Protein AF-A0A401GVK7-F1 (afdb_monomer)

Solvent-accessible surface area (backbone atoms only — not comparable to full-atom values): 38271 Å² total; per-residue (Å²): 123,61,77,42,66,54,55,45,87,84,60,61,76,86,80,50,56,56,64,58,45,25,53,34,50,48,42,54,53,36,31,65,43,56,77,45,93,53,77,83,78,45,72,82,37,71,44,80,46,75,47,74,41,72,40,57,68,66,48,49,57,53,55,67,68,52,76,82,72,78,84,90,80,86,88,86,90,83,89,82,91,73,96,82,69,63,91,79,66,72,67,68,86,84,59,56,63,46,81,46,80,46,37,33,40,58,46,67,88,43,89,33,65,90,83,56,38,47,41,74,55,49,69,67,49,55,54,50,50,55,62,52,70,76,44,77,62,26,31,38,37,28,28,34,77,57,53,41,57,70,58,41,49,54,50,53,49,54,57,30,31,52,69,68,44,35,33,34,41,26,82,47,60,48,43,36,37,42,39,46,83,67,39,34,33,40,36,41,41,92,56,78,54,60,69,59,53,52,54,51,46,20,61,75,55,76,48,76,47,63,78,57,47,73,79,60,80,41,64,30,38,34,38,35,43,39,46,96,90,20,71,66,86,82,54,71,61,88,63,39,79,52,40,26,40,38,35,26,37,62,63,44,40,95,68,43,50,69,58,31,62,75,64,63,32,45,51,40,34,39,65,54,49,50,70,69,56,52,58,70,39,50,88,53,52,98,56,100,48,81,60,52,75,61,53,48,48,51,34,32,55,46,62,18,49,29,52,52,57,30,49,56,44,44,57,47,95,55,66,58,47,43,51,49,50,52,48,51,43,49,53,43,52,73,70,48,84,52,76,66,53,66,54,48,96,47,75,84,47,42,43,94,80,43,48,75,78,54,30,42,36,22,38,29,71,59,95,90,41,77,37,39,70,40,79,32,63,42,68,38,21,72,54,46,47,49,52,52,51,44,49,53,45,24,54,51,16,51,51,50,43,54,53,41,55,54,24,57,73,34,82,90,35,32,67,59,29,41,54,52,50,45,55,36,48,49,52,60,62,33,43,68,46,91,41,73,44,66,34,32,50,39,52,91,90,54,92,82,57,62,73,44,80,42,80,62,40,18,80,37,75,55,47,74,36,81,50,77,73,79,49,47,87,68,78,56,72,26,27,31,38,33,56,71,49,95,79,38,48,65,44,58,31,37,35,24,59,94,79,31,49,38,37,31,28,65,44,81,61,77,76,62,63,40,33,52,68,20,57,53,55,57,47,72,51,45,57,77,73,55,63,75,72,53,65,32,38,37,33,37,39,27,44,50,89,47,41,86,76,51,60,65,64,56,56,40,70,78,64,95,60,66,55,80,81,37,43,47,43,30,38,31,51,46,45,68,55,70,57,26,48,52,73,67,60,63,59,72,57,54,75,71,48,81,82,58,78,91,69,93,73,79,83,82,76,78,84,77,64,89,79,74,85,86,88,89,86,88,85,90,82,84,85,89,86,85,81,91,84,76,89,83,85,83,88,84,81,89,87,89,79,88,88,86,87,79,88,84,81,87,132

Organism: NCBI:txid139825

Radius of gyration: 36.65 Å; Cα contacts (8 Å, |Δi|>4): 956; chains: 1; bounding box: 76×78×106 Å

Structure (mmCIF, N/CA/C/O backbone):
data_AF-A0A401GVK7-F1
#
_entry.id   AF-A0A401GVK7-F1
#
loop_
_atom_site.group_PDB
_atom_site.id
_atom_site.type_symbol
_atom_site.label_atom_id
_atom_site.label_alt_id
_atom_site.label_comp_id
_atom_site.label_asym_id
_atom_site.label_entity_id
_atom_site.label_seq_id
_atom_site.pdbx_PDB_ins_code
_atom_site.Cartn_x
_atom_site.Cartn_y
_atom_site.Cartn_z
_atom_site.occupancy
_atom_site.B_iso_or_equiv
_atom_site.auth_seq_id
_atom_site.auth_comp_id
_atom_site.auth_asym_id
_atom_site.auth_atom_id
_atom_site.pdbx_PDB_model_num
ATOM 1 N N . MET A 1 1 ? 12.490 22.211 -35.796 1.00 76.19 1 MET A N 1
ATOM 2 C CA . MET A 1 1 ? 12.965 20.889 -35.343 1.00 76.19 1 MET A CA 1
ATOM 3 C C . MET A 1 1 ? 14.355 20.673 -35.954 1.00 76.19 1 MET A C 1
ATOM 5 O O . MET A 1 1 ? 14.587 21.203 -37.032 1.00 76.19 1 MET A O 1
ATOM 9 N N . ARG A 1 2 ? 15.317 20.044 -35.272 1.00 87.69 2 ARG A N 1
ATOM 10 C CA . ARG A 1 2 ? 16.651 19.721 -35.831 1.00 87.69 2 ARG A CA 1
ATOM 11 C C . ARG A 1 2 ? 16.944 18.251 -35.551 1.00 87.69 2 ARG A C 1
ATOM 13 O O . ARG A 1 2 ? 16.595 17.782 -34.470 1.00 87.69 2 ARG A O 1
ATOM 20 N N . VAL A 1 3 ? 17.571 17.563 -36.505 1.00 92.50 3 VAL A N 1
ATOM 21 C CA . VAL A 1 3 ? 18.054 16.187 -36.336 1.00 92.50 3 VAL A CA 1
ATOM 22 C C . VAL A 1 3 ? 19.577 16.212 -36.255 1.00 92.50 3 VAL A C 1
ATOM 24 O O . VAL A 1 3 ? 20.241 16.782 -37.118 1.00 92.50 3 VAL A O 1
ATOM 27 N N . TYR A 1 4 ? 20.128 15.599 -35.216 1.00 93.69 4 TYR A N 1
ATOM 28 C CA . TYR A 1 4 ? 21.561 15.465 -34.989 1.00 93.69 4 TYR A CA 1
ATOM 29 C C . TYR A 1 4 ? 21.980 14.013 -35.217 1.00 93.69 4 TYR A C 1
ATOM 31 O O . TYR A 1 4 ? 21.444 13.103 -34.587 1.00 93.69 4 TYR A O 1
ATOM 39 N N . HIS A 1 5 ? 22.955 13.786 -36.098 1.00 94.00 5 HIS A N 1
ATOM 40 C CA . HIS A 1 5 ? 23.541 12.466 -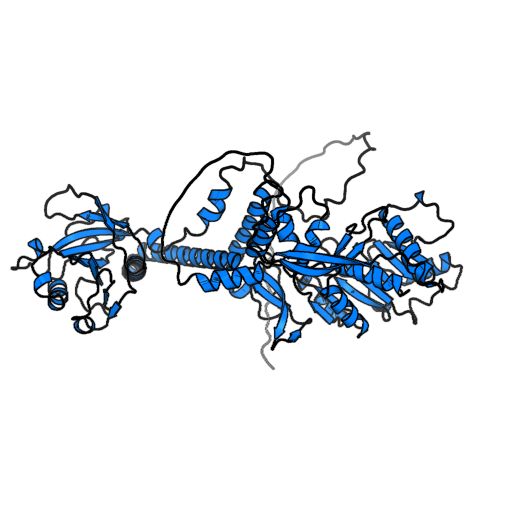36.325 1.00 94.00 5 HIS A CA 1
ATOM 41 C C . HIS A 1 5 ? 24.598 12.181 -35.247 1.00 94.00 5 HIS A C 1
ATOM 43 O O . HIS A 1 5 ? 25.757 12.571 -35.367 1.00 94.00 5 HIS A O 1
ATOM 49 N N . LEU A 1 6 ? 24.194 11.513 -34.166 1.00 93.62 6 LEU A N 1
ATOM 50 C CA . LEU A 1 6 ? 25.058 11.244 -33.014 1.00 93.62 6 LEU A CA 1
ATOM 51 C C . LEU A 1 6 ? 26.239 10.339 -33.382 1.00 93.62 6 LEU A C 1
ATOM 53 O O . LEU A 1 6 ? 27.337 10.502 -32.858 1.00 93.62 6 LEU A O 1
ATOM 57 N N . SER A 1 7 ? 26.027 9.375 -34.278 1.00 91.88 7 SER A N 1
ATOM 58 C CA . SER A 1 7 ? 27.050 8.410 -34.694 1.00 91.88 7 SER A CA 1
ATOM 59 C C . SER A 1 7 ? 27.940 8.865 -35.850 1.00 91.88 7 SER A C 1
ATOM 61 O O . SER A 1 7 ? 28.740 8.052 -36.323 1.00 91.88 7 SER A O 1
ATOM 63 N N . ASP A 1 8 ? 27.831 10.120 -36.294 1.00 90.75 8 ASP A N 1
ATOM 64 C CA . ASP A 1 8 ? 28.702 10.670 -37.332 1.00 90.75 8 ASP A CA 1
ATOM 65 C C . ASP A 1 8 ? 30.177 10.564 -36.882 1.00 90.75 8 ASP A C 1
ATOM 67 O O . ASP A 1 8 ? 30.536 11.080 -35.812 1.00 90.75 8 ASP A O 1
ATOM 71 N N . PRO A 1 9 ? 31.048 9.867 -37.640 1.00 84.62 9 PRO A N 1
ATOM 72 C CA . PRO A 1 9 ? 32.467 9.763 -37.308 1.00 84.62 9 PRO A CA 1
ATOM 73 C C . PRO A 1 9 ? 33.181 11.122 -37.328 1.00 84.62 9 PRO A C 1
ATOM 75 O O . PRO A 1 9 ? 34.169 11.289 -36.616 1.00 84.62 9 PRO A O 1
ATOM 78 N N . ASN A 1 10 ? 32.667 12.099 -38.081 1.00 88.00 10 ASN A N 1
ATOM 79 C CA . ASN A 1 10 ? 33.251 13.433 -38.208 1.00 88.00 10 ASN A CA 1
ATOM 80 C C . ASN A 1 10 ? 32.751 14.414 -37.136 1.00 88.00 10 ASN A C 1
ATOM 82 O O . ASN A 1 10 ? 33.347 15.477 -36.944 1.00 88.00 10 ASN A O 1
ATOM 86 N N . ALA A 1 11 ? 31.677 14.079 -36.412 1.00 86.75 11 ALA A N 1
ATOM 87 C CA . ALA A 1 11 ? 31.141 14.947 -35.373 1.00 86.75 11 ALA A CA 1
ATOM 88 C C . ALA A 1 11 ? 32.081 15.003 -34.157 1.00 86.75 11 ALA A C 1
ATOM 90 O O . ALA A 1 11 ? 32.300 14.002 -33.455 1.00 86.75 11 ALA A O 1
ATOM 91 N N . GLN A 1 12 ? 32.605 16.201 -33.880 1.00 82.81 12 GLN A N 1
ATOM 92 C CA . GLN A 1 12 ? 33.469 16.466 -32.731 1.00 82.81 12 GLN A CA 1
ATOM 93 C C . GLN A 1 12 ? 32.718 16.212 -31.418 1.00 82.81 12 GLN A C 1
ATOM 95 O O . GLN A 1 12 ? 31.644 16.751 -31.189 1.00 82.81 12 GLN A O 1
ATOM 100 N N . THR A 1 13 ? 33.307 15.445 -30.500 1.00 78.50 13 THR A N 1
ATOM 101 C CA . THR A 1 13 ? 32.683 15.066 -29.215 1.00 78.50 13 THR A CA 1
ATOM 102 C C . THR A 1 13 ? 32.209 16.259 -28.375 1.00 78.50 13 THR A C 1
ATOM 104 O O . THR A 1 13 ? 31.252 16.131 -27.622 1.00 78.50 13 THR A O 1
ATOM 107 N N . ARG A 1 14 ? 32.846 17.431 -28.519 1.00 75.62 14 ARG A N 1
ATOM 108 C CA . ARG A 1 14 ? 32.523 18.651 -27.758 1.00 75.62 14 ARG A CA 1
ATOM 109 C C . ARG A 1 14 ? 31.177 19.293 -28.124 1.00 75.62 14 ARG A C 1
ATOM 111 O O . ARG A 1 14 ? 30.767 20.210 -27.425 1.00 75.62 14 ARG A O 1
ATOM 118 N N . SER A 1 15 ? 30.509 18.859 -29.195 1.00 82.44 15 SER A N 1
ATOM 119 C CA . SER A 1 15 ? 29.242 19.457 -29.640 1.00 82.44 15 SER A CA 1
ATOM 120 C C . SER A 1 15 ? 27.992 18.869 -28.982 1.00 82.44 15 SER A C 1
ATOM 122 O O . SER A 1 15 ? 26.904 19.384 -29.220 1.00 82.44 15 SER A O 1
ATOM 124 N N . PHE A 1 16 ? 28.119 17.787 -28.210 1.00 86.62 16 PHE A N 1
ATOM 125 C CA . PHE A 1 16 ? 26.984 17.087 -27.607 1.00 86.62 16 PHE A CA 1
ATOM 126 C C . PHE A 1 16 ? 26.911 17.346 -26.104 1.00 86.62 16 PHE A C 1
ATOM 128 O O . PHE A 1 16 ? 27.939 17.380 -25.426 1.00 86.62 16 PHE A O 1
ATOM 135 N N . ASP A 1 17 ? 25.693 17.475 -25.576 1.00 91.62 17 ASP A N 1
ATOM 136 C CA . ASP A 1 17 ? 25.472 17.389 -24.137 1.00 91.62 17 ASP A CA 1
ATOM 137 C C . ASP A 1 17 ? 25.813 15.977 -23.617 1.00 91.62 17 ASP A C 1
ATOM 139 O O . ASP A 1 17 ? 25.928 15.005 -24.374 1.00 91.62 17 ASP A O 1
ATOM 143 N N . LEU A 1 18 ? 25.990 15.860 -22.301 1.00 90.25 18 LEU A N 1
ATOM 144 C CA . LEU A 1 18 ? 26.408 14.617 -21.650 1.00 90.25 18 LEU A CA 1
ATOM 145 C C . LEU A 1 18 ? 25.409 13.458 -21.847 1.00 90.25 18 LEU A C 1
ATOM 147 O O . LEU A 1 18 ? 25.827 12.297 -21.932 1.00 90.25 18 LEU A O 1
ATOM 151 N N . GLY A 1 19 ? 24.112 13.754 -21.965 1.00 89.88 19 GLY A N 1
ATOM 152 C CA . GLY A 1 19 ? 23.080 12.761 -22.252 1.00 89.88 19 GLY A CA 1
ATOM 153 C C . GLY A 1 19 ? 23.234 12.212 -23.667 1.00 89.88 19 GLY A C 1
ATOM 154 O O . GLY A 1 19 ? 23.413 11.009 -23.855 1.00 89.88 19 GLY A O 1
ATOM 155 N N . SER A 1 20 ? 23.278 13.099 -24.660 1.00 92.62 20 SER A N 1
ATOM 156 C CA . SER A 1 20 ? 23.484 12.745 -26.073 1.00 92.62 20 SER A CA 1
ATOM 157 C C . SER A 1 20 ? 24.788 11.982 -26.310 1.00 92.62 20 SER A C 1
ATOM 159 O O . SER A 1 20 ? 24.819 11.011 -27.073 1.00 92.62 20 SER A O 1
ATOM 161 N N . LEU A 1 21 ? 25.861 12.357 -25.605 1.00 93.81 21 LEU A N 1
ATOM 162 C CA . LEU A 1 21 ? 27.122 11.620 -25.632 1.00 93.81 21 LEU A CA 1
ATOM 163 C C . LEU A 1 21 ? 26.958 10.187 -25.105 1.00 93.81 21 LEU A C 1
ATOM 165 O O . LEU A 1 21 ? 27.518 9.257 -25.684 1.00 93.81 21 LEU A O 1
ATOM 169 N N . SER A 1 22 ? 26.167 9.983 -24.052 1.00 94.56 22 SER A N 1
ATOM 170 C CA . SER A 1 22 ? 25.914 8.649 -23.498 1.00 94.56 22 SER A CA 1
ATOM 171 C C . SER A 1 22 ? 25.183 7.753 -24.501 1.00 94.56 22 SER A C 1
ATOM 173 O O . SER A 1 22 ? 25.616 6.626 -24.727 1.00 94.56 22 SER A O 1
ATOM 175 N N . TYR A 1 23 ? 24.169 8.266 -25.206 1.00 95.06 23 TYR A N 1
ATOM 176 C CA . TYR A 1 23 ? 23.482 7.515 -26.267 1.00 95.06 23 TYR A CA 1
ATOM 177 C C . TYR A 1 23 ? 24.372 7.228 -27.484 1.00 95.06 23 TYR A C 1
ATOM 179 O O . TYR A 1 23 ? 24.293 6.142 -28.061 1.00 95.06 23 TYR A O 1
ATOM 187 N N . ARG A 1 24 ? 25.268 8.157 -27.854 1.00 94.44 24 ARG A N 1
ATOM 188 C CA . ARG A 1 24 ? 26.285 7.924 -28.897 1.00 94.44 24 ARG A CA 1
ATOM 189 C C . ARG A 1 24 ? 27.184 6.742 -28.540 1.00 94.44 24 ARG A C 1
ATOM 191 O O . ARG A 1 24 ? 27.423 5.876 -29.383 1.00 94.44 24 ARG A O 1
ATOM 198 N N . ILE A 1 25 ? 27.703 6.716 -27.311 1.00 93.75 25 ILE A N 1
ATOM 199 C CA . ILE A 1 25 ? 28.590 5.641 -26.851 1.00 93.75 25 ILE A CA 1
ATOM 200 C C . ILE A 1 25 ? 27.789 4.337 -26.718 1.00 93.75 25 ILE A C 1
ATOM 202 O O . ILE A 1 25 ? 28.272 3.300 -27.161 1.00 93.75 25 ILE A O 1
ATOM 206 N N . LEU A 1 26 ? 26.544 4.388 -26.231 1.00 94.19 26 LEU A N 1
ATOM 207 C CA . LEU A 1 26 ? 25.653 3.228 -26.158 1.00 94.19 26 LEU A CA 1
ATOM 208 C C . LEU A 1 26 ? 25.473 2.553 -27.525 1.00 94.19 26 LEU A C 1
ATOM 210 O O . LEU A 1 26 ? 25.694 1.351 -27.649 1.00 94.19 26 LEU A O 1
ATOM 214 N N . TYR A 1 27 ? 25.157 3.329 -28.566 1.00 94.56 27 TYR A N 1
ATOM 215 C CA . TYR A 1 27 ? 25.048 2.817 -29.933 1.00 94.56 27 TYR A CA 1
ATOM 216 C C . TYR A 1 27 ? 26.367 2.217 -30.436 1.00 94.56 27 TYR A C 1
ATOM 218 O O . TYR A 1 27 ? 26.388 1.119 -30.986 1.00 94.56 27 TYR A O 1
ATOM 226 N N . ARG A 1 28 ? 27.492 2.911 -30.230 1.00 92.94 28 ARG A N 1
ATOM 227 C CA . ARG A 1 28 ? 28.804 2.430 -30.687 1.00 92.94 28 ARG A CA 1
ATOM 228 C C . ARG A 1 28 ? 29.193 1.099 -30.041 1.00 92.94 28 ARG A C 1
ATOM 230 O O . ARG A 1 28 ? 29.708 0.230 -30.735 1.00 92.94 28 ARG A O 1
ATOM 237 N N . GLU A 1 29 ? 28.995 0.963 -28.733 1.00 92.44 29 GLU A N 1
ATOM 238 C CA . GLU A 1 29 ? 29.451 -0.213 -27.985 1.00 92.44 29 GLU A CA 1
ATOM 239 C C . GLU A 1 29 ? 28.504 -1.409 -28.121 1.00 92.44 29 GLU A C 1
ATOM 241 O O . GLU A 1 29 ? 28.977 -2.542 -28.103 1.00 92.44 29 GLU A O 1
ATOM 246 N N . LEU A 1 30 ? 27.192 -1.176 -28.255 1.00 91.19 30 LEU A N 1
ATOM 247 C CA . LEU A 1 30 ? 26.198 -2.254 -28.268 1.00 91.19 30 LEU A CA 1
ATOM 248 C C . LEU A 1 30 ? 25.694 -2.615 -29.664 1.00 91.19 30 LEU A C 1
ATOM 250 O O . LEU A 1 30 ? 25.490 -3.795 -29.926 1.00 91.19 30 LEU A O 1
ATOM 254 N N . TRP A 1 31 ? 25.508 -1.626 -30.544 1.00 89.12 31 TRP A N 1
ATOM 255 C CA . TRP A 1 31 ? 25.013 -1.861 -31.901 1.00 89.12 31 TRP A CA 1
ATOM 256 C C . TRP A 1 31 ? 26.152 -2.126 -32.878 1.00 89.12 31 TRP A C 1
ATOM 258 O O . TRP A 1 31 ? 26.203 -3.185 -33.467 1.00 89.12 31 TRP A O 1
ATOM 268 N N . LYS A 1 32 ? 27.111 -1.208 -33.064 1.00 77.19 32 LYS A N 1
ATOM 269 C CA . LYS A 1 32 ? 28.123 -1.370 -34.138 1.00 77.19 32 LYS A CA 1
ATOM 270 C C . LYS A 1 32 ? 29.027 -2.598 -33.975 1.00 77.19 32 LYS A C 1
ATOM 272 O O . LYS A 1 32 ? 29.591 -3.069 -34.953 1.00 77.19 32 LYS A O 1
ATOM 277 N N . ARG A 1 33 ? 29.180 -3.110 -32.751 1.00 68.06 33 ARG A N 1
ATOM 278 C CA . ARG A 1 33 ? 29.899 -4.365 -32.478 1.00 68.06 33 ARG A CA 1
ATOM 279 C C . ARG A 1 33 ? 29.045 -5.614 -32.715 1.00 68.06 33 ARG A C 1
ATOM 281 O O . ARG A 1 33 ? 29.537 -6.719 -32.534 1.00 68.06 33 ARG A O 1
ATOM 288 N N . SER A 1 34 ? 27.767 -5.479 -33.078 1.00 61.06 34 SER A N 1
ATOM 289 C CA . SER A 1 34 ? 26.963 -6.642 -33.452 1.00 61.06 34 SER A CA 1
ATOM 290 C C . SER A 1 34 ? 27.403 -7.251 -34.775 1.00 61.06 34 SER A C 1
ATOM 292 O O . SER A 1 34 ? 27.236 -8.455 -34.940 1.00 61.06 34 SER A O 1
ATOM 294 N N . ASP A 1 35 ? 27.977 -6.426 -35.655 1.00 64.94 35 ASP A N 1
ATOM 295 C CA . ASP A 1 35 ? 28.340 -6.782 -37.029 1.00 64.94 35 ASP A CA 1
ATOM 296 C C . ASP A 1 35 ? 29.725 -7.441 -37.131 1.00 64.94 35 ASP A C 1
ATOM 298 O O . ASP A 1 35 ? 30.097 -7.915 -38.201 1.00 64.94 35 ASP A O 1
ATOM 302 N N . SER A 1 36 ? 30.503 -7.483 -36.041 1.00 71.50 36 SER A N 1
ATOM 303 C CA . SER A 1 36 ? 31.697 -8.327 -35.985 1.00 71.50 36 SER A CA 1
ATOM 304 C C . SER A 1 36 ? 31.279 -9.777 -35.754 1.00 71.50 36 SER A C 1
ATOM 306 O O . SER A 1 36 ? 30.590 -10.070 -34.775 1.00 71.50 36 SER A O 1
ATOM 308 N N . ASP A 1 37 ? 31.746 -10.684 -36.614 1.00 73.25 37 ASP A N 1
ATOM 309 C CA . ASP A 1 37 ? 31.500 -12.133 -36.515 1.00 73.25 37 ASP A CA 1
ATOM 310 C C . ASP A 1 37 ? 32.032 -12.759 -35.209 1.00 73.25 37 ASP A C 1
ATOM 312 O O . ASP A 1 37 ? 31.712 -13.905 -34.895 1.00 73.25 37 ASP A O 1
ATOM 316 N N . GLU A 1 38 ? 32.815 -12.015 -34.422 1.00 76.56 38 GLU A N 1
ATOM 317 C CA . GLU A 1 38 ? 33.331 -12.441 -33.125 1.00 76.56 38 GLU A CA 1
ATOM 318 C C . GLU A 1 38 ? 32.412 -11.970 -31.978 1.00 76.56 38 GLU A C 1
ATOM 320 O O . GLU A 1 38 ? 32.460 -10.806 -31.565 1.00 76.56 38 GLU A O 1
ATOM 325 N N . PRO A 1 39 ? 31.562 -12.852 -31.412 1.00 65.69 39 PRO A N 1
ATOM 326 C CA . PRO A 1 39 ? 30.690 -12.504 -30.288 1.00 65.69 39 PRO A CA 1
ATOM 327 C C . PRO A 1 39 ? 31.464 -12.156 -29.004 1.00 65.69 39 PRO A C 1
ATOM 329 O O . PRO A 1 39 ? 30.890 -11.535 -28.106 1.00 65.69 39 PRO A O 1
ATOM 332 N N . GLU A 1 40 ? 32.746 -12.528 -28.914 1.00 69.69 40 GLU A N 1
ATOM 333 C CA . GLU A 1 40 ? 33.621 -12.263 -27.763 1.00 69.69 40 GLU A CA 1
ATOM 334 C C . GLU A 1 40 ? 33.983 -10.775 -27.607 1.00 69.69 40 GLU A C 1
ATOM 336 O O . GLU A 1 40 ? 34.237 -10.320 -26.492 1.00 69.69 40 GLU A O 1
ATOM 341 N N . ASP A 1 41 ? 33.890 -9.983 -28.680 1.00 72.00 41 ASP A N 1
ATOM 342 C CA . ASP A 1 41 ? 34.212 -8.550 -28.661 1.00 72.00 41 ASP A CA 1
ATOM 343 C C . ASP A 1 41 ? 33.085 -7.665 -28.104 1.00 72.00 41 ASP A C 1
ATOM 345 O O . ASP A 1 41 ? 33.249 -6.446 -27.914 1.00 72.00 41 ASP A O 1
ATOM 349 N N . ARG A 1 42 ? 31.914 -8.245 -27.811 1.00 74.88 42 ARG A N 1
ATOM 350 C CA . ARG A 1 42 ? 30.780 -7.499 -27.258 1.00 74.88 42 ARG A CA 1
ATOM 351 C C . ARG A 1 42 ? 31.013 -7.203 -25.782 1.00 74.88 42 ARG A C 1
ATOM 353 O O . ARG A 1 42 ? 31.254 -8.092 -24.968 1.00 74.88 42 ARG A O 1
ATOM 360 N N . ARG A 1 43 ? 30.865 -5.929 -25.403 1.00 83.69 43 ARG A N 1
ATOM 361 C CA . ARG A 1 43 ? 30.918 -5.524 -23.995 1.00 83.69 43 ARG A CA 1
ATOM 362 C C . ARG A 1 43 ? 29.815 -6.255 -23.227 1.00 83.69 43 ARG A C 1
ATOM 364 O O . ARG A 1 43 ? 28.631 -6.030 -23.468 1.00 83.69 43 ARG A O 1
ATOM 371 N N . GLN A 1 44 ? 30.204 -7.094 -22.271 1.00 89.88 44 GLN A N 1
ATOM 372 C CA . GLN A 1 44 ? 29.257 -7.738 -21.367 1.00 89.88 44 GLN A CA 1
ATOM 373 C C . GLN A 1 44 ? 28.662 -6.691 -20.422 1.00 89.88 44 GLN A C 1
ATOM 375 O O . GLN A 1 44 ? 29.298 -6.262 -19.463 1.00 89.88 44 GLN A O 1
ATOM 380 N N . VAL A 1 45 ? 27.440 -6.252 -20.721 1.00 93.62 45 VAL A N 1
ATOM 381 C CA . VAL A 1 45 ? 26.696 -5.291 -19.888 1.00 93.62 45 VAL A CA 1
ATOM 382 C C . VAL A 1 45 ? 25.739 -5.968 -18.910 1.00 93.62 45 VAL A C 1
ATOM 384 O O . VAL A 1 45 ? 25.332 -5.348 -17.932 1.00 93.62 45 VAL A O 1
ATOM 387 N N . PHE A 1 46 ? 25.399 -7.239 -19.138 1.00 94.62 46 PHE A N 1
ATOM 388 C CA . PHE A 1 46 ? 24.611 -8.052 -18.216 1.00 94.62 46 PHE A CA 1
ATOM 389 C C . PHE A 1 46 ? 25.541 -8.916 -17.373 1.00 94.62 46 PHE A C 1
ATOM 391 O O . PHE A 1 46 ? 26.133 -9.871 -17.867 1.00 94.62 46 PHE A O 1
ATOM 398 N N . ILE A 1 47 ? 25.668 -8.570 -16.097 1.00 95.38 47 ILE A N 1
ATOM 399 C CA . ILE A 1 47 ? 26.559 -9.246 -15.157 1.00 95.38 47 ILE A CA 1
ATOM 400 C C . ILE A 1 47 ? 25.703 -10.106 -14.232 1.00 95.38 47 ILE A C 1
ATOM 402 O O . ILE A 1 47 ? 24.851 -9.587 -13.506 1.00 95.38 47 ILE A O 1
ATOM 406 N N . GLN A 1 48 ? 25.928 -11.420 -14.254 1.00 94.94 48 GLN A N 1
ATOM 407 C CA . GLN A 1 48 ? 25.307 -12.332 -13.299 1.00 94.94 48 GLN A CA 1
ATOM 408 C C . GLN A 1 48 ? 25.991 -12.193 -11.936 1.00 94.94 48 GLN A C 1
ATOM 410 O O . GLN A 1 48 ? 27.210 -12.065 -11.834 1.00 94.94 48 GLN A O 1
ATOM 415 N N . SER A 1 49 ? 25.205 -12.179 -10.873 1.00 93.56 49 SER A N 1
ATOM 416 C CA . SER A 1 49 ? 25.669 -12.049 -9.497 1.00 93.56 49 SER A CA 1
ATOM 417 C C . SER A 1 49 ? 24.837 -12.951 -8.591 1.00 93.56 49 SER A C 1
ATOM 419 O O . SER A 1 49 ? 23.716 -13.333 -8.929 1.00 93.56 49 SER A O 1
ATOM 421 N N . ARG A 1 50 ? 25.403 -13.313 -7.442 1.00 92.62 50 ARG A N 1
ATOM 422 C CA . ARG A 1 50 ? 24.751 -14.129 -6.419 1.00 92.62 50 ARG A CA 1
ATOM 423 C C . ARG A 1 50 ? 24.909 -13.433 -5.077 1.00 92.62 50 ARG A C 1
ATOM 425 O O . ARG A 1 50 ? 26.004 -12.979 -4.753 1.00 92.62 50 ARG A O 1
ATOM 432 N N . ILE A 1 51 ? 23.833 -13.371 -4.305 1.00 91.50 51 ILE A N 1
ATOM 433 C CA . ILE A 1 51 ? 23.829 -12.840 -2.939 1.00 91.50 51 ILE A CA 1
ATOM 434 C C . ILE A 1 51 ? 23.105 -13.812 -2.006 1.00 91.50 51 ILE A C 1
ATOM 436 O O . ILE A 1 51 ? 22.243 -14.568 -2.444 1.00 91.50 51 ILE A O 1
ATOM 440 N N . SER A 1 52 ? 23.460 -13.805 -0.724 1.00 87.94 52 SER A N 1
ATOM 441 C CA . SER A 1 52 ? 22.752 -14.559 0.314 1.00 87.94 52 SER A CA 1
ATOM 442 C C . SER A 1 52 ? 21.833 -13.609 1.077 1.00 87.94 52 SER A C 1
ATOM 444 O O . SER A 1 52 ? 22.325 -12.705 1.752 1.00 87.94 52 SER A O 1
ATOM 446 N N . ILE A 1 53 ? 20.521 -13.811 0.965 1.00 85.19 53 ILE A N 1
ATOM 447 C CA . ILE A 1 53 ? 19.480 -12.914 1.482 1.00 85.19 53 ILE A CA 1
ATOM 448 C C . ILE A 1 53 ? 18.907 -13.479 2.780 1.00 85.19 53 ILE A C 1
ATOM 450 O O . ILE A 1 53 ? 18.580 -14.663 2.802 1.00 85.19 53 ILE A O 1
ATOM 454 N N . PRO A 1 54 ? 18.736 -12.678 3.842 1.00 82.12 54 PRO A N 1
ATOM 455 C CA . PRO A 1 54 ? 18.007 -13.106 5.032 1.00 82.12 54 PRO A CA 1
ATOM 456 C C . PRO A 1 54 ? 16.564 -13.539 4.712 1.00 82.12 54 PRO A C 1
ATOM 458 O O . PRO A 1 54 ? 15.794 -12.805 4.089 1.00 82.12 54 PRO A O 1
ATOM 461 N N . ASP A 1 55 ? 16.199 -14.731 5.167 1.00 84.75 55 ASP A N 1
ATOM 462 C CA . ASP A 1 55 ? 14.906 -15.390 4.985 1.00 84.75 55 ASP A CA 1
ATOM 463 C C . ASP A 1 55 ? 13.893 -14.943 6.043 1.00 84.75 55 ASP A C 1
ATOM 465 O O . ASP A 1 55 ? 13.395 -15.713 6.872 1.00 84.75 55 ASP A O 1
ATOM 469 N N . TYR A 1 56 ? 13.625 -13.643 6.056 1.00 79.81 56 TYR A N 1
ATOM 470 C CA . TYR A 1 56 ? 12.669 -13.076 6.994 1.00 79.81 56 TYR A CA 1
ATOM 471 C C . TYR A 1 56 ? 11.216 -13.459 6.681 1.00 79.81 56 TYR A C 1
ATOM 473 O O . TYR A 1 56 ? 10.386 -13.440 7.589 1.00 79.81 56 TYR A O 1
ATOM 481 N N . GLU A 1 57 ? 10.896 -13.826 5.435 1.00 74.44 57 GLU A N 1
ATOM 482 C CA . GLU A 1 57 ? 9.546 -14.263 5.057 1.00 74.44 57 GLU A CA 1
ATOM 483 C C . GLU A 1 57 ? 9.174 -15.563 5.784 1.00 74.44 57 GLU A C 1
ATOM 485 O O . GLU A 1 57 ? 8.176 -15.584 6.506 1.00 74.44 57 GLU A O 1
ATOM 490 N N . ASN A 1 58 ? 10.028 -16.595 5.736 1.00 77.19 58 ASN A N 1
ATOM 491 C CA . ASN A 1 58 ? 9.779 -17.823 6.499 1.00 77.19 58 ASN A CA 1
ATOM 492 C C . ASN A 1 58 ? 9.863 -17.597 8.015 1.00 77.19 58 ASN A C 1
ATOM 494 O O . ASN A 1 58 ? 9.168 -18.263 8.787 1.00 77.19 58 ASN A O 1
ATOM 498 N N . LEU A 1 59 ? 10.712 -16.667 8.472 1.00 69.56 59 LEU A N 1
ATOM 499 C CA . LEU A 1 59 ? 10.801 -16.341 9.895 1.00 69.56 59 LEU A CA 1
ATOM 500 C C . LEU A 1 59 ? 9.494 -15.725 10.407 1.00 69.56 59 LEU A C 1
ATOM 502 O O . LEU A 1 59 ? 9.041 -16.085 11.490 1.00 69.56 59 LEU A O 1
ATOM 506 N N . LYS A 1 60 ? 8.860 -14.844 9.626 1.00 67.00 60 LYS A N 1
ATOM 507 C CA . LYS A 1 60 ? 7.586 -14.211 9.981 1.00 67.00 60 LYS A CA 1
ATOM 508 C C . LYS A 1 60 ? 6.468 -15.238 10.130 1.00 67.00 60 LYS A C 1
ATOM 510 O O . LYS A 1 60 ? 5.745 -15.184 11.124 1.00 67.00 60 LYS A O 1
ATOM 515 N N . ASP A 1 61 ? 6.382 -16.199 9.215 1.00 70.44 61 ASP A N 1
ATOM 516 C CA . ASP A 1 61 ? 5.388 -17.275 9.289 1.00 70.44 61 ASP A CA 1
ATOM 517 C C . ASP A 1 61 ? 5.597 -18.147 10.539 1.00 70.44 61 ASP A C 1
ATOM 519 O O . ASP A 1 61 ? 4.639 -18.479 11.239 1.00 70.44 61 ASP A O 1
ATOM 523 N N . ARG A 1 62 ? 6.858 -18.430 10.900 1.00 63.34 62 ARG A N 1
ATOM 524 C CA . ARG A 1 62 ? 7.205 -19.146 12.143 1.00 63.34 62 ARG A CA 1
ATOM 525 C C . ARG A 1 62 ? 6.929 -18.331 13.405 1.00 63.34 62 ARG A C 1
ATOM 527 O O . ARG A 1 62 ? 6.520 -18.885 14.421 1.00 63.34 62 ARG A O 1
ATOM 534 N N . MET A 1 63 ? 7.164 -17.021 13.374 1.00 54.66 63 MET A N 1
ATOM 535 C CA . MET A 1 63 ? 6.872 -16.148 14.512 1.00 54.66 63 MET A CA 1
ATOM 536 C C . MET A 1 63 ? 5.364 -16.026 14.732 1.00 54.66 63 MET A C 1
ATOM 538 O O . MET A 1 63 ? 4.922 -16.060 15.873 1.00 54.66 63 MET A O 1
ATOM 542 N N . GLN A 1 64 ? 4.565 -15.955 13.666 1.00 57.22 64 GLN A N 1
ATOM 543 C CA . GLN A 1 64 ? 3.106 -15.911 13.771 1.00 57.22 64 GLN A CA 1
ATOM 544 C C . GLN A 1 64 ? 2.503 -17.251 14.215 1.00 57.22 64 GLN A C 1
ATOM 546 O O . GLN A 1 64 ? 1.508 -17.248 14.936 1.00 57.22 64 GLN A O 1
ATOM 551 N N . SER A 1 65 ? 3.116 -18.388 13.863 1.00 54.56 65 SER A N 1
ATOM 552 C CA . SER A 1 65 ? 2.660 -19.704 14.334 1.00 54.56 65 SER A CA 1
ATOM 553 C C . SER A 1 65 ? 2.974 -19.978 15.808 1.00 54.56 65 SER A C 1
ATOM 555 O O . SER A 1 65 ? 2.283 -20.773 16.437 1.00 54.56 65 SER A O 1
ATOM 557 N N . ASN A 1 66 ? 3.997 -19.328 16.372 1.00 46.66 66 ASN A N 1
ATOM 558 C CA . ASN A 1 66 ? 4.509 -19.639 17.713 1.00 46.66 66 ASN A CA 1
ATOM 559 C C . ASN A 1 66 ? 3.933 -18.757 18.836 1.00 46.66 66 ASN A C 1
ATOM 561 O O . ASN A 1 66 ? 4.274 -18.951 19.998 1.00 46.66 66 ASN A O 1
ATOM 565 N N . VAL A 1 67 ? 3.033 -17.817 18.529 1.00 47.31 67 VAL A N 1
ATOM 566 C CA . VAL A 1 67 ? 2.438 -16.887 19.517 1.00 47.31 67 VAL A CA 1
ATOM 567 C C . VAL A 1 67 ? 1.397 -17.564 20.437 1.00 47.31 67 VAL A C 1
ATOM 569 O O . VAL A 1 67 ? 0.840 -16.914 21.315 1.00 47.31 67 VAL A O 1
ATOM 572 N N . VAL A 1 68 ? 1.147 -18.874 20.310 1.00 45.44 68 VAL A N 1
ATOM 573 C CA . VAL A 1 68 ? 0.152 -19.580 21.147 1.00 45.44 68 VAL A CA 1
ATOM 574 C C . VAL A 1 68 ? 0.745 -20.278 22.382 1.00 45.44 68 VAL A C 1
ATOM 576 O O . VAL A 1 68 ? -0.002 -20.541 23.317 1.00 45.44 68 VAL A O 1
ATOM 579 N N . GLU A 1 69 ? 2.056 -20.510 22.485 1.00 46.75 69 GLU A N 1
ATOM 580 C CA . GLU A 1 69 ? 2.629 -21.185 23.665 1.00 46.75 69 GLU A CA 1
ATOM 581 C C . GLU A 1 69 ? 3.996 -20.608 24.046 1.00 46.75 69 GLU A C 1
ATOM 583 O O . GLU A 1 69 ? 5.035 -21.056 23.568 1.00 46.75 69 GLU A O 1
ATOM 588 N N . ALA A 1 70 ? 4.016 -19.612 24.931 1.00 39.81 70 ALA A N 1
ATOM 589 C CA . ALA A 1 70 ? 5.236 -19.249 25.644 1.00 39.81 70 ALA A CA 1
ATOM 590 C C . ALA A 1 70 ? 4.899 -18.792 27.065 1.00 39.81 70 ALA A C 1
ATOM 592 O O . ALA A 1 70 ? 4.607 -17.623 27.325 1.00 39.81 70 ALA A O 1
ATOM 593 N N . ASP A 1 71 ? 4.937 -19.766 27.974 1.00 38.69 71 ASP A N 1
ATOM 594 C CA . ASP A 1 71 ? 4.969 -19.543 29.410 1.00 38.69 71 ASP A CA 1
ATOM 595 C C . ASP A 1 71 ? 6.203 -18.732 29.813 1.00 38.69 71 ASP A C 1
ATOM 597 O O . ASP A 1 71 ? 7.308 -18.862 29.284 1.00 38.69 71 ASP A O 1
ATOM 601 N N . SER A 1 72 ? 5.965 -17.869 30.790 1.00 46.00 72 SER A N 1
ATOM 602 C CA . SER A 1 72 ? 6.914 -16.918 31.342 1.00 46.00 72 SER A CA 1
ATOM 603 C C . SER A 1 72 ? 7.993 -17.613 32.172 1.00 46.00 72 SER A C 1
ATOM 605 O O . SER A 1 72 ? 7.670 -18.220 33.189 1.00 46.00 72 SER A O 1
ATOM 607 N N . SER A 1 73 ? 9.276 -17.406 31.857 1.00 39.38 73 SER A N 1
ATOM 608 C CA . SER A 1 73 ? 10.305 -17.381 32.904 1.00 39.38 73 SER A CA 1
ATOM 609 C C . SER A 1 73 ? 11.616 -16.704 32.493 1.00 39.38 73 SER A C 1
ATOM 611 O O . SER A 1 73 ? 12.258 -17.102 31.527 1.00 39.38 73 SER A O 1
ATOM 613 N N . SER A 1 74 ? 12.047 -15.819 33.396 1.00 38.09 74 SER A N 1
ATOM 614 C CA . SER A 1 74 ? 13.426 -15.589 33.844 1.00 38.09 74 SER A CA 1
ATOM 615 C C . SER A 1 74 ? 14.283 -14.531 33.144 1.00 38.09 74 SER A C 1
ATOM 617 O O . SER A 1 74 ? 14.800 -14.706 32.048 1.00 38.09 74 SER A O 1
ATOM 619 N N . ALA A 1 75 ? 14.507 -13.471 33.922 1.00 44.03 75 ALA A N 1
ATOM 620 C CA . ALA A 1 75 ? 15.432 -12.368 33.740 1.00 44.03 75 ALA A CA 1
ATOM 621 C C . ALA A 1 75 ? 16.908 -12.753 33.957 1.00 44.03 75 ALA A C 1
ATOM 623 O O . ALA A 1 75 ? 17.223 -13.685 34.697 1.00 44.03 75 ALA A O 1
ATOM 624 N N . GLY A 1 76 ? 17.793 -11.934 33.388 1.00 38.53 76 GLY A N 1
ATOM 625 C CA . GLY A 1 76 ? 19.215 -11.845 33.715 1.00 38.53 76 GLY A CA 1
ATOM 626 C C . GLY A 1 76 ? 19.867 -10.732 32.893 1.00 38.53 76 GLY A C 1
ATOM 627 O O . GLY A 1 76 ? 20.085 -10.912 31.702 1.00 38.53 76 GLY A O 1
ATOM 628 N N . ILE A 1 77 ? 20.114 -9.576 33.516 1.00 39.44 77 ILE A N 1
ATOM 629 C CA . ILE A 1 77 ? 20.765 -8.400 32.916 1.00 39.44 77 ILE A CA 1
ATOM 630 C C . ILE A 1 77 ? 22.245 -8.424 33.313 1.00 39.44 77 ILE A C 1
ATOM 632 O O . ILE A 1 77 ? 22.547 -8.540 34.501 1.00 39.44 77 ILE A O 1
ATOM 636 N N . VAL A 1 78 ? 23.141 -8.291 32.334 1.00 41.94 78 VAL A N 1
ATOM 637 C CA . VAL A 1 78 ? 24.548 -7.910 32.522 1.00 41.94 78 VAL A CA 1
ATOM 638 C C . VAL A 1 78 ? 24.834 -6.791 31.523 1.00 41.94 78 VAL A C 1
ATOM 640 O O . VAL A 1 78 ? 24.585 -6.957 30.330 1.00 41.94 78 VAL A O 1
ATOM 643 N N . GLU A 1 79 ? 25.280 -5.649 32.040 1.00 57.75 79 GLU A N 1
ATOM 644 C CA . GLU A 1 79 ? 25.825 -4.525 31.278 1.00 57.75 79 GLU A CA 1
ATOM 645 C C . GLU A 1 79 ? 27.320 -4.769 31.069 1.00 57.75 79 GLU A C 1
ATOM 647 O O . GLU A 1 79 ? 27.982 -5.173 32.020 1.00 57.75 79 GLU A O 1
ATOM 652 N N . ASP A 1 80 ? 27.837 -4.510 29.868 1.00 45.66 80 ASP A N 1
ATOM 653 C CA . ASP A 1 80 ? 29.235 -4.117 29.681 1.00 45.66 80 ASP A CA 1
ATOM 654 C C . ASP A 1 80 ? 29.386 -3.292 28.391 1.00 45.66 80 ASP A C 1
ATOM 656 O O . ASP A 1 80 ? 28.878 -3.650 27.323 1.00 45.66 80 ASP A O 1
ATOM 660 N N . ASP A 1 81 ? 30.066 -2.158 28.564 1.00 56.22 81 ASP A N 1
ATOM 661 C CA . ASP A 1 81 ? 30.528 -1.187 27.573 1.00 56.22 81 ASP A CA 1
ATOM 662 C C . ASP A 1 81 ? 31.529 -1.814 26.588 1.00 56.22 81 ASP A C 1
ATOM 664 O O . ASP A 1 81 ? 32.523 -2.389 27.023 1.00 56.22 81 ASP A O 1
ATOM 668 N N . ASP A 1 82 ? 31.330 -1.622 25.276 1.00 47.56 82 ASP A N 1
ATOM 669 C CA . ASP A 1 82 ? 32.416 -1.644 24.276 1.00 47.56 82 ASP A CA 1
ATOM 670 C C . ASP A 1 82 ? 31.964 -1.013 22.936 1.00 47.56 82 ASP A C 1
ATOM 672 O O . ASP A 1 82 ? 31.671 -1.665 21.925 1.00 47.56 82 ASP A O 1
ATOM 676 N N . ASP A 1 83 ? 31.923 0.321 22.920 1.00 56.50 83 ASP A N 1
ATOM 677 C CA . ASP A 1 83 ? 31.686 1.147 21.734 1.00 56.50 83 ASP A CA 1
ATOM 678 C C . ASP A 1 83 ? 32.964 1.278 20.884 1.00 56.50 83 ASP A C 1
ATOM 680 O O . ASP A 1 83 ? 33.761 2.195 21.073 1.00 56.50 83 ASP A O 1
ATOM 684 N N . ALA A 1 84 ? 33.153 0.367 19.918 1.00 47.81 84 ALA A N 1
ATOM 685 C CA . ALA A 1 84 ? 33.878 0.636 18.655 1.00 47.81 84 ALA A CA 1
ATOM 686 C C . ALA A 1 84 ? 33.867 -0.531 17.642 1.00 47.81 84 ALA A C 1
ATOM 688 O O . ALA A 1 84 ? 34.196 -0.317 16.474 1.00 47.81 84 ALA A O 1
ATOM 689 N N . ALA A 1 85 ? 33.472 -1.752 18.031 1.00 44.94 85 ALA A N 1
ATOM 690 C CA . ALA A 1 85 ? 33.483 -2.935 17.150 1.00 44.94 85 ALA A CA 1
ATOM 691 C C . ALA A 1 85 ? 32.094 -3.362 16.606 1.00 44.94 85 ALA A C 1
ATOM 693 O O . ALA A 1 85 ? 31.987 -4.306 15.821 1.00 44.94 85 ALA A O 1
ATOM 694 N N . ALA A 1 86 ? 31.019 -2.653 16.969 1.00 49.31 86 ALA A N 1
ATOM 695 C CA . ALA A 1 86 ? 29.627 -3.093 16.792 1.00 49.31 86 ALA A CA 1
ATOM 696 C C . ALA A 1 86 ? 29.041 -2.996 15.363 1.00 49.31 86 ALA A C 1
ATOM 698 O O . ALA A 1 86 ? 27.932 -3.470 15.122 1.00 49.31 86 ALA A O 1
ATOM 699 N N . ALA A 1 87 ? 29.751 -2.434 14.380 1.00 48.97 87 ALA A N 1
ATOM 700 C CA . ALA A 1 87 ? 29.194 -2.260 13.029 1.00 48.97 87 ALA A CA 1
ATOM 701 C C . ALA A 1 87 ? 29.238 -3.527 12.146 1.00 48.97 87 ALA A C 1
ATOM 703 O O . ALA A 1 87 ? 28.598 -3.553 11.098 1.00 48.97 87 ALA A O 1
ATOM 704 N N . LEU A 1 88 ? 29.966 -4.577 12.552 1.00 44.25 88 LEU A N 1
ATOM 705 C CA . LEU A 1 88 ? 30.036 -5.855 11.820 1.00 44.25 88 LEU A CA 1
ATOM 706 C C . LEU A 1 88 ? 29.431 -7.044 12.589 1.00 44.25 88 LEU A C 1
ATOM 708 O O . LEU A 1 88 ? 29.304 -8.125 12.019 1.00 44.25 88 LEU A O 1
ATOM 712 N N . ALA A 1 89 ? 29.012 -6.847 13.845 1.00 43.81 89 ALA A N 1
ATOM 713 C CA . ALA A 1 89 ? 28.418 -7.883 14.697 1.00 43.81 89 ALA A CA 1
ATOM 714 C C . ALA A 1 89 ? 26.875 -7.837 14.773 1.00 43.81 89 ALA A C 1
ATOM 716 O O . ALA A 1 89 ? 26.279 -8.659 15.460 1.00 43.81 89 ALA A O 1
ATOM 717 N N . SER A 1 90 ? 26.203 -6.923 14.060 1.00 50.75 90 SER A N 1
ATOM 718 C CA . SER A 1 90 ? 24.733 -6.784 14.091 1.00 50.75 90 SER A CA 1
ATOM 719 C C . SER A 1 90 ? 23.979 -7.715 13.133 1.00 50.75 90 SER A C 1
ATOM 721 O O . SER A 1 90 ? 22.773 -7.557 12.929 1.00 50.75 90 SER A O 1
ATOM 723 N N . VAL A 1 91 ? 24.666 -8.690 12.531 1.00 55.31 91 VAL A N 1
ATOM 724 C CA . VAL A 1 91 ? 23.985 -9.757 11.798 1.00 55.31 91 VAL A CA 1
ATOM 725 C C . VAL A 1 91 ? 23.335 -10.647 12.843 1.00 55.31 91 VAL A C 1
ATOM 727 O O . VAL A 1 91 ? 24.034 -11.437 13.464 1.00 55.31 91 VAL A O 1
ATOM 730 N N . ASP A 1 92 ? 22.024 -10.494 13.044 1.00 64.12 92 ASP A N 1
ATOM 731 C CA . ASP A 1 92 ? 21.223 -11.382 13.887 1.00 64.12 92 ASP A CA 1
ATOM 732 C C . ASP A 1 92 ? 21.472 -12.835 13.426 1.00 64.12 92 ASP A C 1
ATOM 734 O O . ASP A 1 92 ? 21.018 -13.241 12.345 1.00 64.12 92 ASP A O 1
ATOM 738 N N . PRO A 1 93 ? 22.279 -13.607 14.183 1.00 59.97 93 PRO A N 1
ATOM 739 C CA . PRO A 1 93 ? 22.832 -14.873 13.71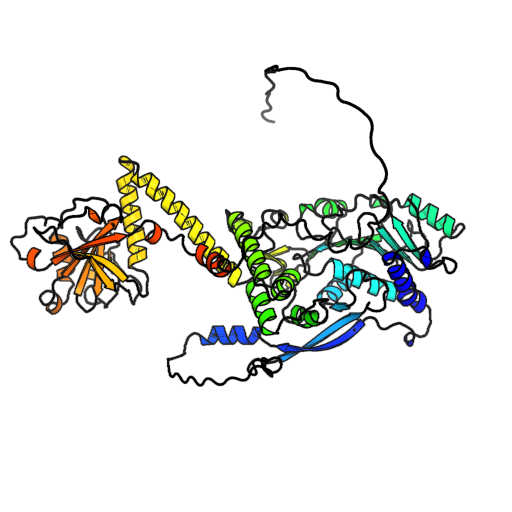5 1.00 59.97 93 PRO A CA 1
ATOM 740 C C . PRO A 1 93 ? 21.759 -15.968 13.617 1.00 59.97 93 PRO A C 1
ATOM 742 O O . PRO A 1 93 ? 22.054 -17.075 13.166 1.00 59.97 93 PRO A O 1
ATOM 745 N N . GLY A 1 94 ? 20.517 -15.672 14.020 1.00 70.81 94 GLY A N 1
ATOM 746 C CA . GLY A 1 94 ? 19.389 -16.595 13.989 1.00 70.81 94 GLY A CA 1
ATOM 747 C C . GLY A 1 94 ? 18.599 -16.636 12.678 1.00 70.81 94 GLY A C 1
ATOM 748 O O . GLY A 1 94 ? 17.756 -17.522 12.536 1.00 70.81 94 GLY A O 1
ATOM 749 N N . ILE A 1 95 ? 18.827 -15.727 11.721 1.00 73.56 95 ILE A N 1
ATOM 750 C CA . ILE A 1 95 ? 18.004 -15.661 10.500 1.00 73.56 95 ILE A CA 1
ATOM 751 C C . ILE A 1 95 ? 18.638 -16.508 9.385 1.00 73.56 95 ILE A C 1
ATOM 753 O O . ILE A 1 95 ? 19.747 -16.195 8.935 1.00 73.56 95 ILE A O 1
ATOM 757 N N . PRO A 1 96 ? 17.953 -17.559 8.888 1.00 74.25 96 PRO A N 1
ATOM 758 C CA . PRO A 1 96 ? 18.428 -18.337 7.746 1.00 74.25 96 PRO A CA 1
ATOM 759 C C . PRO A 1 96 ? 18.675 -17.434 6.535 1.00 74.25 96 PRO A C 1
ATOM 761 O O . PRO A 1 96 ? 17.974 -16.445 6.355 1.00 74.25 96 PRO A O 1
ATOM 764 N N . ARG A 1 97 ? 19.658 -17.753 5.686 1.00 83.19 97 ARG A N 1
ATOM 765 C CA . ARG A 1 97 ? 19.908 -17.003 4.445 1.00 83.19 97 ARG A CA 1
ATOM 766 C C . ARG A 1 97 ? 19.638 -17.874 3.222 1.00 83.19 97 ARG A C 1
ATOM 768 O O . ARG A 1 97 ? 20.172 -18.977 3.127 1.00 83.19 97 ARG A O 1
ATOM 775 N N . ILE A 1 98 ? 18.854 -17.367 2.275 1.00 86.12 98 ILE A N 1
ATOM 776 C CA . ILE A 1 98 ? 18.552 -18.019 0.998 1.00 86.12 98 ILE A CA 1
ATOM 777 C C . ILE A 1 98 ? 19.459 -17.431 -0.095 1.00 86.12 98 ILE A C 1
ATOM 779 O O . ILE A 1 98 ? 19.556 -16.206 -0.213 1.00 86.12 98 ILE A O 1
ATOM 783 N N . PRO A 1 99 ? 20.130 -18.260 -0.916 1.00 89.00 99 PRO A N 1
ATOM 784 C CA . PRO A 1 99 ? 20.853 -17.767 -2.080 1.00 89.00 99 PRO A CA 1
ATOM 785 C C . PRO A 1 99 ? 19.878 -17.212 -3.125 1.00 89.00 99 PRO A C 1
ATOM 787 O O . PRO A 1 99 ? 18.906 -17.866 -3.499 1.00 89.00 99 PRO A O 1
ATOM 790 N N . PHE A 1 100 ? 20.172 -16.024 -3.638 1.00 92.19 100 PHE A N 1
ATOM 791 C CA . PHE A 1 100 ? 19.414 -15.368 -4.692 1.00 92.19 100 PHE A CA 1
ATOM 792 C C . PHE A 1 100 ? 20.347 -14.967 -5.830 1.00 92.19 100 PHE A C 1
ATOM 794 O O . PHE A 1 100 ? 21.279 -14.174 -5.662 1.00 92.19 100 PHE A O 1
ATOM 801 N N . ASP A 1 101 ? 20.089 -15.545 -6.996 1.00 93.31 101 ASP A N 1
ATOM 802 C CA . ASP A 1 101 ? 20.798 -15.241 -8.227 1.00 93.31 101 ASP A CA 1
ATOM 803 C C . ASP A 1 101 ? 20.098 -14.086 -8.939 1.00 93.31 101 ASP A C 1
ATOM 805 O O . ASP A 1 101 ? 18.897 -14.135 -9.203 1.00 93.31 101 ASP A O 1
ATOM 809 N N . TYR A 1 102 ? 20.855 -13.050 -9.284 1.00 94.81 102 TYR A N 1
ATOM 810 C CA . TYR A 1 102 ? 20.323 -11.886 -9.974 1.00 94.81 102 TYR A CA 1
ATOM 811 C C . TYR A 1 102 ? 21.250 -11.416 -11.086 1.00 94.81 102 TYR A C 1
ATOM 813 O O . TYR A 1 102 ? 22.461 -11.622 -11.063 1.00 94.81 102 TYR A O 1
ATOM 821 N N . THR A 1 103 ? 20.666 -10.759 -12.079 1.00 97.06 103 THR A N 1
ATOM 822 C CA . THR A 1 103 ? 21.418 -10.115 -13.152 1.00 97.06 103 THR A CA 1
ATOM 823 C C . THR A 1 103 ? 21.390 -8.609 -12.910 1.00 97.06 103 THR A C 1
ATOM 825 O O . THR A 1 103 ? 20.326 -8.046 -12.646 1.00 97.06 103 THR A O 1
ATOM 828 N N . ARG A 1 104 ? 22.534 -7.932 -13.020 1.00 96.31 104 ARG A N 1
ATOM 829 C CA . ARG A 1 104 ? 22.589 -6.465 -13.078 1.00 96.31 104 ARG A CA 1
ATOM 830 C C . ARG A 1 104 ? 22.984 -6.002 -14.474 1.00 96.31 104 ARG A C 1
ATOM 832 O O . ARG A 1 104 ? 23.831 -6.612 -15.120 1.00 96.31 104 ARG A O 1
ATOM 839 N N . LEU A 1 105 ? 22.371 -4.917 -14.917 1.00 96.69 105 LEU A N 1
ATOM 840 C CA . LEU A 1 105 ? 22.757 -4.161 -16.095 1.00 96.69 105 LEU A CA 1
ATOM 841 C C . LEU A 1 105 ? 23.744 -3.073 -15.657 1.00 96.69 105 LEU A C 1
ATOM 843 O O . LEU A 1 105 ? 23.377 -2.205 -14.864 1.00 96.69 105 LEU A O 1
ATOM 847 N N . ASP A 1 106 ? 24.981 -3.142 -16.147 1.00 95.69 106 ASP A N 1
ATOM 848 C CA . ASP A 1 106 ? 26.059 -2.211 -15.811 1.00 95.69 106 ASP A CA 1
ATOM 849 C C . ASP A 1 106 ? 26.309 -1.193 -16.934 1.00 95.69 106 ASP A C 1
ATOM 851 O O . ASP A 1 106 ? 26.795 -1.505 -18.025 1.00 95.69 106 ASP A O 1
ATOM 855 N N . LEU A 1 107 ? 25.974 0.056 -16.628 1.00 94.94 107 LEU A N 1
ATOM 856 C CA . LEU A 1 107 ? 26.121 1.244 -17.463 1.00 94.94 107 LEU A CA 1
ATOM 857 C C . LEU A 1 107 ? 27.104 2.253 -16.846 1.00 94.94 107 LEU A C 1
ATOM 859 O O . LEU A 1 107 ? 27.149 3.408 -17.263 1.00 94.94 107 LEU A O 1
ATOM 863 N N . SER A 1 108 ? 27.908 1.840 -15.859 1.00 93.50 108 SER A N 1
ATOM 864 C CA . SER A 1 108 ? 28.863 2.709 -15.150 1.00 93.50 108 SER A CA 1
ATOM 865 C C . SER A 1 108 ? 29.953 3.319 -16.040 1.00 93.50 108 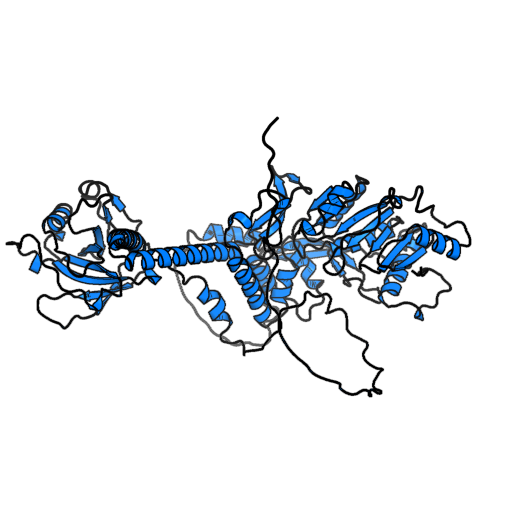SER A C 1
ATOM 867 O O . SER A 1 108 ? 30.594 4.293 -15.654 1.00 93.50 108 SER A O 1
ATOM 869 N N . TRP A 1 109 ? 30.144 2.773 -17.240 1.00 93.62 109 TRP A N 1
ATOM 870 C CA . TRP A 1 109 ? 31.080 3.254 -18.254 1.00 93.62 109 TRP A CA 1
ATOM 871 C C . TRP A 1 109 ? 30.536 4.409 -19.107 1.00 93.62 109 TRP A C 1
ATOM 873 O O . TRP A 1 109 ? 31.281 4.962 -19.920 1.00 93.62 109 TRP A O 1
ATOM 883 N N . LEU A 1 110 ? 29.258 4.772 -18.957 1.00 93.31 110 LEU A N 1
ATOM 884 C CA . LEU A 1 110 ? 28.690 5.942 -19.619 1.00 93.31 110 LEU A CA 1
ATOM 885 C C . LEU A 1 110 ? 29.131 7.237 -18.912 1.00 93.31 110 LEU A C 1
ATOM 887 O O . LEU A 1 110 ? 29.217 7.275 -17.684 1.00 93.31 110 LEU A O 1
ATOM 891 N N . PRO A 1 111 ? 29.385 8.323 -19.665 1.00 90.31 111 PRO A N 1
ATOM 892 C CA . PRO A 1 111 ? 29.850 9.591 -19.103 1.00 90.31 111 PRO A CA 1
ATOM 893 C C . PRO A 1 111 ? 28.766 10.314 -18.299 1.00 90.31 111 PRO A C 1
ATOM 895 O O . PRO A 1 111 ? 29.083 11.077 -17.389 1.00 90.31 111 PRO A O 1
ATOM 898 N N . SER A 1 112 ? 27.495 10.076 -18.623 1.00 88.25 112 SER A N 1
ATOM 899 C CA . SER A 1 112 ? 26.346 10.570 -17.877 1.00 88.25 112 SER A CA 1
ATOM 900 C C . SER A 1 112 ? 25.434 9.404 -17.520 1.00 88.25 112 SER A C 1
ATOM 902 O O . SER A 1 112 ? 25.172 8.557 -18.380 1.00 88.25 112 SER A O 1
ATOM 904 N N . PRO A 1 113 ? 24.927 9.332 -16.280 1.00 76.94 113 PRO A N 1
ATOM 905 C CA . PRO A 1 113 ? 23.892 8.367 -15.967 1.00 76.94 113 PRO A CA 1
ATOM 906 C C . PRO A 1 113 ? 22.640 8.721 -16.774 1.00 76.94 113 PRO A C 1
ATOM 908 O O . PRO A 1 113 ? 22.078 9.800 -16.622 1.00 76.94 113 PRO A O 1
ATOM 911 N N . MET A 1 114 ? 22.185 7.800 -17.627 1.00 78.44 114 MET A N 1
ATOM 912 C CA . MET A 1 114 ? 20.894 7.955 -18.308 1.00 78.44 114 MET A CA 1
ATOM 913 C C . MET A 1 114 ? 19.743 7.998 -17.296 1.00 78.44 114 MET A C 1
ATOM 915 O O . MET A 1 114 ? 18.815 8.780 -17.449 1.00 78.44 114 MET A O 1
ATOM 919 N N . VAL A 1 115 ? 19.838 7.158 -16.260 1.00 77.00 115 VAL A N 1
ATOM 920 C CA . VAL A 1 115 ? 18.993 7.175 -15.055 1.00 77.00 115 VAL A CA 1
ATOM 921 C C . VAL A 1 115 ? 19.816 6.708 -13.854 1.00 77.00 115 VAL A C 1
ATOM 923 O O . VAL A 1 115 ? 19.826 7.371 -12.825 1.00 77.00 115 VAL A O 1
ATOM 926 N N . ARG A 1 116 ? 20.538 5.585 -13.991 1.00 84.38 116 ARG A N 1
ATOM 927 C CA . ARG A 1 116 ? 21.451 5.024 -12.978 1.00 84.38 116 ARG A CA 1
ATOM 928 C C . ARG A 1 116 ? 22.617 4.303 -13.634 1.00 84.38 116 ARG A C 1
ATOM 930 O O . ARG A 1 116 ? 22.477 3.802 -14.750 1.00 84.38 116 ARG A O 1
ATOM 937 N N . ARG A 1 117 ? 23.744 4.206 -12.926 1.00 91.19 117 ARG A N 1
ATOM 938 C CA . ARG A 1 117 ? 24.916 3.457 -13.409 1.00 91.19 117 ARG A CA 1
ATOM 939 C C . ARG A 1 117 ? 24.699 1.952 -13.407 1.00 91.19 117 ARG A C 1
ATOM 941 O O . ARG A 1 117 ? 25.248 1.267 -14.259 1.00 91.19 117 ARG A O 1
ATOM 948 N N . GLN A 1 118 ? 23.920 1.434 -12.464 1.00 94.56 118 GLN A N 1
ATOM 949 C CA . GLN A 1 118 ? 23.613 0.011 -12.372 1.00 94.56 118 GLN A CA 1
ATOM 950 C C . GLN A 1 118 ? 22.121 -0.194 -12.131 1.00 94.56 118 GLN A C 1
ATOM 952 O O . GLN A 1 118 ? 21.489 0.551 -11.382 1.00 94.56 118 GLN A O 1
ATOM 957 N N . VAL A 1 119 ? 21.553 -1.204 -12.786 1.00 95.12 119 VAL A N 1
ATOM 958 C CA . VAL A 1 119 ? 20.121 -1.518 -12.715 1.00 95.12 119 VAL A CA 1
ATOM 959 C C . VAL A 1 119 ? 19.943 -3.005 -12.443 1.00 95.12 119 VAL A C 1
ATOM 961 O O . VAL A 1 119 ? 20.544 -3.835 -13.121 1.00 95.12 119 VAL A O 1
ATOM 964 N N . LEU A 1 120 ? 19.098 -3.363 -11.475 1.00 97.06 120 LEU A N 1
ATOM 965 C CA . LEU A 1 120 ? 18.686 -4.754 -11.289 1.00 97.06 120 LEU A CA 1
ATOM 966 C C . LEU A 1 120 ? 17.818 -5.187 -12.478 1.00 97.06 120 LEU A C 1
ATOM 968 O O . LEU A 1 120 ? 16.774 -4.584 -12.734 1.00 97.06 120 LEU A O 1
ATOM 972 N N . VAL A 1 121 ? 18.218 -6.243 -13.184 1.00 97.69 121 VAL A N 1
ATOM 973 C CA . VAL A 1 121 ? 17.399 -6.857 -14.233 1.00 97.69 121 VAL A CA 1
ATOM 974 C C . VAL A 1 121 ? 16.471 -7.867 -13.579 1.00 97.69 121 VAL A C 1
ATOM 976 O O . VAL A 1 121 ? 16.861 -8.985 -13.242 1.00 97.69 121 VAL A O 1
ATOM 979 N N . ARG A 1 122 ? 15.224 -7.448 -13.396 1.00 97.38 122 ARG A N 1
ATOM 980 C CA . ARG A 1 122 ? 14.175 -8.262 -12.788 1.00 97.38 122 ARG A CA 1
ATOM 981 C C . ARG A 1 122 ? 13.758 -9.389 -13.724 1.00 97.38 122 ARG A C 1
ATOM 983 O O . ARG A 1 122 ? 13.725 -9.202 -14.942 1.00 97.38 122 ARG A O 1
ATOM 990 N N . GLN A 1 123 ? 13.331 -10.519 -13.162 1.00 97.38 123 GLN A N 1
ATOM 991 C CA . GLN A 1 123 ? 12.659 -11.551 -13.960 1.00 97.38 123 GLN A CA 1
ATOM 992 C C . GLN A 1 123 ? 11.412 -10.975 -14.646 1.00 97.38 123 GLN A C 1
ATOM 994 O O . GLN A 1 123 ? 11.167 -11.235 -15.818 1.00 97.38 123 GLN A O 1
ATOM 999 N N . GLU A 1 124 ? 10.712 -10.073 -13.955 1.00 97.75 124 GLU A N 1
ATOM 1000 C CA . GLU A 1 124 ? 9.581 -9.318 -14.489 1.00 97.75 124 GLU A CA 1
ATOM 1001 C C . GLU A 1 124 ? 9.901 -8.567 -15.797 1.00 97.75 124 GLU A C 1
ATOM 1003 O O . GLU A 1 124 ? 9.034 -8.456 -16.661 1.00 97.75 124 GLU A O 1
ATOM 1008 N N . TYR A 1 125 ? 11.134 -8.071 -15.971 1.00 98.31 125 TYR A N 1
ATOM 1009 C CA . TYR A 1 125 ? 11.544 -7.392 -17.204 1.00 98.31 125 TYR A CA 1
ATOM 1010 C C . TYR A 1 125 ? 11.719 -8.377 -18.358 1.00 98.31 125 TYR A C 1
ATOM 1012 O O . TYR A 1 125 ? 11.299 -8.091 -19.477 1.00 98.31 125 TYR A O 1
ATOM 1020 N N . LYS A 1 126 ? 12.301 -9.548 -18.082 1.00 98.00 126 LYS A N 1
ATOM 1021 C CA . LYS A 1 126 ? 12.468 -10.623 -19.070 1.00 98.00 126 LYS A CA 1
ATOM 1022 C C . LYS A 1 126 ? 11.103 -11.145 -19.530 1.00 98.00 126 LYS A C 1
ATOM 1024 O O . LYS A 1 126 ? 10.872 -11.269 -20.729 1.00 98.00 126 LYS A O 1
ATOM 1029 N N . ASP A 1 127 ? 10.185 -11.357 -18.585 1.00 97.62 127 ASP A N 1
ATOM 1030 C CA . ASP A 1 127 ? 8.813 -11.801 -18.858 1.00 97.62 127 ASP A CA 1
ATOM 1031 C C . ASP A 1 127 ? 8.046 -10.778 -19.717 1.00 97.62 127 ASP A C 1
ATOM 1033 O O . ASP A 1 127 ? 7.384 -11.144 -20.691 1.00 97.62 127 ASP A O 1
ATOM 1037 N N . ALA A 1 128 ? 8.162 -9.484 -19.389 1.00 97.94 128 ALA A N 1
ATOM 1038 C CA . ALA A 1 128 ? 7.548 -8.410 -20.167 1.00 97.94 128 ALA A CA 1
ATOM 1039 C C . ALA A 1 128 ? 8.126 -8.341 -21.587 1.00 97.94 128 ALA A C 1
ATOM 1041 O O . ALA A 1 128 ? 7.369 -8.242 -22.552 1.00 97.94 128 ALA A O 1
ATOM 1042 N N . MET A 1 129 ? 9.451 -8.454 -21.727 1.00 98.12 129 MET A N 1
ATOM 1043 C CA . MET A 1 129 ? 10.126 -8.437 -23.024 1.00 98.12 129 MET A CA 1
ATOM 1044 C C . MET A 1 129 ? 9.634 -9.564 -23.934 1.00 98.12 129 MET A C 1
ATOM 1046 O O . MET A 1 129 ? 9.205 -9.295 -25.055 1.00 98.12 129 MET A O 1
ATOM 1050 N N . ALA A 1 130 ? 9.602 -10.797 -23.418 1.00 97.62 130 ALA A N 1
ATOM 1051 C CA . ALA A 1 130 ? 9.096 -11.956 -24.147 1.00 97.62 130 ALA A CA 1
ATOM 1052 C C . ALA A 1 130 ? 7.636 -11.749 -24.590 1.00 97.62 130 ALA A C 1
ATOM 1054 O O . ALA A 1 130 ? 7.314 -11.886 -25.770 1.00 97.62 130 ALA A O 1
ATOM 1055 N N . SER A 1 131 ? 6.766 -11.298 -23.678 1.00 97.06 131 SER A N 1
ATOM 1056 C CA . SER A 1 131 ? 5.358 -11.016 -23.995 1.00 97.06 131 SER A CA 1
ATOM 1057 C C . SER A 1 131 ? 5.190 -9.925 -25.062 1.00 97.06 131 SER A C 1
ATOM 1059 O O . SER A 1 131 ? 4.238 -9.941 -25.851 1.00 97.06 131 SER A O 1
ATOM 1061 N N . PHE A 1 132 ? 6.097 -8.948 -25.104 1.00 96.94 132 PHE A N 1
ATOM 1062 C CA . PHE A 1 132 ? 6.039 -7.861 -26.075 1.00 96.94 132 PHE A CA 1
ATOM 1063 C C . PHE A 1 132 ? 6.590 -8.263 -27.440 1.00 96.94 132 PHE A C 1
ATOM 1065 O O . PHE A 1 132 ? 6.161 -7.691 -28.439 1.00 96.94 132 PHE A O 1
ATOM 1072 N N . GLU A 1 133 ? 7.486 -9.239 -27.516 1.00 95.88 133 GLU A N 1
ATOM 1073 C CA . GLU A 1 133 ? 7.970 -9.782 -28.787 1.00 95.88 133 GLU A CA 1
ATOM 1074 C C . GLU A 1 133 ? 6.915 -10.677 -29.470 1.00 95.88 133 GLU A C 1
ATOM 1076 O O . GLU A 1 133 ? 6.816 -10.672 -30.698 1.00 95.88 133 GLU A O 1
ATOM 1081 N N . GLU A 1 134 ? 6.049 -11.351 -28.702 1.00 95.44 134 GLU A N 1
ATOM 1082 C CA . GLU A 1 134 ? 4.984 -12.232 -29.220 1.00 95.44 134 GLU A CA 1
ATOM 1083 C C . GLU A 1 134 ? 3.905 -11.514 -30.053 1.00 95.44 134 GLU A C 1
ATOM 1085 O O . GLU A 1 134 ? 3.272 -12.122 -30.917 1.00 95.44 134 GLU A O 1
ATOM 1090 N N . ASN A 1 135 ? 3.656 -10.223 -29.808 1.00 90.62 135 ASN A N 1
ATOM 1091 C CA . ASN A 1 135 ? 2.628 -9.456 -30.516 1.00 90.62 135 ASN A CA 1
ATOM 1092 C C . ASN A 1 135 ? 3.128 -8.074 -30.952 1.00 90.62 135 ASN A C 1
ATOM 1094 O O . ASN A 1 135 ? 3.880 -7.412 -30.248 1.00 90.62 135 ASN A O 1
ATOM 1098 N N . GLN A 1 136 ? 2.643 -7.584 -32.094 1.00 91.50 136 GLN A N 1
ATOM 1099 C CA . GLN A 1 136 ? 2.980 -6.242 -32.596 1.00 91.50 136 GLN A CA 1
ATOM 1100 C C . GLN A 1 136 ? 2.044 -5.141 -32.074 1.00 91.50 136 GLN A C 1
ATOM 1102 O O . GLN A 1 136 ? 2.172 -3.985 -32.465 1.00 91.50 136 GLN A O 1
ATOM 1107 N N . LYS A 1 137 ? 1.092 -5.475 -31.191 1.00 95.00 137 LYS A N 1
ATOM 1108 C CA . LYS A 1 137 ? 0.167 -4.477 -30.647 1.00 95.00 137 LYS A CA 1
ATOM 1109 C C . LYS A 1 137 ? 0.919 -3.484 -29.756 1.00 95.00 137 LYS A C 1
ATOM 1111 O O . LYS A 1 137 ? 1.804 -3.917 -29.010 1.00 95.00 137 LYS A O 1
ATOM 1116 N N . PRO A 1 138 ? 0.549 -2.190 -29.777 1.00 95.94 138 PRO A N 1
ATOM 1117 C CA . PRO A 1 138 ? 1.015 -1.233 -28.784 1.00 95.94 138 PRO A CA 1
ATOM 1118 C C . PRO A 1 138 ? 0.725 -1.728 -27.365 1.00 95.94 138 PRO A C 1
ATOM 1120 O O . PRO A 1 138 ? -0.238 -2.466 -27.139 1.00 95.94 138 PRO A O 1
ATOM 1123 N N . VAL A 1 139 ? 1.555 -1.330 -26.407 1.00 97.31 139 VAL A N 1
ATOM 1124 C CA . VAL A 1 139 ? 1.434 -1.742 -25.010 1.00 97.31 139 VAL A CA 1
ATOM 1125 C C . VAL A 1 139 ? 1.485 -0.531 -24.090 1.00 97.31 139 VAL A C 1
ATOM 1127 O O . VAL A 1 139 ? 2.353 0.323 -24.236 1.00 97.31 139 VAL A O 1
ATOM 1130 N N . VAL A 1 140 ? 0.588 -0.496 -23.107 1.00 97.44 140 VAL A N 1
ATOM 1131 C CA . VAL A 1 140 ? 0.741 0.310 -21.894 1.00 97.44 140 VAL A CA 1
ATOM 1132 C C . VAL A 1 140 ? 1.403 -0.551 -20.828 1.00 97.44 140 VAL A C 1
ATOM 1134 O O . VAL A 1 140 ? 0.799 -1.503 -20.333 1.00 97.44 140 VAL A O 1
ATOM 1137 N N . LEU A 1 141 ? 2.631 -0.206 -20.468 1.00 97.88 141 LEU A N 1
ATOM 1138 C CA . LEU A 1 141 ? 3.348 -0.756 -19.331 1.00 97.88 141 LEU A CA 1
ATOM 1139 C C . LEU A 1 141 ? 3.026 0.078 -18.089 1.00 97.88 141 LEU A C 1
ATOM 1141 O O . LEU A 1 141 ? 3.310 1.275 -18.045 1.00 97.88 141 LEU A O 1
ATOM 1145 N N . THR A 1 142 ? 2.439 -0.544 -17.073 1.00 96.81 142 THR A N 1
ATOM 1146 C CA . THR A 1 142 ? 2.034 0.158 -15.851 1.00 96.81 142 THR A CA 1
ATOM 1147 C C . THR A 1 142 ? 2.189 -0.716 -14.604 1.00 96.81 142 THR A C 1
ATOM 1149 O O . THR A 1 142 ? 2.538 -1.889 -14.698 1.00 96.81 142 THR A O 1
ATOM 1152 N N . GLY A 1 143 ? 1.951 -0.156 -13.420 1.00 95.06 143 GLY A N 1
ATOM 1153 C CA . GLY A 1 143 ? 2.040 -0.845 -12.131 1.00 95.06 143 GLY A CA 1
ATOM 1154 C C . GLY A 1 143 ? 2.205 0.141 -10.977 1.00 95.06 143 GLY A C 1
ATOM 1155 O O . GLY A 1 143 ? 2.052 1.346 -11.172 1.00 95.06 143 GLY A O 1
ATOM 1156 N N . GLN A 1 144 ? 2.531 -0.362 -9.785 1.00 94.38 144 GLN A N 1
ATOM 1157 C CA . GLN A 1 144 ? 2.790 0.475 -8.609 1.00 94.38 144 GLN A CA 1
ATOM 1158 C C . GLN A 1 144 ? 3.848 1.563 -8.897 1.00 94.38 144 GLN A C 1
ATOM 1160 O O . GLN A 1 144 ? 4.874 1.268 -9.520 1.00 94.38 144 GLN A O 1
ATOM 1165 N N . PRO A 1 145 ? 3.680 2.814 -8.431 1.00 92.06 145 PRO A N 1
ATOM 1166 C CA . PRO A 1 145 ? 4.744 3.812 -8.490 1.00 92.06 145 PRO A CA 1
ATOM 1167 C C . PRO A 1 145 ? 6.049 3.279 -7.880 1.00 92.06 145 PRO A C 1
ATOM 1169 O O . PRO A 1 145 ? 6.064 2.700 -6.800 1.00 92.06 145 PRO A O 1
ATOM 1172 N N . GLY A 1 146 ? 7.159 3.419 -8.610 1.00 93.25 146 GLY A N 1
ATOM 1173 C CA . GLY A 1 146 ? 8.446 2.839 -8.204 1.00 93.25 146 GLY A CA 1
ATOM 1174 C C . GLY A 1 146 ? 8.651 1.361 -8.570 1.00 93.25 146 GLY A C 1
ATOM 1175 O O . GLY A 1 146 ? 9.716 0.825 -8.281 1.00 93.25 146 GLY A O 1
ATOM 1176 N N . VAL A 1 147 ? 7.715 0.706 -9.273 1.00 96.06 147 VAL A N 1
ATOM 1177 C CA . VAL A 1 147 ? 7.880 -0.688 -9.742 1.00 96.06 147 VAL A CA 1
ATOM 1178 C C . VAL A 1 147 ? 8.970 -0.853 -10.815 1.00 96.06 147 VAL A C 1
ATOM 1180 O O . VAL A 1 147 ? 9.426 -1.966 -11.069 1.00 96.06 147 VAL A O 1
ATOM 1183 N N . GLY A 1 148 ? 9.453 0.242 -11.403 1.00 96.06 148 GLY A N 1
ATOM 1184 C CA . GLY A 1 148 ? 10.574 0.226 -12.345 1.00 96.06 148 GLY A CA 1
ATOM 1185 C C . GLY A 1 148 ? 10.185 0.301 -13.822 1.00 96.06 148 GLY A C 1
ATOM 1186 O O . GLY A 1 148 ? 10.963 -0.151 -14.652 1.00 96.06 148 GLY A O 1
ATOM 1187 N N . ASN A 1 149 ? 9.037 0.894 -14.176 1.00 95.94 149 ASN A N 1
ATOM 1188 C CA . ASN A 1 149 ? 8.620 1.048 -15.581 1.00 95.94 149 ASN A CA 1
ATOM 1189 C C . ASN A 1 149 ? 9.687 1.765 -16.437 1.00 95.94 149 ASN A C 1
ATOM 1191 O O . ASN A 1 149 ? 10.087 1.253 -17.480 1.00 95.94 149 ASN A O 1
ATOM 1195 N N . SER A 1 150 ? 10.227 2.897 -15.970 1.00 95.31 150 SER A N 1
ATOM 1196 C CA . SER A 1 150 ? 11.294 3.622 -16.680 1.00 95.31 150 SER A CA 1
ATOM 1197 C C . SER A 1 150 ? 12.595 2.809 -16.767 1.00 95.31 150 SER A C 1
ATOM 1199 O O . SER A 1 150 ? 13.282 2.830 -17.785 1.00 95.31 150 SER A O 1
ATOM 1201 N N . LEU A 1 151 ? 12.918 2.027 -15.727 1.00 96.56 151 LEU A N 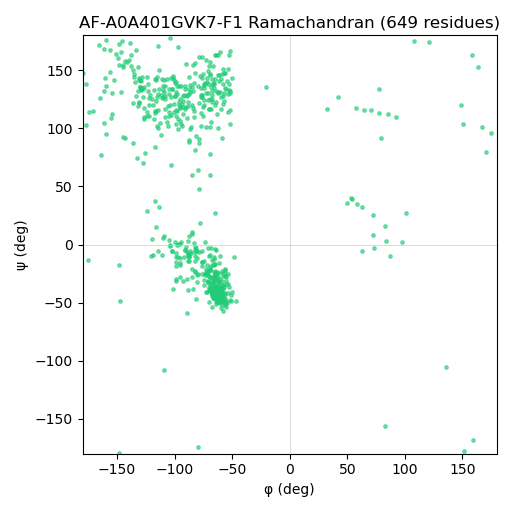1
ATOM 1202 C CA . LEU A 1 151 ? 14.079 1.126 -15.739 1.00 96.56 151 LEU A CA 1
ATOM 1203 C C . LEU A 1 151 ? 13.894 -0.022 -16.740 1.00 96.56 151 LEU A C 1
ATOM 1205 O O . LEU A 1 151 ? 14.855 -0.407 -17.405 1.00 96.56 151 LEU A O 1
ATOM 1209 N N . PHE A 1 152 ? 12.667 -0.530 -16.892 1.00 97.94 152 PHE A N 1
ATOM 1210 C CA . PHE A 1 152 ? 12.337 -1.495 -17.934 1.00 97.94 152 PHE A CA 1
ATOM 1211 C C . PHE A 1 152 ? 12.570 -0.911 -19.331 1.00 97.94 152 PHE A C 1
ATOM 1213 O O . PHE A 1 152 ? 13.125 -1.608 -20.173 1.00 97.94 152 PHE A O 1
ATOM 1220 N N . LEU A 1 153 ? 12.207 0.352 -19.595 1.00 97.69 153 LEU A N 1
ATOM 1221 C CA . LEU A 1 153 ? 12.460 0.957 -20.910 1.00 97.69 153 LEU A CA 1
ATOM 1222 C C . LEU A 1 153 ? 13.959 1.002 -21.242 1.00 97.69 153 LEU A C 1
ATOM 1224 O O . LEU A 1 153 ? 14.339 0.724 -22.375 1.00 97.69 153 LEU A O 1
ATOM 1228 N N . ILE A 1 154 ? 14.823 1.272 -20.261 1.00 97.12 154 ILE A N 1
ATOM 1229 C CA . ILE A 1 154 ? 16.284 1.225 -20.450 1.00 97.12 154 ILE A CA 1
ATOM 1230 C C . ILE A 1 154 ? 16.758 -0.204 -20.705 1.00 97.12 154 ILE A C 1
ATOM 1232 O O . ILE A 1 154 ? 17.561 -0.430 -21.608 1.00 97.12 154 ILE A O 1
ATOM 1236 N N . TYR A 1 155 ? 16.250 -1.171 -19.938 1.00 97.94 155 TYR A N 1
ATOM 1237 C CA . TYR A 1 155 ? 16.533 -2.586 -20.168 1.00 97.94 155 TYR A CA 1
ATOM 1238 C C . TYR A 1 155 ? 16.136 -3.012 -21.591 1.00 97.94 155 TYR A C 1
ATOM 1240 O O . TYR A 1 155 ? 16.954 -3.589 -22.306 1.00 97.94 155 TYR A O 1
ATOM 1248 N N . ALA A 1 156 ? 14.924 -2.660 -22.027 1.00 98.19 156 ALA A N 1
ATOM 1249 C CA . ALA A 1 156 ? 14.413 -2.961 -23.357 1.00 98.19 156 ALA A CA 1
ATOM 1250 C C . ALA A 1 156 ? 15.229 -2.269 -24.456 1.00 98.19 156 ALA A C 1
ATOM 1252 O O . ALA A 1 156 ? 15.493 -2.877 -25.490 1.00 98.19 156 ALA A O 1
ATOM 1253 N N . LEU A 1 157 ? 15.668 -1.024 -24.236 1.00 97.81 157 LEU A N 1
ATOM 1254 C CA . LEU A 1 157 ? 16.569 -0.327 -25.151 1.00 97.81 157 LEU A CA 1
ATOM 1255 C C . LEU A 1 157 ? 17.882 -1.100 -25.307 1.00 97.81 157 LEU A C 1
ATOM 1257 O O . LEU A 1 157 ? 18.256 -1.437 -26.425 1.00 97.81 157 LEU A O 1
ATOM 1261 N N . VAL A 1 158 ? 18.564 -1.409 -24.202 1.00 97.12 158 VAL A N 1
ATOM 1262 C CA . VAL A 1 158 ? 19.859 -2.108 -24.222 1.00 97.12 158 VAL A CA 1
ATOM 1263 C C . VAL A 1 158 ? 19.753 -3.470 -24.903 1.00 97.12 158 VAL A C 1
ATOM 1265 O O . VAL A 1 158 ? 20.552 -3.766 -25.790 1.00 97.12 158 VAL A O 1
ATOM 1268 N N . ASP A 1 159 ? 18.759 -4.277 -24.531 1.00 96.50 159 ASP A N 1
ATOM 1269 C CA . ASP A 1 159 ? 18.539 -5.602 -25.119 1.00 96.50 159 ASP A CA 1
ATOM 1270 C C . ASP A 1 159 ? 18.301 -5.519 -26.637 1.00 96.50 159 ASP A C 1
ATOM 1272 O O . ASP A 1 159 ? 18.906 -6.264 -27.410 1.00 96.50 159 ASP A O 1
ATOM 1276 N N . ARG A 1 160 ? 17.507 -4.543 -27.095 1.00 96.62 160 ARG A N 1
ATOM 1277 C CA . ARG A 1 160 ? 17.259 -4.336 -28.528 1.00 96.62 160 ARG A CA 1
ATOM 1278 C C . ARG A 1 160 ? 18.476 -3.837 -29.289 1.00 96.62 160 ARG A C 1
ATOM 1280 O O . ARG A 1 160 ? 18.671 -4.266 -30.422 1.00 96.62 160 ARG A O 1
ATOM 1287 N N . LEU A 1 161 ? 19.295 -2.970 -28.691 1.00 95.62 161 LEU A N 1
ATOM 1288 C CA . LEU A 1 161 ? 20.538 -2.514 -29.318 1.00 95.62 161 LEU A CA 1
ATOM 1289 C C . LEU A 1 161 ? 21.523 -3.670 -29.510 1.00 95.62 161 LEU A C 1
ATOM 1291 O O . LEU A 1 161 ? 22.114 -3.779 -30.577 1.00 95.62 161 LEU A O 1
ATOM 1295 N N . ILE A 1 162 ? 21.644 -4.564 -28.523 1.00 94.12 162 ILE A N 1
ATOM 1296 C CA . ILE A 1 162 ? 22.478 -5.775 -28.620 1.00 94.12 162 ILE A CA 1
ATOM 1297 C C . ILE A 1 162 ? 21.982 -6.716 -29.730 1.00 94.12 162 ILE A C 1
ATOM 1299 O O . ILE A 1 162 ? 22.781 -7.406 -30.369 1.00 94.12 162 ILE A O 1
ATOM 1303 N N . LYS A 1 163 ? 20.665 -6.746 -29.962 1.00 92.88 163 LYS A N 1
ATOM 1304 C CA . LYS A 1 163 ? 20.016 -7.507 -31.040 1.00 92.88 163 LYS A CA 1
ATOM 1305 C C . LYS A 1 163 ? 20.032 -6.786 -32.400 1.00 92.88 163 LYS A C 1
ATOM 1307 O O . LYS A 1 163 ? 19.505 -7.344 -33.358 1.00 92.88 163 LYS A O 1
ATOM 1312 N N . GLY A 1 164 ? 20.569 -5.566 -32.498 1.00 93.31 164 GLY A N 1
ATOM 1313 C CA . GLY A 1 164 ? 20.553 -4.782 -33.739 1.00 93.31 164 GLY A CA 1
ATOM 1314 C C . GLY A 1 164 ? 19.139 -4.427 -34.223 1.00 93.31 164 GLY A C 1
ATOM 1315 O O . GLY A 1 164 ? 18.885 -4.373 -35.424 1.00 93.31 164 GLY A O 1
ATOM 1316 N N . LEU A 1 165 ? 18.181 -4.225 -33.307 1.00 93.94 165 LEU A N 1
ATOM 1317 C CA . LEU A 1 165 ? 16.776 -3.981 -33.653 1.00 93.94 165 LEU A CA 1
ATOM 1318 C C . LEU A 1 165 ? 16.391 -2.492 -33.596 1.00 93.94 165 LEU A C 1
ATOM 1320 O O . LEU A 1 165 ? 16.554 -1.869 -32.539 1.00 93.94 165 LEU A O 1
ATOM 1324 N N . PRO A 1 166 ? 15.783 -1.922 -34.662 1.00 94.75 166 PRO A N 1
ATOM 1325 C CA . PRO A 1 166 ? 15.418 -0.508 -34.705 1.00 94.75 166 PRO A CA 1
ATOM 1326 C C . PRO A 1 166 ? 14.573 -0.083 -33.505 1.00 94.75 166 PRO A C 1
ATOM 1328 O O . PRO A 1 166 ? 13.588 -0.743 -33.143 1.00 94.75 166 PRO A O 1
ATOM 1331 N N . THR A 1 167 ? 14.983 1.003 -32.854 1.00 96.19 167 THR A N 1
ATOM 1332 C CA . THR A 1 167 ? 14.375 1.457 -31.600 1.00 96.19 167 THR A CA 1
ATOM 1333 C C . THR A 1 167 ? 14.405 2.976 -31.510 1.00 96.19 167 THR A C 1
ATOM 1335 O O . THR A 1 167 ? 15.445 3.591 -31.719 1.00 96.19 167 THR A O 1
ATOM 1338 N N . ILE A 1 168 ? 13.272 3.584 -31.171 1.00 95.31 168 ILE A N 1
ATOM 1339 C CA . ILE A 1 168 ? 13.177 4.983 -30.761 1.00 95.31 168 ILE A CA 1
ATOM 1340 C C . ILE A 1 168 ? 13.009 5.000 -29.245 1.00 95.31 168 ILE A C 1
ATOM 1342 O O . ILE A 1 168 ? 12.111 4.346 -28.721 1.00 95.31 168 ILE A O 1
ATOM 1346 N N . TYR A 1 169 ? 13.848 5.749 -28.542 1.00 96.25 169 TYR A N 1
ATOM 1347 C CA . TYR A 1 169 ? 13.726 5.985 -27.107 1.00 96.25 169 TYR A CA 1
ATOM 1348 C C . TYR A 1 169 ? 13.355 7.443 -26.841 1.00 96.25 169 TYR A C 1
ATOM 1350 O O . TYR A 1 169 ? 13.998 8.353 -27.361 1.00 96.25 169 TYR A O 1
ATOM 1358 N N . ALA A 1 170 ? 12.312 7.651 -26.043 1.00 94.12 170 ALA A N 1
ATOM 1359 C CA . ALA A 1 170 ? 11.753 8.953 -25.702 1.00 94.12 170 ALA A CA 1
ATOM 1360 C C . ALA A 1 170 ? 11.682 9.107 -24.169 1.00 94.12 170 ALA A C 1
ATOM 1362 O O . ALA A 1 170 ? 10.613 8.898 -23.586 1.00 94.12 170 ALA A O 1
ATOM 1363 N N . PRO A 1 171 ? 12.814 9.414 -23.504 1.00 90.75 171 PRO A N 1
ATOM 1364 C CA . PRO A 1 171 ? 12.867 9.578 -22.047 1.00 90.75 171 PRO A CA 1
ATOM 1365 C C . PRO A 1 171 ? 12.186 10.862 -21.553 1.00 90.75 171 PRO A C 1
ATOM 1367 O O . PRO A 1 171 ? 11.830 10.952 -20.379 1.00 90.75 171 PRO A O 1
ATOM 1370 N N . HIS A 1 172 ? 12.056 11.859 -22.434 1.00 87.19 172 HIS A N 1
ATOM 1371 C CA . HIS A 1 172 ? 11.505 13.180 -22.144 1.00 87.19 172 HIS A CA 1
ATOM 1372 C C . HIS A 1 172 ? 10.574 13.631 -23.275 1.00 87.19 172 HIS A C 1
ATOM 1374 O O . HIS A 1 172 ? 10.619 13.091 -24.383 1.00 87.19 172 HIS A O 1
ATOM 1380 N N . ALA A 1 173 ? 9.740 14.637 -22.998 1.00 81.56 173 ALA A N 1
ATOM 1381 C CA . ALA A 1 173 ? 8.724 15.122 -23.932 1.00 81.56 173 ALA A CA 1
ATOM 1382 C C . ALA A 1 173 ? 9.309 15.737 -25.215 1.00 81.56 173 ALA A C 1
ATOM 1384 O O . ALA A 1 173 ? 8.638 15.763 -26.242 1.00 81.56 173 ALA A O 1
ATOM 1385 N N . ASP A 1 174 ? 10.542 16.233 -25.152 1.00 85.31 174 ASP A N 1
ATOM 1386 C CA . ASP A 1 174 ? 11.193 17.024 -26.190 1.00 85.31 174 ASP A CA 1
ATOM 1387 C C . ASP A 1 174 ? 12.475 16.385 -26.739 1.00 85.31 174 ASP A C 1
ATOM 1389 O O . ASP A 1 174 ? 13.136 16.994 -27.580 1.00 85.31 174 ASP A O 1
ATOM 1393 N N . ALA A 1 175 ? 12.821 15.167 -26.312 1.00 89.88 175 ALA A N 1
ATOM 1394 C CA . ALA A 1 175 ? 14.040 14.480 -26.723 1.00 89.88 175 ALA A CA 1
ATOM 1395 C C . ALA A 1 175 ? 13.757 13.041 -27.161 1.00 89.88 175 ALA A C 1
ATOM 1397 O O . ALA A 1 175 ? 13.316 12.200 -26.376 1.00 89.88 175 ALA A O 1
ATOM 1398 N N . PHE A 1 176 ? 14.081 12.752 -28.419 1.00 93.12 176 PHE A N 1
ATOM 1399 C CA . PHE A 1 176 ? 13.932 11.444 -29.038 1.00 93.12 176 PHE A CA 1
ATOM 1400 C C . PHE A 1 176 ? 15.271 10.958 -29.575 1.00 93.12 176 PHE A C 1
ATOM 1402 O O . PHE A 1 176 ? 16.014 11.712 -30.208 1.00 93.12 176 PHE A O 1
ATOM 1409 N N . PHE A 1 177 ? 15.545 9.675 -29.365 1.00 95.50 177 PHE A N 1
ATOM 1410 C CA . PHE A 1 177 ? 16.756 9.008 -29.819 1.00 95.50 177 PHE A CA 1
ATOM 1411 C C . PHE A 1 177 ? 16.379 7.831 -30.715 1.00 95.50 177 PHE A C 1
ATOM 1413 O O . PHE A 1 177 ? 15.813 6.854 -30.233 1.00 95.50 177 PHE A O 1
ATOM 1420 N N . LEU A 1 178 ? 16.668 7.924 -32.012 1.00 95.31 178 LEU A N 1
ATOM 1421 C CA . LEU A 1 178 ? 16.466 6.841 -32.977 1.00 95.31 178 LEU A CA 1
ATOM 1422 C C . LEU A 1 178 ? 17.766 6.057 -33.145 1.00 95.31 178 LEU A C 1
ATOM 1424 O O . LEU A 1 178 ? 18.786 6.630 -33.516 1.00 95.31 178 LEU A O 1
ATOM 1428 N N . PHE A 1 179 ? 17.695 4.748 -32.938 1.00 95.25 179 PHE A N 1
ATOM 1429 C CA . PHE A 1 179 ? 18.773 3.793 -33.160 1.00 95.25 179 PHE A CA 1
ATOM 1430 C C . PHE A 1 179 ? 18.380 2.829 -34.271 1.00 95.25 179 PHE A C 1
ATOM 1432 O O . PHE A 1 179 ? 17.308 2.218 -34.222 1.00 95.25 179 PHE A O 1
ATOM 1439 N N . ARG A 1 180 ? 19.244 2.707 -35.274 1.00 93.25 180 ARG A N 1
ATOM 1440 C CA . ARG A 1 180 ? 19.073 1.820 -36.426 1.00 93.25 180 ARG A CA 1
ATOM 1441 C C . ARG A 1 180 ? 20.421 1.562 -37.090 1.00 93.25 180 ARG A C 1
ATOM 1443 O O . ARG A 1 180 ? 21.392 2.216 -36.745 1.00 93.25 180 ARG A O 1
ATOM 1450 N N . GLU A 1 181 ? 20.452 0.702 -38.101 1.00 91.31 181 GLU A N 1
ATOM 1451 C CA . GLU A 1 181 ? 21.675 0.334 -38.832 1.00 91.31 181 GLU A CA 1
ATOM 1452 C C . GLU A 1 181 ? 22.464 1.542 -39.375 1.00 91.31 181 GLU A C 1
ATOM 1454 O O . GLU A 1 181 ? 23.685 1.606 -39.237 1.00 91.31 181 GLU A O 1
ATOM 1459 N N . SER A 1 182 ? 21.781 2.556 -39.923 1.00 90.81 182 SER A N 1
ATOM 1460 C CA . SER A 1 182 ? 22.442 3.768 -40.433 1.00 90.81 182 SER A CA 1
ATOM 1461 C C . SER A 1 182 ? 23.079 4.645 -39.355 1.00 90.81 182 SER A C 1
ATOM 1463 O O . SER A 1 182 ? 23.926 5.481 -39.683 1.00 90.81 182 SER A O 1
ATOM 1465 N N . GLY A 1 183 ? 22.706 4.483 -38.083 1.00 93.88 183 GLY A N 1
ATOM 1466 C CA . GLY A 1 183 ? 23.232 5.314 -37.013 1.00 93.88 183 GLY A CA 1
ATOM 1467 C C . GLY A 1 183 ? 22.314 5.517 -35.812 1.00 93.88 183 GLY A C 1
ATOM 1468 O O . GLY A 1 183 ? 21.185 5.029 -35.735 1.00 93.88 183 GLY A O 1
ATOM 1469 N N . ALA A 1 184 ? 22.827 6.322 -34.884 1.00 95.62 184 ALA A N 1
ATOM 1470 C CA . ALA A 1 184 ? 22.071 6.931 -33.802 1.00 95.62 184 ALA A CA 1
ATOM 1471 C C . ALA A 1 184 ? 21.783 8.400 -34.126 1.00 95.62 184 ALA A C 1
ATOM 1473 O O . ALA A 1 184 ? 22.688 9.151 -34.503 1.00 95.62 184 ALA A O 1
ATOM 1474 N N . TYR A 1 185 ? 20.537 8.818 -33.927 1.00 95.25 185 TYR A N 1
ATOM 1475 C CA . TYR A 1 185 ? 20.061 10.168 -34.207 1.00 95.25 185 TYR A CA 1
ATOM 1476 C C . TYR A 1 185 ? 19.338 10.732 -32.998 1.00 95.25 185 TYR A C 1
ATOM 1478 O O . TYR A 1 185 ? 18.571 10.021 -32.355 1.00 95.25 185 TYR A O 1
ATOM 1486 N N . GLN A 1 186 ? 19.538 12.015 -32.728 1.00 94.75 186 GLN A N 1
ATOM 1487 C CA . GLN A 1 186 ? 18.740 12.768 -31.773 1.00 94.75 186 GLN A CA 1
ATOM 1488 C C . GLN A 1 186 ? 17.873 13.762 -32.525 1.00 94.75 186 GLN A C 1
ATOM 1490 O O . GLN A 1 186 ? 18.345 14.459 -33.421 1.00 94.75 186 GLN A O 1
ATOM 1495 N N . PHE A 1 187 ? 16.618 13.873 -32.133 1.00 92.31 187 PHE A N 1
ATOM 1496 C CA . PHE A 1 187 ? 15.733 14.921 -32.611 1.00 92.31 187 PHE A CA 1
ATOM 1497 C C . PHE A 1 187 ? 14.801 15.335 -31.482 1.00 92.31 187 PHE A C 1
ATOM 1499 O O . PHE A 1 187 ? 14.566 14.574 -30.547 1.00 92.31 187 PHE A O 1
ATOM 1506 N N . GLY A 1 188 ? 14.308 16.565 -31.535 1.00 86.81 188 GLY A N 1
ATOM 1507 C CA . GLY A 1 188 ? 13.501 17.115 -30.454 1.00 86.81 188 GLY A CA 1
ATOM 1508 C C . GLY A 1 188 ? 12.410 18.033 -30.955 1.00 86.81 188 GLY A C 1
ATOM 1509 O O . GLY A 1 188 ? 12.555 18.628 -32.019 1.00 86.81 188 GLY A O 1
ATOM 1510 N N . GLY A 1 189 ? 11.326 18.140 -30.197 1.00 79.56 189 GLY A N 1
ATOM 1511 C CA . GLY A 1 189 ? 10.123 18.896 -30.535 1.00 79.56 189 GLY A CA 1
ATOM 1512 C C . GLY A 1 189 ? 8.925 18.384 -29.739 1.00 79.56 189 GLY A C 1
ATOM 1513 O O . GLY A 1 189 ? 8.977 17.290 -29.191 1.00 79.56 189 GLY A O 1
ATOM 1514 N N . THR A 1 190 ? 7.851 19.171 -29.674 1.00 72.00 190 THR A N 1
ATOM 1515 C CA . THR A 1 190 ? 6.621 18.798 -28.951 1.00 72.00 190 THR A CA 1
ATOM 1516 C C . THR A 1 190 ? 5.857 17.660 -29.625 1.00 72.00 190 THR A C 1
ATOM 1518 O O . THR A 1 190 ? 5.081 16.963 -28.978 1.00 72.00 190 THR A O 1
ATOM 1521 N N . GLU A 1 191 ? 6.082 17.462 -30.924 1.00 74.94 191 GLU A N 1
ATOM 1522 C CA . GLU A 1 191 ? 5.479 16.402 -31.722 1.00 74.94 191 GLU A CA 1
ATOM 1523 C C . GLU A 1 191 ? 6.558 15.674 -32.524 1.00 74.94 191 GLU A C 1
ATOM 1525 O O . GLU A 1 191 ? 7.502 16.280 -33.039 1.00 74.94 191 GLU A O 1
ATOM 1530 N N . MET A 1 192 ? 6.407 14.355 -32.636 1.00 78.69 192 MET A N 1
ATOM 1531 C CA . MET A 1 192 ? 7.238 13.532 -33.504 1.00 78.69 192 MET A CA 1
ATOM 1532 C C . MET A 1 192 ? 6.738 13.681 -34.946 1.00 78.69 192 MET A C 1
ATOM 1534 O O . MET A 1 192 ? 5.895 12.909 -35.400 1.00 78.69 192 MET A O 1
ATOM 1538 N N . ASP A 1 193 ? 7.237 14.695 -35.659 1.00 83.81 193 ASP A N 1
ATOM 1539 C CA . ASP A 1 193 ? 6.943 14.878 -37.083 1.00 83.81 193 ASP A CA 1
ATOM 1540 C C . ASP A 1 193 ? 7.774 13.899 -37.916 1.00 83.81 193 ASP A C 1
ATOM 1542 O O . ASP A 1 193 ? 8.972 14.073 -38.162 1.00 83.81 193 ASP A O 1
ATOM 1546 N N . PHE A 1 194 ? 7.101 12.838 -38.345 1.00 82.19 194 PHE A N 1
ATOM 1547 C CA . PHE A 1 194 ? 7.686 11.787 -39.154 1.00 82.19 194 PHE A CA 1
ATOM 1548 C C . PHE A 1 194 ? 8.189 12.283 -40.518 1.00 82.19 194 PHE A C 1
ATOM 1550 O O . PHE A 1 194 ? 9.270 11.892 -40.966 1.00 82.19 194 PHE A O 1
ATOM 1557 N N . VAL A 1 195 ? 7.413 13.142 -41.185 1.00 85.50 195 VAL A N 1
ATOM 1558 C CA . VAL A 1 195 ? 7.751 13.649 -42.520 1.00 85.50 195 VAL A CA 1
ATOM 1559 C C . VAL A 1 195 ? 9.021 14.480 -42.427 1.00 85.50 195 VAL A C 1
ATOM 1561 O O . VAL A 1 195 ? 9.939 14.299 -43.231 1.00 85.50 195 VAL A O 1
ATOM 1564 N N . PHE A 1 196 ? 9.105 15.325 -41.401 1.00 87.75 196 PHE A N 1
ATOM 1565 C CA . PHE A 1 196 ? 10.310 16.077 -41.095 1.00 87.75 196 PHE A CA 1
ATOM 1566 C C . PHE A 1 196 ? 11.500 15.154 -40.791 1.00 87.75 196 PHE A C 1
ATOM 1568 O O . PHE A 1 196 ? 12.558 15.308 -41.401 1.00 87.75 196 PHE A O 1
ATOM 1575 N N . LEU A 1 197 ? 11.333 14.164 -39.903 1.00 88.62 197 LEU A N 1
ATOM 1576 C CA . LEU A 1 197 ? 12.404 13.228 -39.543 1.00 88.62 197 LEU A CA 1
ATOM 1577 C C . LEU A 1 197 ? 12.960 12.507 -40.777 1.00 88.62 197 LEU A C 1
ATOM 1579 O O . LEU A 1 197 ? 14.174 12.446 -40.961 1.00 88.62 197 LEU A O 1
ATOM 1583 N N . ARG A 1 198 ? 12.085 12.013 -41.657 1.00 87.69 198 ARG A N 1
ATOM 1584 C CA . ARG A 1 198 ? 12.481 11.363 -42.911 1.00 87.69 198 ARG A CA 1
ATOM 1585 C C . ARG A 1 198 ? 13.257 12.310 -43.822 1.00 87.69 198 ARG A C 1
ATOM 1587 O O . ARG A 1 198 ? 14.310 11.931 -44.326 1.00 87.69 198 ARG A O 1
ATOM 1594 N N . GLN A 1 199 ? 12.756 13.528 -44.027 1.00 89.94 199 GLN A N 1
ATOM 1595 C CA . GLN A 1 199 ? 13.419 14.522 -44.873 1.00 89.94 199 GLN A CA 1
ATOM 1596 C C . GLN A 1 199 ? 14.821 14.856 -44.361 1.00 89.94 199 GLN A C 1
ATOM 1598 O O . GLN A 1 199 ? 15.762 14.924 -45.149 1.00 89.94 199 GLN A O 1
ATOM 1603 N N . GLU A 1 200 ? 14.982 15.035 -43.052 1.00 91.38 200 GLU A N 1
ATOM 1604 C CA . GLU A 1 200 ? 16.285 15.330 -42.459 1.00 91.38 200 GLU A CA 1
ATOM 1605 C C . GLU A 1 200 ? 17.239 14.136 -42.525 1.00 91.38 200 GLU A C 1
ATOM 1607 O O . GLU A 1 200 ? 18.411 14.316 -42.848 1.00 91.38 200 GLU A O 1
ATOM 1612 N N . LEU A 1 201 ? 16.754 12.911 -42.304 1.00 90.62 201 LEU A N 1
ATOM 1613 C CA . LEU A 1 201 ? 17.578 11.713 -42.477 1.00 90.62 201 LEU A CA 1
ATOM 1614 C C . LEU A 1 201 ? 18.029 11.544 -43.933 1.00 90.62 201 LEU A C 1
ATOM 1616 O O . LEU A 1 201 ? 19.207 11.284 -44.168 1.00 90.62 201 LEU A O 1
ATOM 1620 N N . SER A 1 202 ? 17.144 11.764 -44.910 1.00 89.81 202 SER A N 1
ATOM 1621 C CA . SER A 1 202 ? 17.531 11.759 -46.326 1.00 89.81 202 SER A CA 1
ATOM 1622 C C . SER A 1 202 ? 18.574 12.828 -46.642 1.00 89.81 202 SER A C 1
ATOM 1624 O O . SER A 1 202 ? 19.497 12.561 -47.405 1.00 89.81 202 SER A O 1
ATOM 1626 N N . LYS A 1 203 ? 18.492 14.022 -46.039 1.00 91.88 203 LYS A N 1
ATOM 1627 C CA . LYS A 1 203 ? 19.533 15.053 -46.198 1.00 91.88 203 LYS A CA 1
ATOM 1628 C C . LYS A 1 203 ? 20.872 14.612 -45.606 1.00 91.88 203 LYS A C 1
ATOM 1630 O O . LYS A 1 203 ? 21.896 14.831 -46.243 1.00 91.88 203 LYS A O 1
ATOM 1635 N N . ILE A 1 204 ? 20.867 13.985 -44.426 1.00 89.69 204 ILE A N 1
ATOM 1636 C CA . ILE A 1 204 ? 22.083 13.490 -43.755 1.00 89.69 204 ILE A CA 1
ATOM 1637 C C . ILE A 1 204 ? 22.785 12.416 -44.599 1.00 89.69 204 ILE A C 1
ATOM 1639 O O . ILE A 1 204 ? 24.012 12.404 -44.659 1.00 89.69 204 ILE A O 1
ATOM 1643 N N . HIS A 1 205 ? 22.022 11.547 -45.269 1.00 87.44 205 HIS A N 1
ATOM 1644 C CA . HIS A 1 205 ? 22.561 10.433 -46.064 1.00 87.44 205 HIS A CA 1
ATOM 1645 C C . HIS A 1 205 ? 22.674 10.710 -47.569 1.00 87.44 205 HIS A C 1
ATOM 1647 O O . HIS A 1 205 ? 23.139 9.854 -48.313 1.00 87.44 205 HIS A O 1
ATOM 1653 N N . GLY A 1 206 ? 22.282 11.900 -48.037 1.00 89.06 206 GLY A N 1
ATOM 1654 C CA . GLY A 1 206 ? 22.349 12.265 -49.456 1.00 89.06 206 GLY A CA 1
ATOM 1655 C C . GLY A 1 206 ? 21.314 11.565 -50.348 1.00 89.06 206 GLY A C 1
ATOM 1656 O O . GLY A 1 206 ? 21.551 11.416 -51.544 1.00 89.06 206 GLY A O 1
ATOM 1657 N N . GLY A 1 207 ? 20.175 11.146 -49.790 1.00 86.81 207 GLY A N 1
ATOM 1658 C CA . GLY A 1 207 ? 19.102 10.455 -50.509 1.00 86.81 207 GLY A CA 1
ATOM 1659 C C . GLY A 1 207 ? 18.562 9.261 -49.727 1.00 86.81 207 GLY A C 1
ATOM 1660 O O . GLY A 1 207 ? 17.812 9.444 -48.762 1.00 86.81 207 GLY A O 1
ATOM 1661 N N . ASP A 1 208 ? 18.927 8.054 -50.159 1.00 81.88 208 ASP A N 1
ATOM 1662 C CA . ASP A 1 208 ? 18.492 6.799 -49.544 1.00 81.88 208 ASP A CA 1
ATOM 1663 C C . ASP A 1 208 ? 19.091 6.634 -48.142 1.00 81.88 208 ASP A C 1
ATOM 1665 O O . ASP A 1 208 ? 20.296 6.768 -47.935 1.00 81.88 208 ASP A O 1
ATOM 1669 N N . VAL A 1 209 ? 18.237 6.343 -47.159 1.00 80.25 209 VAL A N 1
ATOM 1670 C CA . VAL A 1 209 ? 18.645 6.148 -45.763 1.00 80.25 209 VAL A CA 1
ATOM 1671 C C . VAL A 1 209 ? 18.979 4.666 -45.545 1.00 80.25 209 VAL A C 1
ATOM 1673 O O . VAL A 1 209 ? 18.084 3.829 -45.693 1.00 80.25 209 VAL A O 1
ATOM 1676 N N . PRO A 1 210 ? 20.223 4.303 -45.171 1.00 74.06 210 PRO A N 1
ATOM 1677 C CA . PRO A 1 210 ? 20.580 2.906 -44.935 1.00 74.06 210 PRO A CA 1
ATOM 1678 C C . PRO A 1 210 ? 19.762 2.274 -43.797 1.00 74.06 210 PRO A C 1
ATOM 1680 O O . PRO A 1 210 ? 19.405 2.933 -42.810 1.00 74.06 210 PRO A O 1
ATOM 1683 N N . GLY A 1 211 ? 19.473 0.980 -43.936 1.00 69.25 211 GLY A N 1
ATOM 1684 C CA . GLY A 1 211 ? 18.697 0.202 -42.970 1.00 69.25 211 GLY A CA 1
ATOM 1685 C C . GLY A 1 211 ? 17.181 0.321 -43.090 1.00 69.25 211 GLY A C 1
ATOM 1686 O O . GLY A 1 211 ? 16.495 -0.016 -42.126 1.00 69.25 211 GLY A O 1
ATOM 1687 N N . GLY A 1 212 ? 16.668 0.827 -44.220 1.00 68.69 212 GLY A N 1
ATOM 1688 C CA . GLY A 1 212 ? 15.252 0.753 -44.594 1.00 68.69 212 GLY A CA 1
ATOM 1689 C C . GLY A 1 212 ? 14.450 2.060 -44.513 1.00 68.69 212 GLY A C 1
ATOM 1690 O O . GLY A 1 212 ? 14.930 3.120 -44.093 1.00 68.69 212 GLY A O 1
ATOM 1691 N N . ASN A 1 213 ? 13.195 1.984 -44.960 1.00 73.50 213 ASN A N 1
ATOM 1692 C CA . ASN A 1 213 ? 12.282 3.121 -45.004 1.00 73.50 213 ASN A CA 1
ATOM 1693 C C . ASN A 1 213 ? 11.393 3.131 -43.752 1.00 73.50 213 ASN A C 1
ATOM 1695 O O . ASN A 1 213 ? 10.617 2.195 -43.540 1.00 73.50 213 ASN A O 1
ATOM 1699 N N . ILE A 1 214 ? 11.465 4.199 -42.952 1.00 74.75 214 ILE A N 1
ATOM 1700 C CA . ILE A 1 214 ? 10.768 4.264 -41.656 1.00 74.75 214 ILE A CA 1
ATOM 1701 C C . ILE A 1 214 ? 9.230 4.240 -41.833 1.00 74.75 214 ILE A C 1
ATOM 1703 O O . ILE A 1 214 ? 8.540 3.702 -40.974 1.00 74.75 214 ILE A O 1
ATOM 1707 N N . ASP A 1 215 ? 8.699 4.744 -42.958 1.00 66.62 215 ASP A N 1
ATOM 1708 C CA . ASP A 1 215 ? 7.275 4.690 -43.366 1.00 66.62 215 ASP A CA 1
ATOM 1709 C C . ASP A 1 215 ? 6.857 3.373 -44.030 1.00 66.62 215 ASP A C 1
ATOM 1711 O O . ASP A 1 215 ? 5.691 3.206 -44.385 1.00 66.62 215 ASP A O 1
ATOM 1715 N N . GLY A 1 216 ? 7.800 2.463 -44.265 1.00 67.88 216 GLY A N 1
ATOM 1716 C CA . GLY A 1 216 ? 7.580 1.255 -45.048 1.00 67.88 216 GLY A CA 1
ATOM 1717 C C . GLY A 1 216 ? 7.579 -0.008 -44.199 1.00 67.88 216 GLY A C 1
ATOM 1718 O O . GLY A 1 216 ? 6.621 -0.320 -43.502 1.00 67.88 216 GLY A O 1
ATOM 1719 N N . THR A 1 217 ? 8.648 -0.786 -44.348 1.00 68.44 217 THR A N 1
ATOM 1720 C CA . THR A 1 217 ? 8.789 -2.163 -43.855 1.00 68.44 217 THR A CA 1
ATOM 1721 C C . THR A 1 217 ? 9.483 -2.269 -42.506 1.00 68.44 217 THR A C 1
ATOM 1723 O O . THR A 1 217 ? 9.482 -3.349 -41.911 1.00 68.44 217 THR A O 1
ATOM 1726 N N . ASP A 1 218 ? 10.095 -1.183 -42.037 1.00 78.75 218 ASP A N 1
ATOM 1727 C CA . ASP A 1 218 ? 10.915 -1.211 -40.835 1.00 78.75 218 ASP A CA 1
ATOM 1728 C C . ASP A 1 218 ? 10.027 -1.454 -39.623 1.00 78.75 218 ASP A C 1
ATOM 1730 O O . ASP A 1 218 ? 9.141 -0.660 -39.295 1.00 78.75 218 ASP A O 1
ATOM 1734 N N . LYS A 1 219 ? 10.264 -2.585 -38.963 1.00 88.00 219 LYS A N 1
ATOM 1735 C CA . LYS A 1 219 ? 9.622 -2.928 -37.700 1.00 88.00 219 LYS A CA 1
ATOM 1736 C C . LYS A 1 219 ? 10.549 -2.510 -36.577 1.00 88.00 219 LYS A C 1
ATOM 1738 O O . LYS A 1 219 ? 11.656 -3.031 -36.445 1.00 88.00 219 LYS A O 1
ATOM 1743 N N . GLY A 1 220 ? 10.085 -1.580 -35.760 1.00 93.44 220 GLY A N 1
ATOM 1744 C CA . GLY A 1 220 ? 10.839 -1.070 -34.626 1.00 93.44 220 GLY A CA 1
ATOM 1745 C C . GLY A 1 220 ? 9.960 -0.876 -33.405 1.00 93.44 220 GLY A C 1
ATOM 1746 O O . GLY A 1 220 ? 8.741 -1.047 -33.464 1.00 93.44 220 GLY A O 1
ATOM 1747 N N . TRP A 1 221 ? 10.582 -0.550 -32.275 1.00 96.19 221 TRP A N 1
ATOM 1748 C CA . TRP A 1 221 ? 9.858 -0.197 -31.054 1.00 96.19 221 TRP A CA 1
ATOM 1749 C C . TRP A 1 221 ? 10.036 1.276 -30.725 1.00 96.19 221 TRP A C 1
ATOM 1751 O O . TRP A 1 221 ? 11.126 1.818 -30.888 1.00 96.19 221 TRP A O 1
ATOM 1761 N N . ILE A 1 222 ? 8.976 1.906 -30.228 1.00 95.31 222 ILE A N 1
ATOM 1762 C CA . ILE A 1 222 ? 9.014 3.243 -29.638 1.00 95.31 222 ILE A CA 1
ATOM 1763 C C . ILE A 1 222 ? 8.835 3.073 -28.133 1.00 95.31 222 ILE A C 1
ATOM 1765 O O . ILE A 1 222 ? 7.761 2.704 -27.668 1.00 95.31 222 ILE A O 1
ATOM 1769 N N . LEU A 1 223 ? 9.900 3.315 -27.382 1.00 96.94 223 LEU A N 1
ATOM 1770 C CA . LEU A 1 223 ? 9.959 3.234 -25.930 1.00 96.94 223 LEU A CA 1
ATOM 1771 C C . LEU A 1 223 ? 9.695 4.629 -25.359 1.00 96.94 223 LEU A C 1
ATOM 1773 O O . LEU A 1 223 ? 10.566 5.495 -25.433 1.00 96.94 223 LEU A O 1
ATOM 1777 N N . PHE A 1 224 ? 8.495 4.859 -24.831 1.00 95.06 224 PHE A N 1
ATOM 1778 C CA . PHE A 1 224 ? 8.035 6.185 -24.414 1.00 95.06 224 PHE A CA 1
ATOM 1779 C C . PHE A 1 224 ? 7.715 6.213 -22.922 1.00 95.06 224 PHE A C 1
ATOM 1781 O O . PHE A 1 224 ? 6.896 5.416 -22.458 1.00 95.06 224 PHE A O 1
ATOM 1788 N N . ASP A 1 225 ? 8.322 7.139 -22.177 1.00 94.25 225 ASP A N 1
ATOM 1789 C CA . ASP A 1 225 ? 8.067 7.294 -20.742 1.00 94.25 225 ASP A CA 1
ATOM 1790 C C . ASP A 1 225 ? 7.069 8.422 -20.454 1.00 94.25 225 ASP A C 1
ATOM 1792 O O . ASP A 1 225 ? 7.395 9.601 -20.510 1.00 94.25 225 ASP A O 1
ATOM 1796 N N . SER A 1 226 ? 5.820 8.082 -20.135 1.00 91.69 226 SER A N 1
ATOM 1797 C CA . SER A 1 226 ? 4.804 9.069 -19.763 1.00 91.69 226 SER A CA 1
ATOM 1798 C C . SER A 1 226 ? 4.857 9.365 -18.265 1.00 91.69 226 SER A C 1
ATOM 1800 O O . SER A 1 226 ? 4.138 8.769 -17.459 1.00 91.69 226 SER A O 1
ATOM 1802 N N . ASN A 1 227 ? 5.669 10.355 -17.904 1.00 86.94 227 ASN A N 1
ATOM 1803 C CA . ASN A 1 227 ? 5.806 10.899 -16.549 1.00 86.94 227 ASN A CA 1
ATOM 1804 C C . ASN A 1 227 ? 5.088 12.259 -16.393 1.00 86.94 227 ASN A C 1
ATOM 1806 O O . ASN A 1 227 ? 4.504 12.781 -17.338 1.00 86.94 227 ASN A O 1
ATOM 1810 N N . GLU A 1 228 ? 5.078 12.853 -15.201 1.00 78.12 228 GLU A N 1
ATOM 1811 C CA . GLU A 1 228 ? 4.292 14.069 -14.922 1.00 78.12 228 GLU A CA 1
ATOM 1812 C C . GLU A 1 228 ? 4.572 15.247 -15.867 1.00 78.12 228 GLU A C 1
ATOM 1814 O O . GLU A 1 228 ? 3.634 15.959 -16.225 1.00 78.12 228 GLU A O 1
ATOM 1819 N N . SER A 1 229 ? 5.815 15.408 -16.328 1.00 76.94 229 SER A N 1
ATOM 1820 C CA . SER A 1 229 ? 6.206 16.447 -17.288 1.00 76.94 229 SER A CA 1
ATOM 1821 C C . SER A 1 229 ? 5.919 16.068 -18.746 1.00 76.94 229 SER A C 1
ATOM 1823 O O . SER A 1 229 ? 5.895 16.938 -19.616 1.00 76.94 229 SER A O 1
ATOM 1825 N N . GLN A 1 230 ? 5.647 14.791 -19.019 1.00 77.19 230 GLN A N 1
ATOM 1826 C CA . GLN A 1 230 ? 5.415 14.246 -20.349 1.00 77.19 230 GLN A CA 1
ATOM 1827 C C . GLN A 1 230 ? 3.983 13.728 -20.495 1.00 77.19 230 GLN A C 1
ATOM 1829 O O . GLN A 1 230 ? 3.608 12.638 -20.039 1.00 77.19 230 GLN A O 1
ATOM 1834 N N . ALA A 1 231 ? 3.163 14.536 -21.168 1.00 75.88 231 ALA A N 1
ATOM 1835 C CA . ALA A 1 231 ? 1.827 14.135 -21.579 1.00 75.88 231 ALA A CA 1
ATOM 1836 C C . ALA A 1 231 ? 1.873 12.912 -22.516 1.00 75.88 231 ALA A C 1
ATOM 1838 O O . ALA A 1 231 ? 2.918 12.514 -23.036 1.00 75.88 231 ALA A O 1
ATOM 1839 N N . ILE A 1 232 ? 0.708 12.301 -22.706 1.00 79.75 232 ILE A N 1
ATOM 1840 C CA . ILE A 1 232 ? 0.490 11.200 -23.647 1.00 79.75 232 ILE A CA 1
ATOM 1841 C C . ILE A 1 232 ? 1.044 11.573 -25.034 1.00 79.75 232 ILE A C 1
ATOM 1843 O O . ILE A 1 232 ? 0.892 12.730 -25.436 1.00 79.75 232 ILE A O 1
ATOM 1847 N N . PRO A 1 233 ? 1.634 10.624 -25.790 1.00 80.19 233 PRO A N 1
ATOM 1848 C CA . PRO A 1 233 ? 2.050 10.883 -27.163 1.00 80.19 233 PRO A CA 1
ATOM 1849 C C . PRO A 1 233 ? 0.884 11.445 -27.995 1.00 80.19 233 PRO A C 1
ATOM 1851 O O . PRO A 1 233 ? -0.103 10.748 -28.221 1.00 80.19 233 PRO A O 1
ATOM 1854 N N . GLN A 1 234 ? 0.991 12.703 -28.436 1.00 75.38 234 GLN A N 1
ATOM 1855 C CA . GLN A 1 234 ? -0.034 13.369 -29.259 1.00 75.38 234 GLN A CA 1
ATOM 1856 C C . GLN A 1 234 ? 0.140 13.111 -30.761 1.00 75.38 234 GLN A C 1
ATOM 1858 O O . GLN A 1 234 ? -0.694 13.517 -31.566 1.00 75.38 234 GLN A O 1
ATOM 1863 N N . TRP A 1 235 ? 1.222 12.441 -31.159 1.00 73.94 235 TRP A N 1
ATOM 1864 C CA . TRP A 1 235 ? 1.490 12.180 -32.564 1.00 73.94 235 TRP A CA 1
ATOM 1865 C C . TRP A 1 235 ? 0.570 11.075 -33.102 1.00 73.94 235 TRP A C 1
ATOM 1867 O O . TRP A 1 235 ? 0.350 10.034 -32.479 1.00 73.94 235 TRP A O 1
ATOM 1877 N N . TYR A 1 236 ? 0.013 11.325 -34.285 1.00 61.81 236 TYR A N 1
ATOM 1878 C CA . TYR A 1 236 ? -0.911 10.419 -34.957 1.00 61.81 236 TYR A CA 1
ATOM 1879 C C . TYR A 1 236 ? -0.170 9.165 -35.438 1.00 61.81 236 TYR A C 1
ATOM 1881 O O . TYR A 1 236 ? 0.792 9.258 -36.202 1.00 61.81 236 TYR A O 1
ATOM 1889 N N . SER A 1 237 ? -0.646 7.976 -35.048 1.00 61.47 237 SER A N 1
ATOM 1890 C CA . SER A 1 237 ? -0.022 6.689 -35.402 1.00 61.47 237 SER A CA 1
ATOM 1891 C C . SER A 1 237 ? -0.036 6.360 -36.899 1.00 61.47 237 SER A C 1
ATOM 1893 O O . SER A 1 237 ? 0.600 5.389 -37.309 1.00 61.47 237 SER A O 1
ATOM 1895 N N . PHE A 1 238 ? -0.663 7.204 -37.731 1.00 66.00 238 PHE A N 1
ATOM 1896 C CA . PHE A 1 238 ? -0.742 7.008 -39.176 1.00 66.00 238 PHE A CA 1
ATOM 1897 C C . PHE A 1 238 ? 0.624 6.869 -39.870 1.00 66.00 238 PHE A C 1
ATOM 1899 O O . PHE A 1 238 ? 0.711 6.260 -40.933 1.00 66.00 238 PHE A O 1
ATOM 1906 N N . PHE A 1 239 ? 1.697 7.405 -39.291 1.00 73.44 239 PHE A N 1
ATOM 1907 C CA . PHE A 1 239 ? 3.033 7.331 -39.891 1.00 73.44 239 PHE A CA 1
ATOM 1908 C C . PHE A 1 239 ? 3.946 6.272 -39.258 1.00 73.44 239 PHE A C 1
ATOM 1910 O O . PHE A 1 239 ? 5.021 6.007 -39.780 1.00 73.44 239 PHE A O 1
ATOM 1917 N N . PHE A 1 240 ? 3.501 5.625 -38.177 1.00 78.88 240 PHE A N 1
ATOM 1918 C CA . PHE A 1 240 ? 4.281 4.655 -37.402 1.00 78.88 240 PHE A CA 1
ATOM 1919 C C . PHE A 1 240 ? 3.577 3.293 -37.295 1.00 78.88 240 PHE A C 1
ATOM 1921 O O . PHE A 1 240 ? 3.780 2.566 -36.330 1.00 78.88 240 PHE A O 1
ATOM 1928 N N . HIS A 1 241 ? 2.750 2.908 -38.274 1.00 81.00 241 HIS A N 1
ATOM 1929 C CA . HIS A 1 241 ? 1.961 1.665 -38.210 1.00 81.00 241 HIS A CA 1
ATOM 1930 C C . HIS A 1 241 ? 2.792 0.383 -38.040 1.00 81.00 241 HIS A C 1
ATOM 1932 O O . HIS A 1 241 ? 2.287 -0.607 -37.513 1.00 81.00 241 HIS A O 1
ATOM 1938 N N . THR A 1 242 ? 4.048 0.373 -38.493 1.00 87.19 242 THR A N 1
ATOM 1939 C CA . THR A 1 242 ? 4.970 -0.762 -38.322 1.00 87.19 242 THR A CA 1
ATOM 1940 C C . THR A 1 242 ? 5.779 -0.699 -37.031 1.00 87.19 242 THR A C 1
ATOM 1942 O O . THR A 1 242 ? 6.491 -1.652 -36.707 1.00 87.19 242 THR A O 1
ATOM 1945 N N . TRP A 1 243 ? 5.667 0.398 -36.281 1.00 92.06 243 TRP A N 1
ATOM 1946 C CA . TRP A 1 243 ? 6.378 0.611 -35.034 1.00 92.06 243 TRP A CA 1
ATOM 1947 C C . TRP A 1 243 ? 5.471 0.327 -33.844 1.00 92.06 243 TRP A C 1
ATOM 1949 O O . TRP A 1 243 ? 4.442 0.966 -33.627 1.00 92.06 243 TRP A O 1
ATOM 1959 N N . LYS A 1 244 ? 5.889 -0.628 -33.019 1.00 94.31 244 LYS A N 1
ATOM 1960 C CA . LYS A 1 244 ? 5.192 -0.952 -31.780 1.00 94.31 244 LYS A CA 1
ATOM 1961 C C . LYS A 1 244 ? 5.539 0.077 -30.709 1.00 94.31 244 LYS A C 1
ATOM 1963 O O . LYS A 1 244 ? 6.701 0.219 -30.335 1.00 94.31 244 LYS A O 1
ATOM 1968 N N . VAL A 1 245 ? 4.534 0.754 -30.160 1.00 95.19 245 VAL A N 1
ATOM 1969 C CA . VAL A 1 245 ? 4.727 1.670 -29.027 1.00 95.19 245 VAL A CA 1
ATOM 1970 C C . VAL A 1 245 ? 4.639 0.910 -27.712 1.00 95.19 245 VAL A C 1
ATOM 1972 O O . VAL A 1 245 ? 3.668 0.193 -27.476 1.00 95.19 245 VAL A O 1
ATOM 1975 N N . ILE A 1 246 ? 5.626 1.102 -26.845 1.00 97.31 246 ILE A N 1
ATOM 1976 C CA . ILE A 1 246 ? 5.601 0.692 -25.445 1.00 97.31 246 ILE A CA 1
ATOM 1977 C C . ILE A 1 246 ? 5.580 1.963 -24.607 1.00 97.31 246 ILE A C 1
ATOM 1979 O O . ILE A 1 246 ? 6.584 2.663 -24.477 1.00 97.31 246 ILE A O 1
ATOM 1983 N N . LEU A 1 247 ? 4.406 2.253 -24.064 1.00 96.31 247 LEU A N 1
ATOM 1984 C CA . LEU A 1 247 ? 4.131 3.409 -23.232 1.00 96.31 247 LEU A CA 1
ATOM 1985 C C . LEU A 1 247 ? 4.271 3.019 -21.758 1.00 96.31 247 LEU A C 1
ATOM 1987 O O . LEU A 1 247 ? 3.395 2.348 -21.221 1.00 96.31 247 LEU A O 1
ATOM 1991 N N . SER A 1 248 ? 5.341 3.452 -21.096 1.00 96.25 248 SER A N 1
ATOM 1992 C CA . SER A 1 248 ? 5.430 3.436 -19.630 1.00 96.25 248 SER A CA 1
ATOM 1993 C C . SER A 1 248 ? 4.518 4.523 -19.069 1.00 96.25 248 SER A C 1
ATOM 1995 O O . SER A 1 248 ? 4.564 5.661 -19.530 1.00 96.25 248 SER A O 1
ATOM 1997 N N . SER A 1 249 ? 3.668 4.195 -18.098 1.00 94.81 249 SER A N 1
ATOM 1998 C CA . SER A 1 249 ? 2.820 5.182 -17.423 1.00 94.81 249 SER A CA 1
ATOM 1999 C C . SER A 1 249 ? 2.545 4.795 -15.973 1.00 94.81 249 SER A C 1
ATOM 2001 O O . SER A 1 249 ? 2.669 3.628 -15.585 1.00 94.81 249 SER A O 1
ATOM 2003 N N . SER A 1 250 ? 2.143 5.773 -15.161 1.00 90.69 250 SER A N 1
ATOM 2004 C CA . SER A 1 250 ? 1.619 5.519 -13.815 1.00 90.69 250 SER A CA 1
ATOM 2005 C C . SER A 1 250 ? 0.306 4.714 -13.893 1.00 90.69 250 SER A C 1
ATOM 2007 O O . SER A 1 250 ? -0.307 4.644 -14.963 1.00 90.69 250 SER A O 1
ATOM 2009 N N . PRO A 1 251 ? -0.155 4.078 -12.800 1.00 89.62 251 PRO A N 1
ATOM 2010 C CA . PRO A 1 251 ? -1.364 3.248 -12.840 1.00 89.62 251 PRO A CA 1
ATOM 2011 C C . PRO A 1 251 ? -2.646 4.062 -13.041 1.00 89.62 251 PRO A C 1
ATOM 2013 O O . PRO A 1 251 ? -3.689 3.485 -13.337 1.00 89.62 251 PRO A O 1
ATOM 2016 N N . LYS A 1 252 ? -2.554 5.395 -12.961 1.00 89.38 252 LYS A N 1
ATOM 2017 C CA . LYS A 1 252 ? -3.660 6.339 -13.108 1.00 89.38 252 LYS A CA 1
ATOM 2018 C C . LYS A 1 252 ? -4.264 6.250 -14.515 1.00 89.38 252 LYS A C 1
ATOM 2020 O O . LYS A 1 252 ? -3.625 6.679 -15.477 1.00 89.38 252 LYS A O 1
ATOM 2025 N N . PRO A 1 253 ? -5.507 5.771 -14.677 1.00 90.50 253 PRO A N 1
ATOM 2026 C CA . PRO A 1 253 ? -6.100 5.549 -15.986 1.00 90.50 253 PRO A CA 1
ATOM 2027 C C . PRO A 1 253 ? -6.249 6.835 -16.810 1.00 90.50 253 PRO A C 1
ATOM 2029 O O . PRO A 1 253 ? -6.152 6.786 -18.035 1.00 90.50 253 PRO A O 1
ATOM 2032 N N . SER A 1 254 ? -6.395 8.001 -16.166 1.00 89.50 254 SER A N 1
ATOM 2033 C CA . SER A 1 254 ? -6.398 9.320 -16.826 1.00 89.50 254 SER A CA 1
ATOM 2034 C C . SER A 1 254 ? -5.139 9.589 -17.663 1.00 89.50 254 SER A C 1
ATOM 2036 O O . SER A 1 254 ? -5.175 10.397 -18.587 1.00 89.50 254 SER A O 1
ATOM 2038 N N . ARG A 1 255 ? -4.036 8.887 -17.378 1.00 89.44 255 ARG A N 1
ATOM 2039 C CA . ARG A 1 255 ? -2.741 9.047 -18.043 1.00 89.44 255 ARG A CA 1
ATOM 2040 C C . ARG A 1 255 ? -2.565 8.200 -19.296 1.00 89.44 255 ARG A C 1
ATOM 2042 O O . ARG A 1 255 ? -1.616 8.446 -20.027 1.00 89.44 255 ARG A O 1
ATOM 2049 N N . TYR A 1 256 ? -3.410 7.202 -19.547 1.00 92.25 256 TYR A N 1
ATOM 2050 C CA . TYR A 1 256 ? -3.210 6.308 -20.694 1.00 92.25 256 TYR A CA 1
ATOM 2051 C C . TYR A 1 256 ? -4.492 5.757 -21.318 1.00 92.25 256 TYR A C 1
ATOM 2053 O O . TYR A 1 256 ? -4.426 5.276 -22.445 1.00 92.25 256 TYR A O 1
ATOM 2061 N N . ASN A 1 257 ? -5.651 5.794 -20.649 1.00 92.12 257 ASN A N 1
ATOM 2062 C CA . ASN A 1 257 ? -6.862 5.112 -21.127 1.00 92.12 257 ASN A CA 1
ATOM 2063 C C . ASN A 1 257 ? -7.316 5.589 -22.504 1.00 92.12 257 ASN A C 1
ATOM 2065 O O . ASN A 1 257 ? -7.685 4.770 -23.345 1.00 92.12 257 ASN A O 1
ATOM 2069 N N . GLU A 1 258 ? -7.312 6.902 -22.729 1.00 91.94 258 GLU A N 1
ATOM 2070 C CA . GLU A 1 258 ? -7.733 7.466 -24.009 1.00 91.94 258 GLU A CA 1
ATOM 2071 C C . GLU A 1 258 ? -6.812 6.993 -25.137 1.00 91.94 258 GLU A C 1
ATOM 2073 O O . GLU A 1 258 ? -7.285 6.452 -26.136 1.00 91.94 258 GLU A O 1
ATOM 2078 N N . TRP A 1 259 ? -5.499 7.086 -24.926 1.00 92.94 259 TRP A N 1
ATOM 2079 C CA . TRP A 1 259 ? -4.499 6.598 -25.869 1.00 92.94 259 TRP A CA 1
ATOM 2080 C C . TRP A 1 259 ? -4.607 5.094 -26.107 1.00 92.94 259 TRP A C 1
ATOM 2082 O O . TRP A 1 259 ? -4.646 4.648 -27.250 1.00 92.94 259 TRP A O 1
ATOM 2092 N N . ALA A 1 260 ? -4.723 4.304 -25.040 1.00 93.94 260 ALA A N 1
ATOM 2093 C CA . ALA A 1 260 ? -4.832 2.855 -25.131 1.00 93.94 260 ALA A CA 1
ATOM 2094 C C . ALA A 1 260 ? -6.067 2.441 -25.936 1.00 93.94 260 ALA A C 1
ATOM 2096 O O . ALA A 1 260 ? -5.989 1.543 -26.771 1.00 93.94 260 ALA A O 1
ATOM 2097 N N . LYS A 1 261 ? -7.193 3.136 -25.738 1.00 93.38 261 LYS A N 1
ATOM 2098 C CA . LYS A 1 261 ? -8.421 2.925 -26.506 1.00 93.38 261 LYS A CA 1
ATOM 2099 C C . LYS A 1 261 ? -8.248 3.308 -27.977 1.00 93.38 261 LYS A C 1
ATOM 2101 O O . LYS A 1 261 ? -8.666 2.542 -28.838 1.00 93.38 261 LYS A O 1
ATOM 2106 N N . GLN A 1 262 ? -7.642 4.461 -28.263 1.00 91.69 262 GLN A N 1
ATOM 2107 C CA . GLN A 1 262 ? -7.407 4.934 -29.633 1.00 91.69 262 GLN A CA 1
ATOM 2108 C C . GLN A 1 262 ? -6.451 4.016 -30.407 1.00 91.69 262 GLN A C 1
ATOM 2110 O O . GLN A 1 262 ? -6.685 3.736 -31.578 1.00 91.69 262 GLN A O 1
ATOM 2115 N N . GLN A 1 263 ? -5.402 3.518 -29.748 1.00 91.88 263 GLN A N 1
ATOM 2116 C CA . GLN A 1 263 ? -4.368 2.679 -30.362 1.00 91.88 263 GLN A CA 1
ATOM 2117 C C . GLN A 1 263 ? -4.666 1.174 -30.289 1.00 91.88 263 GLN A C 1
ATOM 2119 O O . GLN A 1 263 ? -3.893 0.369 -30.807 1.00 91.88 263 GLN A O 1
ATOM 2124 N N . GLY A 1 264 ? -5.751 0.764 -29.620 1.00 94.12 264 GLY A N 1
ATOM 2125 C CA . GLY A 1 264 ? -6.026 -0.650 -29.344 1.00 94.12 264 GLY A CA 1
ATOM 2126 C C . GLY A 1 264 ? -4.900 -1.323 -28.550 1.00 94.12 264 GLY A C 1
ATOM 2127 O O . GLY A 1 264 ? -4.575 -2.487 -28.802 1.00 94.12 264 GLY A O 1
ATOM 2128 N N . ALA A 1 265 ? -4.270 -0.573 -27.640 1.00 95.38 265 ALA A N 1
ATOM 2129 C CA . ALA A 1 265 ? -3.102 -1.014 -26.897 1.00 95.38 265 ALA A CA 1
ATOM 2130 C C . ALA A 1 265 ? -3.466 -2.072 -25.849 1.00 95.38 265 ALA A C 1
ATOM 2132 O O . ALA A 1 265 ? -4.462 -1.955 -25.130 1.00 95.38 265 ALA A O 1
ATOM 2133 N N . ASN A 1 266 ? -2.613 -3.084 -25.717 1.00 96.75 266 ASN A N 1
ATOM 2134 C CA . ASN A 1 266 ? -2.692 -4.041 -24.623 1.00 96.75 266 ASN A CA 1
ATOM 2135 C C . ASN A 1 266 ? -2.170 -3.396 -23.335 1.00 96.75 266 ASN A C 1
ATOM 2137 O O . ASN A 1 266 ? -1.223 -2.616 -23.362 1.00 96.75 266 ASN A O 1
ATOM 2141 N N . LYS A 1 267 ? -2.738 -3.760 -22.189 1.00 96.62 267 LYS A N 1
ATOM 2142 C CA . LYS A 1 267 ? -2.189 -3.374 -20.886 1.00 96.62 267 LYS A CA 1
ATOM 2143 C C . LYS A 1 267 ? -1.284 -4.481 -20.362 1.00 96.62 267 LYS A C 1
ATOM 2145 O O . LYS A 1 267 ? -1.647 -5.655 -20.435 1.00 96.62 267 LYS A O 1
ATOM 2150 N N . TYR A 1 268 ? -0.131 -4.096 -19.832 1.00 97.94 268 TYR A N 1
ATOM 2151 C CA . TYR A 1 268 ? 0.782 -4.977 -19.126 1.00 97.94 268 TYR A CA 1
ATOM 2152 C C . TYR A 1 268 ? 1.091 -4.385 -17.755 1.00 97.94 268 TYR A C 1
ATOM 2154 O O . TYR A 1 268 ? 1.792 -3.380 -17.632 1.00 97.94 268 TYR A O 1
ATOM 2162 N N . ILE A 1 269 ? 0.545 -5.018 -16.723 1.00 97.81 269 ILE A N 1
ATOM 2163 C CA . ILE A 1 269 ? 0.707 -4.596 -15.338 1.00 97.81 269 ILE A CA 1
ATOM 2164 C C . ILE A 1 269 ? 1.857 -5.382 -14.709 1.00 97.81 269 ILE A C 1
ATOM 2166 O O . ILE A 1 269 ? 1.826 -6.617 -14.612 1.00 97.81 269 ILE A O 1
ATOM 2170 N N . MET A 1 270 ? 2.884 -4.648 -14.296 1.00 97.94 270 MET A N 1
ATOM 2171 C CA . MET A 1 270 ? 4.090 -5.188 -13.690 1.00 97.94 270 MET A CA 1
ATOM 2172 C C . MET A 1 270 ? 3.830 -5.698 -12.277 1.00 97.94 270 MET A C 1
ATOM 2174 O O . MET A 1 270 ? 3.081 -5.095 -11.506 1.00 97.94 270 MET A O 1
ATOM 2178 N N . LYS A 1 271 ? 4.497 -6.797 -11.910 1.00 97.69 271 LYS A N 1
ATOM 2179 C CA . LYS A 1 271 ? 4.514 -7.251 -10.517 1.00 97.69 271 LYS A CA 1
ATOM 2180 C C . LYS A 1 271 ? 5.260 -6.233 -9.645 1.00 97.69 271 LYS A C 1
ATOM 2182 O O . LYS A 1 271 ? 6.349 -5.795 -10.042 1.00 97.69 271 LYS A O 1
ATOM 2187 N N . PRO A 1 272 ? 4.742 -5.923 -8.443 1.00 97.06 272 PRO A N 1
ATOM 2188 C CA . PRO A 1 272 ? 5.514 -5.264 -7.395 1.00 97.06 272 PRO A CA 1
ATOM 2189 C C . PRO A 1 272 ? 6.819 -6.011 -7.104 1.00 97.06 272 PRO A C 1
ATOM 2191 O O . PRO A 1 272 ? 6.983 -7.167 -7.503 1.00 97.06 272 PRO A O 1
ATOM 2194 N N . TRP A 1 273 ? 7.756 -5.349 -6.436 1.00 97.38 273 TRP A N 1
ATOM 2195 C CA . TRP A 1 273 ? 9.033 -5.972 -6.110 1.00 97.38 273 TRP A CA 1
ATOM 2196 C C . TRP A 1 273 ? 8.885 -6.997 -4.989 1.00 97.38 273 TRP A C 1
ATOM 2198 O O . TRP A 1 273 ? 8.179 -6.769 -4.012 1.00 97.38 273 TRP A O 1
ATOM 2208 N N . SER A 1 274 ? 9.567 -8.126 -5.125 1.00 95.62 274 SER A N 1
ATOM 2209 C CA . SER A 1 274 ? 9.739 -9.063 -4.014 1.00 95.62 274 SER A CA 1
ATOM 2210 C C . SER A 1 274 ? 10.778 -8.547 -3.016 1.00 95.62 274 SER A C 1
ATOM 2212 O O . SER A 1 274 ? 11.626 -7.717 -3.362 1.00 95.62 274 SER A O 1
ATOM 2214 N N . TRP A 1 275 ? 10.758 -9.095 -1.798 1.00 94.31 275 TRP A N 1
ATOM 2215 C CA . TRP A 1 275 ? 11.802 -8.852 -0.804 1.00 94.31 275 TRP A CA 1
ATOM 2216 C C . TRP A 1 275 ? 13.202 -9.122 -1.369 1.00 94.31 275 TRP A C 1
ATOM 2218 O O . TRP A 1 275 ? 14.085 -8.273 -1.272 1.00 94.31 275 TRP A O 1
ATOM 2228 N N . CYS A 1 276 ? 13.386 -10.262 -2.042 1.00 94.75 276 CYS A N 1
ATOM 2229 C CA . CYS A 1 276 ? 14.675 -10.639 -2.616 1.00 94.75 276 CYS A CA 1
ATOM 2230 C C . CYS A 1 276 ? 15.187 -9.621 -3.645 1.00 94.75 276 CYS A C 1
ATOM 2232 O O . CYS A 1 276 ? 16.374 -9.299 -3.661 1.00 94.75 276 CYS A O 1
ATOM 2234 N N . GLU A 1 277 ? 14.299 -9.078 -4.483 1.00 96.19 277 GLU A N 1
ATOM 2235 C CA . GLU A 1 277 ? 14.667 -8.037 -5.445 1.00 96.19 277 GLU A CA 1
ATOM 2236 C C . GLU A 1 277 ? 15.048 -6.723 -4.741 1.00 96.19 277 GLU A C 1
ATOM 2238 O O . GLU A 1 277 ? 16.042 -6.103 -5.119 1.00 96.19 277 GLU A O 1
ATOM 2243 N N . ILE A 1 278 ? 14.300 -6.304 -3.711 1.00 95.69 278 ILE A N 1
ATOM 2244 C CA . ILE A 1 278 ? 14.619 -5.106 -2.911 1.00 95.69 278 ILE A CA 1
ATOM 2245 C C . ILE A 1 278 ? 15.960 -5.281 -2.198 1.00 95.69 278 ILE A C 1
ATOM 2247 O O . ILE A 1 278 ? 16.796 -4.384 -2.202 1.00 95.69 278 ILE A O 1
ATOM 2251 N N . TYR A 1 279 ? 16.228 -6.444 -1.626 1.00 94.94 279 TYR A N 1
ATOM 2252 C CA . TYR A 1 279 ? 17.509 -6.689 -0.983 1.00 94.94 279 TYR A CA 1
ATOM 2253 C C . TYR A 1 279 ? 18.663 -6.685 -2.002 1.00 94.94 279 TYR A C 1
ATOM 2255 O O . TYR A 1 279 ? 19.664 -5.995 -1.821 1.00 94.94 279 TYR A O 1
ATOM 2263 N N . ALA A 1 280 ? 18.502 -7.372 -3.139 1.00 94.94 280 ALA A N 1
ATOM 2264 C CA . ALA A 1 280 ? 19.524 -7.438 -4.186 1.00 94.94 280 ALA A CA 1
ATOM 2265 C C . ALA A 1 280 ? 19.809 -6.081 -4.857 1.00 94.94 280 ALA A C 1
ATOM 2267 O O . ALA A 1 280 ? 20.926 -5.838 -5.317 1.00 94.94 280 ALA A O 1
ATOM 2268 N N . ALA A 1 281 ? 18.822 -5.182 -4.917 1.00 95.31 281 ALA A N 1
ATOM 2269 C CA . ALA A 1 281 ? 19.000 -3.838 -5.459 1.00 95.31 281 ALA A CA 1
ATOM 2270 C C . ALA A 1 281 ? 19.601 -2.835 -4.462 1.00 95.31 281 ALA A C 1
ATOM 2272 O O . ALA A 1 281 ? 19.974 -1.740 -4.891 1.00 95.31 281 ALA A O 1
ATOM 2273 N N . MET A 1 282 ? 19.729 -3.183 -3.176 1.00 94.19 282 MET A N 1
ATOM 2274 C CA . MET A 1 282 ? 20.288 -2.311 -2.138 1.00 94.19 282 MET A CA 1
ATOM 2275 C C . MET A 1 282 ? 21.700 -1.806 -2.497 1.00 94.19 282 MET A C 1
ATOM 2277 O O . MET A 1 282 ? 21.876 -0.591 -2.600 1.00 94.19 282 MET A O 1
ATOM 2281 N N . PRO A 1 283 ? 22.689 -2.667 -2.824 1.00 92.31 283 PRO A N 1
ATOM 2282 C CA . PRO A 1 283 ? 24.031 -2.203 -3.197 1.00 92.31 283 PRO A CA 1
ATOM 2283 C C . PRO A 1 283 ? 24.073 -1.408 -4.512 1.00 92.31 283 PRO A C 1
ATOM 2285 O O . PRO A 1 283 ? 25.099 -0.816 -4.832 1.00 92.31 283 PRO A O 1
ATOM 2288 N N . LEU A 1 284 ? 22.983 -1.404 -5.289 1.00 92.44 284 LEU A N 1
ATOM 2289 C CA . LEU A 1 284 ? 22.861 -0.649 -6.540 1.00 92.44 284 LEU A CA 1
ATOM 2290 C C . LEU A 1 284 ? 22.272 0.754 -6.321 1.00 92.44 284 LEU A C 1
ATOM 2292 O O . LEU A 1 284 ? 22.136 1.520 -7.276 1.00 92.44 284 LEU A O 1
ATOM 2296 N N . GLN A 1 285 ? 21.866 1.087 -5.093 1.00 90.50 285 GLN A N 1
ATOM 2297 C CA . GLN A 1 285 ? 21.387 2.421 -4.759 1.00 90.50 285 GLN A CA 1
ATOM 2298 C C . GLN A 1 285 ? 22.576 3.379 -4.613 1.00 90.50 285 GLN A C 1
ATOM 2300 O O . GLN A 1 285 ? 23.510 3.116 -3.857 1.00 90.50 285 GLN A O 1
ATOM 2305 N N . GLU A 1 286 ? 22.522 4.517 -5.308 1.00 85.56 286 GLU A N 1
ATOM 2306 C CA . GLU A 1 286 ? 23.504 5.606 -5.199 1.00 85.56 286 GLU A CA 1
ATOM 2307 C C . GLU A 1 286 ? 23.202 6.457 -3.950 1.00 85.56 286 GLU A C 1
ATOM 2309 O O . GLU A 1 286 ? 22.802 7.614 -4.042 1.00 85.56 286 GLU A O 1
ATOM 2314 N N . ILE A 1 287 ? 23.316 5.845 -2.767 1.00 84.00 287 ILE A N 1
ATOM 2315 C CA . ILE A 1 287 ? 22.976 6.448 -1.470 1.00 84.00 287 ILE A CA 1
ATOM 2316 C C . ILE A 1 287 ? 24.216 6.549 -0.580 1.00 84.00 287 ILE A C 1
ATOM 2318 O O . ILE A 1 287 ? 25.062 5.657 -0.566 1.00 84.00 287 ILE A O 1
ATOM 2322 N N . ASN A 1 288 ? 24.318 7.640 0.187 1.00 85.31 288 ASN A N 1
ATOM 2323 C CA . ASN A 1 288 ? 25.490 7.931 1.027 1.00 85.31 288 ASN A CA 1
ATOM 2324 C C . ASN A 1 288 ? 25.696 6.907 2.156 1.00 85.31 288 ASN A C 1
ATOM 2326 O O . ASN A 1 288 ? 26.818 6.698 2.611 1.00 85.31 288 ASN A O 1
ATOM 2330 N N . ARG A 1 289 ? 24.609 6.281 2.617 1.00 88.88 289 ARG A N 1
ATOM 2331 C CA . ARG A 1 289 ? 24.598 5.240 3.645 1.00 88.88 289 ARG A CA 1
ATOM 2332 C C . ARG A 1 289 ? 23.705 4.107 3.165 1.00 88.88 289 ARG A C 1
ATOM 2334 O O . ARG A 1 289 ? 22.547 4.346 2.842 1.00 88.88 289 ARG A O 1
ATOM 2341 N N . GLN A 1 290 ? 24.228 2.888 3.188 1.00 89.06 290 GLN A N 1
ATOM 2342 C CA . GLN A 1 290 ? 23.422 1.691 2.977 1.00 89.06 290 GLN A CA 1
ATOM 2343 C C . GLN A 1 290 ? 22.626 1.371 4.251 1.00 89.06 290 GLN A C 1
ATOM 2345 O O . GLN A 1 290 ? 23.196 1.452 5.346 1.00 89.06 290 GLN A O 1
ATOM 2350 N N . PRO A 1 291 ? 21.327 1.053 4.144 1.00 91.25 291 PRO A N 1
ATOM 2351 C CA . PRO A 1 291 ? 20.553 0.617 5.294 1.00 91.25 291 PRO A CA 1
ATOM 2352 C C . PRO A 1 291 ? 21.052 -0.741 5.790 1.00 91.25 291 PRO A C 1
ATOM 2354 O O . PRO A 1 291 ? 21.606 -1.530 5.025 1.00 91.25 291 PRO A O 1
ATOM 2357 N N . THR A 1 292 ? 20.863 -1.018 7.076 1.00 90.81 292 THR A N 1
ATOM 2358 C CA . THR A 1 292 ? 21.089 -2.369 7.606 1.00 90.81 292 THR A CA 1
ATOM 2359 C C . THR A 1 292 ? 20.029 -3.339 7.075 1.00 90.81 292 THR A C 1
ATOM 2361 O O . THR A 1 292 ? 18.922 -2.923 6.725 1.00 90.81 292 THR A O 1
ATOM 2364 N N . ASP A 1 293 ? 20.336 -4.643 7.071 1.00 90.62 293 ASP A N 1
ATOM 2365 C CA . ASP A 1 293 ? 19.384 -5.704 6.699 1.00 90.62 293 ASP A CA 1
ATOM 2366 C C . ASP A 1 293 ? 18.050 -5.553 7.457 1.00 90.62 293 ASP A C 1
ATOM 2368 O O . ASP A 1 293 ? 16.972 -5.686 6.874 1.00 90.62 293 ASP A O 1
ATOM 2372 N N . ARG A 1 294 ? 18.136 -5.213 8.751 1.00 87.31 294 ARG A N 1
ATOM 2373 C CA . ARG A 1 294 ? 16.986 -5.027 9.636 1.00 87.31 294 ARG A CA 1
ATOM 2374 C C . ARG A 1 294 ? 16.179 -3.776 9.294 1.00 87.31 294 ARG A C 1
ATOM 2376 O O . ARG A 1 294 ? 14.970 -3.885 9.130 1.00 87.31 294 ARG A O 1
ATOM 2383 N N . GLU A 1 295 ? 16.834 -2.623 9.136 1.00 91.31 295 GLU A N 1
ATOM 2384 C CA . GLU A 1 295 ? 16.173 -1.366 8.739 1.00 91.31 295 GLU A CA 1
ATOM 2385 C C . GLU A 1 295 ? 15.409 -1.534 7.417 1.00 91.31 295 GLU A C 1
ATOM 2387 O O . GLU A 1 295 ? 14.274 -1.074 7.286 1.00 91.31 295 GLU A O 1
ATOM 2392 N N . LEU A 1 296 ? 16.016 -2.225 6.445 1.00 92.62 296 LEU A N 1
ATOM 2393 C CA . LEU A 1 296 ? 15.406 -2.474 5.142 1.00 92.62 296 LEU A CA 1
ATOM 2394 C C . LEU A 1 296 ? 14.199 -3.418 5.242 1.00 92.62 296 LEU A C 1
ATOM 2396 O O . LEU A 1 296 ? 13.179 -3.187 4.588 1.00 92.62 296 LEU A O 1
ATOM 2400 N N . TRP A 1 297 ? 14.301 -4.472 6.057 1.00 92.88 297 TRP A N 1
ATOM 2401 C CA . TRP A 1 297 ? 13.201 -5.410 6.282 1.00 92.88 297 TRP A CA 1
ATOM 2402 C C . TRP A 1 297 ? 12.029 -4.774 7.029 1.00 92.88 297 TRP A C 1
ATOM 2404 O O . TRP A 1 297 ? 10.875 -5.000 6.656 1.00 92.88 297 TRP A O 1
ATOM 2414 N N . ASP A 1 298 ? 12.307 -3.974 8.059 1.00 90.56 298 ASP A N 1
ATOM 2415 C CA . ASP A 1 298 ? 11.276 -3.270 8.820 1.00 90.56 298 ASP A CA 1
ATOM 2416 C C . ASP A 1 298 ? 10.521 -2.301 7.897 1.00 90.56 298 ASP A C 1
ATOM 2418 O O . ASP A 1 298 ? 9.294 -2.353 7.825 1.00 90.56 298 ASP A O 1
ATOM 2422 N N . ALA A 1 299 ? 11.232 -1.530 7.067 1.00 93.38 299 ALA A N 1
ATOM 2423 C CA . ALA A 1 299 ? 10.615 -0.668 6.059 1.00 93.38 299 ALA A CA 1
ATOM 2424 C C . ALA A 1 299 ? 9.784 -1.438 5.016 1.00 93.38 299 ALA A C 1
ATOM 2426 O O . ALA A 1 299 ? 8.679 -1.015 4.674 1.00 93.38 299 ALA A O 1
ATOM 2427 N N . TYR A 1 300 ? 10.270 -2.578 4.515 1.00 94.19 300 TYR A N 1
ATOM 2428 C CA . TYR A 1 300 ? 9.496 -3.435 3.606 1.00 94.19 300 TYR A CA 1
ATOM 2429 C C . TYR A 1 300 ? 8.252 -4.022 4.286 1.00 94.19 300 TYR A C 1
ATOM 2431 O O . TYR A 1 300 ? 7.183 -4.092 3.682 1.00 94.19 300 TYR A O 1
ATOM 2439 N N . SER A 1 301 ? 8.357 -4.412 5.555 1.00 91.94 301 SER A N 1
ATOM 2440 C CA . SER A 1 301 ? 7.241 -4.963 6.328 1.00 91.94 301 SER A CA 1
ATOM 2441 C C . SER A 1 301 ? 6.183 -3.916 6.677 1.00 91.94 301 SER A C 1
ATOM 2443 O O . SER A 1 301 ? 5.001 -4.259 6.755 1.00 91.94 301 SER A O 1
ATOM 2445 N N . GLU A 1 302 ? 6.595 -2.661 6.872 1.00 93.00 302 GLU A N 1
ATOM 2446 C CA . GLU A 1 302 ? 5.714 -1.526 7.159 1.00 93.00 302 GLU A CA 1
ATOM 2447 C C . GLU A 1 302 ? 5.070 -0.958 5.891 1.00 93.00 302 GLU A C 1
ATOM 2449 O O . GLU A 1 302 ? 3.855 -0.772 5.856 1.00 93.00 302 GLU A O 1
ATOM 2454 N N . PHE A 1 303 ? 5.845 -0.731 4.828 1.00 93.50 303 PHE A N 1
ATOM 2455 C CA . PHE A 1 303 ? 5.400 0.019 3.645 1.00 93.50 303 PHE A CA 1
ATOM 2456 C C . PHE A 1 303 ? 5.227 -0.827 2.377 1.00 93.50 303 PHE A C 1
ATOM 2458 O O . PHE A 1 303 ? 4.669 -0.370 1.377 1.00 93.50 303 PHE A O 1
ATOM 2465 N N . GLY A 1 304 ? 5.662 -2.083 2.413 1.00 94.00 304 GLY A N 1
ATOM 2466 C CA . GLY A 1 304 ? 5.417 -3.075 1.377 1.00 94.00 304 GLY A CA 1
ATOM 2467 C C . GLY A 1 304 ? 6.378 -2.992 0.193 1.00 94.00 304 GLY A C 1
ATOM 2468 O O . GLY A 1 304 ? 7.498 -2.499 0.275 1.00 94.00 304 GLY A O 1
ATOM 2469 N N . ALA A 1 305 ? 5.925 -3.500 -0.952 1.00 94.69 305 ALA A N 1
ATOM 2470 C CA . ALA A 1 305 ? 6.737 -3.754 -2.146 1.00 94.69 305 ALA A CA 1
ATOM 2471 C C . ALA A 1 305 ? 7.081 -2.516 -3.004 1.00 94.69 305 ALA A C 1
ATOM 2473 O O . ALA A 1 305 ? 7.433 -2.645 -4.183 1.00 94.69 305 ALA A O 1
ATOM 2474 N N . SER A 1 306 ? 6.961 -1.310 -2.446 1.00 93.31 306 SER A N 1
ATOM 2475 C CA . SER A 1 306 ? 7.377 -0.073 -3.110 1.00 93.31 306 SER A CA 1
ATOM 2476 C C . SER A 1 306 ? 8.859 0.177 -2.843 1.00 93.31 306 SER A C 1
ATOM 2478 O O . SER A 1 306 ? 9.231 0.719 -1.808 1.00 93.31 306 SER A O 1
ATOM 2480 N N . VAL A 1 307 ? 9.719 -0.173 -3.801 1.00 93.56 307 VAL A N 1
ATOM 2481 C CA . VAL A 1 307 ? 11.174 0.078 -3.727 1.00 93.56 307 VAL A CA 1
ATOM 2482 C C . VAL A 1 307 ? 11.495 1.524 -3.390 1.00 93.56 307 VAL A C 1
ATOM 2484 O O . VAL A 1 307 ? 12.383 1.797 -2.585 1.00 93.56 307 VAL A O 1
ATOM 2487 N N . ARG A 1 308 ? 10.776 2.449 -4.037 1.00 91.12 308 ARG A N 1
ATOM 2488 C CA . ARG A 1 308 ? 10.952 3.884 -3.834 1.00 91.12 308 ARG A CA 1
ATOM 2489 C C . ARG A 1 308 ? 10.714 4.225 -2.370 1.00 91.12 308 ARG A C 1
ATOM 2491 O O . ARG A 1 308 ? 11.581 4.828 -1.758 1.00 91.12 308 ARG A O 1
ATOM 2498 N N . THR A 1 309 ? 9.583 3.791 -1.823 1.00 91.69 309 THR A N 1
ATOM 2499 C CA . THR A 1 309 ? 9.219 4.044 -0.429 1.00 91.69 309 THR A CA 1
ATOM 2500 C C . THR A 1 309 ? 10.196 3.391 0.538 1.00 91.69 309 THR A C 1
ATOM 2502 O O . THR A 1 309 ? 10.680 4.056 1.447 1.00 91.69 309 THR A O 1
ATOM 2505 N N . VAL A 1 310 ? 10.518 2.113 0.322 1.00 93.50 310 VAL A N 1
ATOM 2506 C CA . VAL A 1 310 ? 11.396 1.348 1.209 1.00 93.50 310 VAL A CA 1
ATOM 2507 C C . VAL A 1 310 ? 12.749 2.037 1.329 1.00 93.50 310 VAL A C 1
ATOM 2509 O O . VAL A 1 310 ? 13.116 2.447 2.426 1.00 93.50 310 VAL A O 1
ATOM 2512 N N . TYR A 1 311 ? 13.456 2.281 0.222 1.00 92.38 311 TYR A N 1
ATOM 2513 C CA . TYR A 1 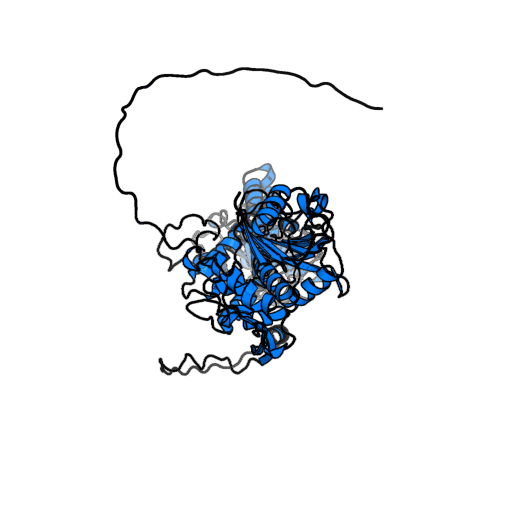311 ? 14.752 2.954 0.323 1.00 92.38 311 TYR A CA 1
ATOM 2514 C C . TYR A 1 311 ? 14.626 4.388 0.821 1.00 92.38 311 TYR A C 1
ATOM 2516 O O . TYR A 1 311 ? 15.431 4.803 1.648 1.00 92.38 311 TYR A O 1
ATOM 2524 N N . TRP A 1 312 ? 13.618 5.140 0.380 1.00 90.00 312 TRP A N 1
ATOM 2525 C CA . TRP A 1 312 ? 13.447 6.518 0.837 1.00 90.00 312 TRP A CA 1
ATOM 2526 C C . TRP A 1 312 ? 13.266 6.602 2.359 1.00 90.00 312 TRP A C 1
ATOM 2528 O O . TRP A 1 312 ? 13.855 7.471 2.997 1.00 90.00 312 TRP A O 1
ATOM 2538 N N . SER A 1 313 ? 12.561 5.636 2.955 1.00 89.94 313 SER A N 1
ATOM 2539 C CA . SER A 1 313 ? 12.379 5.548 4.405 1.00 89.94 313 SER A CA 1
ATOM 2540 C C . SER A 1 313 ? 13.645 5.141 5.178 1.00 89.94 313 SER A C 1
ATOM 2542 O O . SER A 1 313 ? 13.771 5.509 6.344 1.00 89.94 313 SER A O 1
ATOM 2544 N N . CYS A 1 314 ? 14.602 4.442 4.549 1.00 87.75 314 CYS A N 1
ATOM 2545 C CA . CYS A 1 314 ? 15.824 3.969 5.217 1.00 87.75 314 CYS A CA 1
ATOM 2546 C C . CYS A 1 314 ? 17.070 4.851 4.991 1.00 87.75 314 CYS A C 1
ATOM 2548 O O . CYS A 1 314 ? 18.058 4.722 5.712 1.00 87.75 314 CYS A O 1
ATOM 2550 N N . VAL A 1 315 ? 17.082 5.711 3.967 1.00 78.62 315 VAL A N 1
ATOM 2551 C CA . VAL A 1 315 ? 18.303 6.401 3.495 1.00 78.62 315 VAL A CA 1
ATOM 2552 C C . VAL A 1 315 ? 18.771 7.530 4.420 1.00 78.62 315 VAL A C 1
ATOM 2554 O O . VAL A 1 315 ? 19.906 7.992 4.288 1.00 78.62 315 VAL A O 1
ATOM 2557 N N . HIS A 1 316 ? 17.962 7.996 5.374 1.00 71.06 316 HIS A N 1
ATOM 2558 C CA . HIS A 1 316 ? 18.365 9.054 6.307 1.00 71.06 316 HIS A CA 1
ATOM 2559 C C . HIS A 1 316 ? 18.249 8.608 7.760 1.00 71.06 316 HIS A C 1
ATOM 2561 O O . HIS A 1 316 ? 17.219 8.109 8.195 1.00 71.06 316 HIS A O 1
ATOM 2567 N N . ARG A 1 317 ? 19.316 8.864 8.531 1.00 61.41 317 ARG A N 1
ATOM 2568 C CA . ARG A 1 317 ? 19.345 8.681 9.993 1.00 61.41 317 ARG A CA 1
ATOM 2569 C C . ARG A 1 317 ? 18.276 9.512 10.706 1.00 61.41 317 ARG A C 1
ATOM 2571 O O . ARG A 1 317 ? 17.915 9.191 11.831 1.00 61.41 317 ARG A O 1
ATOM 2578 N N . SER A 1 318 ? 17.807 10.589 10.079 1.00 63.41 318 SER A N 1
ATOM 2579 C CA . SER A 1 318 ? 16.696 11.365 10.597 1.00 63.41 318 SER A CA 1
ATOM 2580 C C . SER A 1 318 ? 15.397 10.594 10.360 1.00 63.41 318 SER A C 1
ATOM 2582 O O . SER A 1 318 ? 14.998 10.340 9.224 1.00 63.41 318 SER A O 1
ATOM 2584 N N . CYS A 1 319 ? 14.701 10.286 11.454 1.00 65.88 319 CYS A N 1
ATOM 2585 C CA . CYS A 1 319 ? 13.320 9.790 11.492 1.00 65.88 319 CYS A CA 1
ATOM 2586 C C . CYS A 1 319 ? 12.335 10.606 10.624 1.00 65.88 319 CYS A C 1
ATOM 2588 O O . CYS A 1 319 ? 11.223 10.152 10.377 1.00 65.88 319 CYS A O 1
ATOM 2590 N N . VAL A 1 320 ? 12.759 11.769 10.120 1.00 84.00 320 VAL A N 1
ATOM 2591 C CA . VAL A 1 320 ? 12.032 12.699 9.254 1.00 84.00 320 VAL A CA 1
ATOM 2592 C C . VAL A 1 320 ? 11.410 12.027 8.031 1.00 84.00 320 VAL A C 1
ATOM 2594 O O . VAL A 1 320 ? 10.233 12.243 7.793 1.00 84.00 320 VAL A O 1
ATOM 2597 N N . HIS A 1 321 ? 12.126 11.197 7.264 1.00 84.50 321 HIS A N 1
ATOM 2598 C CA . HIS A 1 321 ? 11.545 10.613 6.039 1.00 84.50 321 HIS A CA 1
ATOM 2599 C C . HIS A 1 321 ? 10.487 9.553 6.336 1.00 84.50 321 HIS A C 1
ATOM 2601 O O . HIS A 1 321 ? 9.427 9.532 5.711 1.00 84.50 321 HIS A O 1
ATOM 2607 N N . ARG A 1 322 ? 10.744 8.705 7.339 1.00 88.31 322 ARG A N 1
ATOM 2608 C CA . ARG A 1 322 ? 9.744 7.757 7.836 1.00 88.31 322 ARG A CA 1
ATOM 2609 C C . ARG A 1 322 ? 8.517 8.499 8.371 1.00 88.31 322 ARG A C 1
ATOM 2611 O O . ARG A 1 322 ? 7.401 8.156 8.002 1.00 88.31 322 ARG A O 1
ATOM 2618 N N . ALA A 1 323 ? 8.715 9.542 9.178 1.00 89.12 323 ALA A N 1
ATOM 2619 C CA . ALA A 1 323 ? 7.635 10.383 9.689 1.00 89.12 323 ALA A CA 1
ATOM 2620 C C . ALA A 1 323 ? 6.860 11.077 8.558 1.00 89.12 323 ALA A C 1
ATOM 2622 O O . ALA A 1 323 ? 5.634 11.083 8.578 1.00 89.12 323 ALA A O 1
ATOM 2623 N N . GLN A 1 324 ? 7.549 11.585 7.536 1.00 89.56 324 GLN A N 1
ATOM 2624 C CA . GLN A 1 324 ? 6.933 12.202 6.364 1.00 89.56 324 GLN A CA 1
ATOM 2625 C C . GLN A 1 324 ? 6.057 11.206 5.603 1.00 89.56 324 GLN A C 1
ATOM 2627 O O . GLN A 1 324 ? 4.929 11.530 5.241 1.00 89.56 324 GLN A O 1
ATOM 2632 N N . TYR A 1 325 ? 6.527 9.973 5.416 1.00 89.81 325 TYR A N 1
ATOM 2633 C CA . TYR A 1 325 ? 5.722 8.947 4.763 1.00 89.81 325 TYR A CA 1
ATOM 2634 C C . TYR A 1 325 ? 4.521 8.513 5.617 1.00 89.81 325 TYR A C 1
ATOM 2636 O O . TYR A 1 325 ? 3.421 8.325 5.101 1.00 89.81 325 TYR A O 1
ATOM 2644 N N . LEU A 1 326 ? 4.679 8.434 6.943 1.00 91.88 326 LEU A N 1
ATOM 2645 C CA . LEU A 1 326 ? 3.552 8.225 7.860 1.00 91.88 326 LEU A CA 1
ATOM 2646 C C . LEU A 1 326 ? 2.532 9.373 7.784 1.00 91.88 326 LEU A C 1
ATOM 2648 O O . LEU A 1 326 ? 1.327 9.121 7.828 1.00 91.88 326 LEU A O 1
ATOM 2652 N N . LEU A 1 327 ? 2.988 10.618 7.612 1.00 91.94 327 LEU A N 1
ATOM 2653 C CA . LEU A 1 327 ? 2.112 11.761 7.355 1.00 91.94 327 LEU A CA 1
ATOM 2654 C C . LEU A 1 327 ? 1.390 11.621 6.010 1.00 91.94 327 LEU A C 1
ATOM 2656 O O . LEU A 1 327 ? 0.196 11.897 5.947 1.00 91.94 327 LEU A O 1
ATOM 2660 N N . GLU A 1 328 ? 2.054 11.154 4.950 1.00 92.69 328 GLU A N 1
ATOM 2661 C CA . GLU A 1 328 ? 1.407 10.872 3.658 1.00 92.69 328 GLU A CA 1
ATOM 2662 C C . GLU A 1 328 ? 0.315 9.803 3.784 1.00 92.69 328 GLU A C 1
ATOM 2664 O O . GLU A 1 328 ? -0.795 10.007 3.286 1.00 92.69 328 GLU A O 1
ATOM 2669 N N . ILE A 1 329 ? 0.585 8.713 4.513 1.00 94.06 329 ILE A N 1
ATOM 2670 C CA . ILE A 1 329 ? -0.413 7.686 4.849 1.00 94.06 329 ILE A CA 1
ATOM 2671 C C . ILE A 1 329 ? -1.584 8.322 5.600 1.00 94.06 329 ILE A C 1
ATOM 2673 O O . ILE A 1 329 ? -2.743 8.097 5.258 1.00 94.06 329 ILE A O 1
ATOM 2677 N N . TRP A 1 330 ? -1.307 9.163 6.594 1.00 92.31 330 TRP A N 1
ATOM 2678 C CA . TRP A 1 330 ? -2.345 9.839 7.365 1.00 92.31 330 TRP A CA 1
ATOM 2679 C C . TRP A 1 330 ? -3.189 10.799 6.510 1.00 92.31 330 TRP A C 1
ATOM 2681 O O . TRP A 1 330 ? -4.420 10.795 6.592 1.00 92.31 330 TRP A O 1
ATOM 2691 N N . PHE A 1 331 ? -2.563 11.581 5.627 1.00 93.38 331 PHE A N 1
ATOM 2692 C CA . PHE A 1 331 ? -3.270 12.437 4.674 1.00 93.38 331 PHE A CA 1
ATOM 2693 C C . PHE A 1 331 ? -4.129 11.622 3.706 1.00 93.38 331 PHE A C 1
ATOM 2695 O O . PHE A 1 331 ? -5.249 12.034 3.395 1.00 93.38 331 PHE A O 1
ATOM 2702 N N . ALA A 1 332 ? -3.633 10.475 3.245 1.00 93.38 332 ALA A N 1
ATOM 2703 C CA . ALA A 1 332 ? -4.391 9.558 2.408 1.00 93.38 332 ALA A CA 1
ATOM 2704 C C . ALA A 1 332 ? -5.610 8.989 3.146 1.00 93.38 332 ALA A C 1
ATOM 2706 O O . ALA A 1 332 ? -6.712 9.000 2.598 1.00 93.38 332 ALA A O 1
ATOM 2707 N N . LEU A 1 333 ? -5.447 8.574 4.406 1.00 92.69 333 LEU A N 1
ATOM 2708 C CA . LEU A 1 333 ? -6.538 8.071 5.245 1.00 92.69 333 LEU A CA 1
ATOM 2709 C C . LEU A 1 333 ? -7.618 9.133 5.465 1.00 92.69 333 LEU A C 1
ATOM 2711 O O . LEU A 1 333 ? -8.791 8.858 5.243 1.00 92.69 333 LEU A O 1
ATOM 2715 N N . ASN A 1 334 ? -7.235 10.377 5.759 1.00 90.88 334 ASN A N 1
ATOM 2716 C CA . ASN A 1 334 ? -8.192 11.479 5.910 1.00 90.88 334 ASN A CA 1
ATOM 2717 C C . ASN A 1 334 ? -8.961 11.819 4.625 1.00 90.88 334 ASN A C 1
ATOM 2719 O O . ASN A 1 334 ? -10.093 12.306 4.688 1.00 90.88 334 ASN A O 1
ATOM 2723 N N . LYS A 1 335 ? -8.352 11.603 3.452 1.00 90.50 335 LYS A N 1
ATOM 2724 C CA . LYS A 1 335 ? -9.036 11.744 2.157 1.00 90.50 335 LYS A CA 1
ATOM 2725 C C . LYS A 1 335 ? -9.963 10.558 1.868 1.00 90.50 335 LYS A C 1
ATOM 2727 O O . LYS A 1 335 ? -10.945 10.722 1.146 1.00 90.50 335 LYS A O 1
ATOM 2732 N N . CYS A 1 336 ? -9.687 9.393 2.449 1.00 88.94 336 CYS A N 1
ATOM 2733 C CA . CYS A 1 336 ? -10.457 8.166 2.292 1.00 88.94 336 CYS A CA 1
ATOM 2734 C C . CYS A 1 336 ? -11.680 8.139 3.229 1.00 88.94 336 CYS A C 1
ATOM 2736 O O . CYS A 1 336 ? -11.671 7.507 4.283 1.00 88.94 336 CYS A O 1
ATOM 2738 N N . GLN A 1 337 ? -12.769 8.805 2.833 1.00 85.00 337 GLN A N 1
ATOM 2739 C CA . GLN A 1 337 ? -14.022 8.780 3.609 1.00 85.00 337 GLN A CA 1
ATOM 2740 C C . GLN A 1 337 ? -14.786 7.451 3.511 1.00 85.00 337 GLN A C 1
ATOM 2742 O O . GLN A 1 337 ? -15.542 7.116 4.421 1.00 85.00 337 GLN A O 1
ATOM 2747 N N . ASP A 1 338 ? -14.604 6.709 2.417 1.00 84.56 338 ASP A N 1
ATOM 2748 C CA . ASP A 1 338 ? -15.236 5.411 2.180 1.00 84.56 338 ASP A CA 1
ATOM 2749 C C . ASP A 1 338 ? -14.155 4.371 1.846 1.00 84.56 338 ASP A C 1
ATOM 2751 O O . ASP A 1 338 ? -13.587 4.427 0.759 1.00 84.56 338 ASP A O 1
ATOM 2755 N N . PRO A 1 339 ? -13.874 3.401 2.735 1.00 82.62 339 PRO A N 1
ATOM 2756 C CA . PRO A 1 339 ? -12.883 2.355 2.482 1.00 82.62 339 PRO A CA 1
ATOM 2757 C C . PRO A 1 339 ? -13.127 1.542 1.204 1.00 82.62 339 PRO A C 1
ATOM 2759 O O . PRO A 1 339 ? -12.186 0.951 0.678 1.00 82.62 339 PRO A O 1
ATOM 2762 N N . ASN A 1 340 ? -14.357 1.510 0.673 1.00 82.19 340 ASN A N 1
ATOM 2763 C CA . ASN A 1 340 ? -14.642 0.822 -0.587 1.00 82.19 340 ASN A CA 1
ATOM 2764 C C . ASN A 1 340 ? -13.928 1.466 -1.783 1.00 82.19 340 ASN A C 1
ATOM 2766 O O . ASN A 1 340 ? -13.662 0.776 -2.768 1.00 82.19 340 ASN A O 1
ATOM 2770 N N . THR A 1 341 ? -13.574 2.756 -1.711 1.00 85.88 341 THR A N 1
ATOM 2771 C CA . THR A 1 341 ? -12.826 3.417 -2.789 1.00 85.88 341 THR A CA 1
ATOM 2772 C C . THR A 1 341 ? -11.392 2.903 -2.894 1.00 85.88 341 THR A C 1
ATOM 2774 O O . THR A 1 341 ? -10.805 3.004 -3.962 1.00 85.88 341 THR A O 1
ATOM 2777 N N . LEU A 1 342 ? -10.842 2.276 -1.845 1.00 84.31 342 LEU A N 1
ATOM 2778 C CA . LEU A 1 342 ? -9.503 1.675 -1.879 1.00 84.31 342 LEU A CA 1
ATOM 2779 C C . LEU A 1 342 ? -9.424 0.427 -2.775 1.00 84.31 342 LEU A C 1
ATOM 2781 O O . LEU A 1 342 ? -8.334 0.063 -3.216 1.00 84.31 342 LEU A O 1
ATOM 2785 N N . PHE A 1 343 ? -10.557 -0.229 -3.054 1.00 85.25 343 PHE A N 1
ATOM 2786 C CA . PHE A 1 343 ? -10.616 -1.471 -3.836 1.00 85.25 343 PHE A CA 1
ATOM 2787 C C . PHE A 1 343 ? -11.621 -1.351 -4.982 1.00 85.25 343 PHE A C 1
ATOM 2789 O O . PHE A 1 343 ? -12.683 -1.983 -4.961 1.00 85.25 343 PHE A O 1
ATOM 2796 N N . PRO A 1 344 ? -11.316 -0.542 -6.007 1.00 81.38 344 PRO A N 1
ATOM 2797 C CA . PRO A 1 344 ? -12.215 -0.398 -7.137 1.00 81.38 344 PRO A CA 1
ATOM 2798 C C . PRO A 1 344 ? -12.431 -1.749 -7.837 1.00 81.38 344 PRO A C 1
ATOM 2800 O O . PRO A 1 344 ? -11.484 -2.453 -8.184 1.00 81.38 344 PRO A O 1
ATOM 2803 N N . LEU A 1 345 ? -13.699 -2.095 -8.090 1.00 80.31 345 LEU A N 1
ATOM 2804 C CA . LEU A 1 345 ? -14.105 -3.358 -8.734 1.00 80.31 345 LEU A CA 1
ATOM 2805 C C . LEU A 1 345 ? -13.711 -3.457 -10.221 1.00 80.31 345 LEU A C 1
ATOM 2807 O O . LEU A 1 345 ? -13.960 -4.475 -10.863 1.00 80.31 345 LEU A O 1
ATOM 2811 N N . GLY A 1 346 ? -13.117 -2.408 -10.790 1.00 81.81 346 GLY A N 1
ATOM 2812 C CA . GLY A 1 346 ? -12.671 -2.397 -12.175 1.00 81.81 346 GLY A CA 1
ATOM 2813 C C . GLY A 1 346 ? -11.650 -1.305 -12.460 1.00 81.81 346 GLY A C 1
ATOM 2814 O O . GLY A 1 346 ? -11.467 -0.372 -11.680 1.00 81.81 346 GLY A O 1
ATOM 2815 N N . ASP A 1 347 ? -11.023 -1.404 -13.632 1.00 76.69 347 ASP A N 1
ATOM 2816 C CA . ASP A 1 347 ? -9.914 -0.536 -14.049 1.00 76.69 347 ASP A CA 1
ATOM 2817 C C . ASP A 1 347 ? -10.252 0.966 -14.027 1.00 76.69 347 ASP A C 1
ATOM 2819 O O . ASP A 1 347 ? -9.369 1.800 -13.864 1.00 76.69 347 ASP A O 1
ATOM 2823 N N . GLY A 1 348 ? -11.529 1.325 -14.199 1.00 78.94 348 GLY A N 1
ATOM 2824 C CA . GLY A 1 348 ? -11.982 2.718 -14.209 1.00 78.94 348 GLY A CA 1
ATOM 2825 C C . GLY A 1 348 ? -12.058 3.383 -12.833 1.00 78.94 348 GLY A C 1
ATOM 2826 O O . GLY A 1 348 ? -12.155 4.602 -12.783 1.00 78.94 348 GLY A O 1
ATOM 2827 N N . GLY A 1 349 ? -12.025 2.612 -11.740 1.00 80.81 349 GLY A N 1
ATOM 2828 C CA . GLY A 1 349 ? -12.107 3.156 -10.379 1.00 80.81 349 GLY A CA 1
ATOM 2829 C C . GLY A 1 349 ? -10.752 3.502 -9.755 1.00 80.81 349 GLY A C 1
ATOM 2830 O O . GLY A 1 349 ? -10.715 4.005 -8.641 1.00 80.81 349 GLY A O 1
ATOM 2831 N N . TRP A 1 350 ? -9.647 3.255 -10.462 1.00 80.00 350 TRP A N 1
ATOM 2832 C CA . TRP A 1 350 ? -8.287 3.619 -10.045 1.00 80.00 350 TRP A CA 1
ATOM 2833 C C . TRP A 1 350 ? -7.980 5.101 -10.288 1.00 80.00 350 TRP A C 1
ATOM 2835 O O . TRP A 1 350 ? -6.976 5.446 -10.904 1.00 80.00 350 TRP A O 1
ATOM 2845 N N . ASP A 1 351 ? -8.875 5.994 -9.887 1.00 81.25 351 ASP A N 1
ATOM 2846 C CA . ASP A 1 351 ? -8.679 7.430 -10.073 1.00 81.25 351 ASP A CA 1
ATOM 2847 C C . ASP A 1 351 ? -7.736 8.035 -9.014 1.00 81.25 351 ASP A C 1
ATOM 2849 O O . ASP A 1 351 ? -7.124 7.335 -8.206 1.00 81.25 351 ASP A O 1
ATOM 2853 N N . ASP A 1 352 ? -7.590 9.363 -9.033 1.00 76.62 352 ASP A N 1
ATOM 2854 C CA . ASP A 1 352 ? -6.738 10.094 -8.088 1.00 76.62 352 ASP A CA 1
ATOM 2855 C C . ASP A 1 352 ? -7.204 10.004 -6.617 1.00 76.62 352 ASP A C 1
ATOM 2857 O O . ASP A 1 352 ? -6.514 10.516 -5.732 1.00 76.62 352 ASP A O 1
ATOM 2861 N N . SER A 1 353 ? -8.355 9.379 -6.332 1.00 78.00 353 SER A N 1
ATOM 2862 C CA . SER A 1 353 ? -8.814 9.117 -4.964 1.00 78.00 353 SER A CA 1
ATOM 2863 C C . SER A 1 353 ? -8.131 7.911 -4.323 1.00 78.00 353 SER A C 1
ATOM 2865 O O . SER A 1 353 ? -8.012 7.872 -3.095 1.00 78.00 353 SER A O 1
ATOM 2867 N N . VAL A 1 354 ? -7.640 6.954 -5.121 1.00 81.50 354 VAL A N 1
ATOM 2868 C CA . VAL A 1 354 ? -6.939 5.783 -4.591 1.00 81.50 354 VAL A CA 1
ATOM 2869 C C . VAL A 1 354 ? -5.488 6.147 -4.343 1.00 81.50 354 VAL A C 1
ATOM 2871 O O . VAL A 1 354 ? -4.701 6.353 -5.266 1.00 81.50 354 VAL A O 1
ATOM 2874 N N . SER A 1 355 ? -5.132 6.236 -3.067 1.00 85.62 355 SER A N 1
ATOM 2875 C CA . SER A 1 355 ? -3.765 6.539 -2.680 1.00 85.62 355 SER A CA 1
ATOM 2876 C C . SER A 1 355 ? -2.845 5.335 -2.878 1.00 85.62 355 SER A C 1
ATOM 2878 O O . SER A 1 355 ? -3.047 4.266 -2.298 1.00 85.62 355 SER A O 1
ATOM 2880 N N . ASP A 1 356 ? -1.780 5.551 -3.644 1.00 87.62 356 ASP A N 1
ATOM 2881 C CA . ASP A 1 356 ? -0.693 4.605 -3.881 1.00 87.62 356 ASP A CA 1
ATOM 2882 C C . ASP A 1 356 ? 0.132 4.295 -2.623 1.00 87.62 356 ASP A C 1
ATOM 2884 O O . ASP A 1 356 ? 0.883 3.321 -2.624 1.00 87.62 356 ASP A O 1
ATOM 2888 N N . VAL A 1 357 ? -0.028 5.068 -1.540 1.00 92.25 357 VAL A N 1
ATOM 2889 C CA . VAL A 1 357 ? 0.606 4.771 -0.246 1.00 92.25 357 VAL A CA 1
ATOM 2890 C C . VAL A 1 357 ? -0.200 3.798 0.618 1.00 92.25 357 VAL A C 1
ATOM 2892 O O . VAL A 1 357 ? 0.367 3.156 1.494 1.00 92.25 357 VAL A O 1
ATOM 2895 N N . LEU A 1 358 ? -1.508 3.647 0.374 1.00 93.94 358 LEU A N 1
ATOM 2896 C CA . LEU A 1 358 ? -2.362 2.717 1.130 1.00 93.94 358 LEU A CA 1
ATOM 2897 C C . LEU A 1 358 ? -2.463 1.342 0.461 1.00 93.94 358 LEU A C 1
ATOM 2899 O O . LEU A 1 358 ? -2.626 0.315 1.128 1.00 93.94 358 LEU A O 1
ATOM 2903 N N . VAL A 1 359 ? -2.382 1.322 -0.868 1.00 94.25 359 VAL A N 1
ATOM 2904 C CA . VAL A 1 359 ? -2.677 0.153 -1.696 1.00 94.25 359 VAL A CA 1
ATOM 2905 C C . VAL A 1 359 ? -1.506 -0.125 -2.632 1.00 94.25 359 VAL A C 1
ATOM 2907 O O . VAL A 1 359 ? -0.993 0.773 -3.294 1.00 94.25 359 VAL A O 1
ATOM 2910 N N . ILE A 1 360 ? -1.104 -1.394 -2.716 1.00 93.38 360 ILE A N 1
ATOM 2911 C CA . ILE A 1 360 ? -0.170 -1.881 -3.731 1.00 93.38 360 ILE A CA 1
ATOM 2912 C C . ILE A 1 360 ? -0.962 -2.372 -4.935 1.00 93.38 360 ILE A C 1
ATOM 2914 O O . ILE A 1 360 ? -1.842 -3.230 -4.819 1.00 93.38 360 ILE A O 1
ATOM 2918 N N . VAL A 1 361 ? -0.577 -1.867 -6.101 1.00 93.00 361 VAL A N 1
ATOM 2919 C CA . VAL A 1 361 ? -1.149 -2.215 -7.396 1.00 93.00 361 VAL A CA 1
ATOM 2920 C C . VAL A 1 361 ? -0.271 -3.236 -8.117 1.00 93.00 361 VAL A C 1
ATOM 2922 O O . VAL A 1 361 ? 0.926 -3.024 -8.319 1.00 93.00 361 VAL A O 1
ATOM 2925 N N . GLY A 1 362 ? -0.876 -4.340 -8.552 1.00 95.25 362 GLY A N 1
ATOM 2926 C CA . GLY A 1 362 ? -0.221 -5.381 -9.344 1.00 95.25 362 GLY A CA 1
ATOM 2927 C C . GLY A 1 362 ? -1.182 -6.069 -10.319 1.00 95.25 362 GLY A C 1
ATOM 2928 O O . GLY A 1 362 ? -2.355 -5.697 -10.403 1.00 95.25 362 GLY A O 1
ATOM 2929 N N . PRO A 1 363 ? -0.705 -7.060 -11.093 1.00 96.69 363 PRO A N 1
ATOM 2930 C CA . PRO A 1 363 ? -1.579 -7.848 -11.952 1.00 96.69 363 PRO A CA 1
ATOM 2931 C C . PRO A 1 363 ? -2.496 -8.738 -11.105 1.00 96.69 363 PRO A C 1
ATOM 2933 O O . PRO A 1 363 ? -2.084 -9.248 -10.061 1.00 96.69 363 PRO A O 1
ATOM 2936 N N . ALA A 1 364 ? -3.724 -8.963 -11.568 1.00 95.00 364 ALA A N 1
ATOM 2937 C CA . ALA A 1 364 ? -4.634 -9.896 -10.913 1.00 95.00 364 ALA A CA 1
ATOM 2938 C C . ALA A 1 364 ? -4.108 -11.338 -10.989 1.00 95.00 364 ALA A C 1
ATOM 2940 O O . ALA A 1 364 ? -3.585 -11.766 -12.021 1.00 95.00 364 ALA A O 1
ATOM 2941 N N . THR A 1 365 ? -4.309 -12.102 -9.916 1.00 95.12 365 THR A N 1
ATOM 2942 C CA . THR A 1 365 ? -4.058 -13.547 -9.883 1.00 95.12 365 THR A CA 1
ATOM 2943 C C . THR A 1 365 ? -5.385 -14.255 -9.652 1.00 95.12 365 THR A C 1
ATOM 2945 O O . THR A 1 365 ? -5.988 -14.083 -8.597 1.00 95.12 365 THR A O 1
ATOM 2948 N N . LEU A 1 366 ? -5.844 -15.034 -10.630 1.00 94.38 366 LEU A N 1
ATOM 2949 C CA . LEU A 1 366 ? -7.069 -15.835 -10.534 1.00 94.38 366 LEU A CA 1
ATOM 2950 C C . LEU A 1 366 ? -6.687 -17.293 -10.789 1.00 94.38 366 LEU A C 1
ATOM 2952 O O . LEU A 1 366 ? -6.026 -17.586 -11.786 1.00 94.38 366 LEU A O 1
ATOM 2956 N N . ASP A 1 367 ? -7.040 -18.187 -9.867 1.00 94.81 367 ASP A N 1
ATOM 2957 C CA . ASP A 1 367 ? -6.733 -19.623 -9.946 1.00 94.81 367 ASP A CA 1
ATOM 2958 C C . ASP A 1 367 ? -5.233 -19.922 -10.154 1.00 94.81 367 ASP A C 1
ATOM 2960 O O . ASP A 1 367 ? -4.840 -20.769 -10.954 1.00 94.81 367 ASP A O 1
ATOM 2964 N N . GLY A 1 368 ? -4.365 -19.155 -9.482 1.00 94.44 368 GLY A N 1
ATOM 2965 C CA . GLY A 1 368 ? -2.904 -19.268 -9.603 1.00 94.44 368 GLY A CA 1
ATOM 2966 C C . GLY A 1 368 ? -2.322 -18.730 -10.917 1.00 94.44 368 GLY A C 1
ATOM 2967 O O . GLY A 1 368 ? -1.102 -18.684 -11.077 1.00 94.44 368 GLY A O 1
ATOM 2968 N N . LYS A 1 369 ? -3.163 -18.271 -11.850 1.00 96.44 369 LYS A N 1
ATOM 2969 C CA . LYS A 1 369 ? -2.741 -17.675 -13.116 1.00 96.44 369 LYS A CA 1
ATOM 2970 C C . LYS A 1 369 ? -2.717 -16.153 -13.020 1.00 96.44 369 LYS A C 1
ATOM 2972 O O . LYS A 1 369 ? -3.645 -15.532 -12.510 1.00 96.44 369 LYS A O 1
ATOM 2977 N N . ILE A 1 370 ? -1.658 -15.550 -13.553 1.00 96.50 370 ILE A N 1
ATOM 2978 C CA . ILE A 1 370 ? -1.464 -14.096 -13.563 1.00 96.50 370 ILE A CA 1
ATOM 2979 C C . ILE A 1 370 ? -2.095 -13.493 -14.824 1.00 96.50 370 ILE A C 1
ATOM 2981 O O . ILE A 1 370 ? -1.781 -13.903 -15.943 1.00 96.50 370 ILE A O 1
ATOM 2985 N N . TYR A 1 371 ? -2.932 -12.474 -14.647 1.00 96.88 371 TYR A N 1
ATOM 2986 C CA . TYR A 1 371 ? -3.624 -11.747 -15.709 1.00 96.88 371 TYR A CA 1
ATOM 2987 C C . TYR A 1 371 ? -3.077 -10.321 -15.815 1.00 96.88 371 TYR A C 1
ATOM 2989 O O . TYR A 1 371 ? -3.531 -9.398 -15.145 1.00 96.88 371 TYR A O 1
ATOM 2997 N N . ARG A 1 372 ? -2.101 -10.126 -16.710 1.00 96.31 372 ARG A N 1
ATOM 2998 C CA . ARG A 1 372 ? -1.373 -8.852 -16.893 1.00 96.31 372 ARG A CA 1
ATOM 2999 C C . ARG A 1 372 ? -2.217 -7.689 -17.413 1.00 96.31 372 ARG A C 1
ATOM 3001 O O . ARG A 1 372 ? -1.781 -6.549 -17.311 1.00 96.31 372 ARG A O 1
ATOM 3008 N N . GLY A 1 373 ? -3.393 -7.968 -17.970 1.00 95.75 373 GLY A N 1
ATOM 3009 C CA . GLY A 1 373 ? -4.317 -6.946 -18.464 1.00 95.75 373 GLY A CA 1
ATOM 3010 C C . GLY A 1 373 ? -5.303 -6.422 -17.417 1.00 95.75 373 GLY A C 1
ATOM 3011 O O . GLY A 1 373 ? -6.016 -5.468 -17.720 1.00 95.75 373 GLY A O 1
ATOM 3012 N N . ILE A 1 374 ? -5.356 -7.039 -16.228 1.00 93.94 374 ILE A N 1
ATOM 3013 C CA . ILE A 1 374 ? -6.322 -6.730 -15.166 1.00 93.94 374 ILE A CA 1
ATOM 3014 C C . ILE A 1 374 ? -5.571 -6.204 -13.946 1.00 93.94 374 ILE A C 1
ATOM 3016 O O . ILE A 1 374 ? -4.683 -6.879 -13.419 1.00 93.94 374 ILE A O 1
ATOM 3020 N N . MET A 1 375 ? -5.936 -5.002 -13.504 1.00 93.12 375 MET A N 1
ATOM 3021 C CA . MET A 1 375 ? -5.335 -4.359 -12.341 1.00 93.12 375 MET A CA 1
ATOM 3022 C C . MET A 1 375 ? -5.990 -4.848 -11.058 1.00 93.12 375 MET A C 1
ATOM 3024 O O . MET A 1 375 ? -7.213 -4.897 -10.954 1.00 93.12 375 MET A O 1
ATOM 3028 N N . HIS A 1 376 ? -5.167 -5.209 -10.077 1.00 92.38 376 HIS A N 1
ATOM 3029 C CA . HIS A 1 376 ? -5.624 -5.637 -8.767 1.00 92.38 376 HIS A CA 1
ATOM 3030 C C . HIS A 1 376 ? -4.907 -4.867 -7.662 1.00 92.38 376 HIS A C 1
ATOM 3032 O O . HIS A 1 376 ? -3.688 -4.684 -7.686 1.00 92.38 376 HIS A O 1
ATOM 3038 N N . GLY A 1 377 ? -5.708 -4.432 -6.698 1.00 92.06 377 GLY A N 1
ATOM 3039 C CA . GLY A 1 377 ? -5.300 -3.677 -5.531 1.00 92.06 377 GLY A CA 1
ATOM 3040 C C . GLY A 1 377 ? -5.367 -4.515 -4.282 1.00 92.06 377 GLY A C 1
ATOM 3041 O O . GLY A 1 377 ? -6.371 -5.185 -4.054 1.00 92.06 377 GLY A O 1
ATOM 3042 N N . LYS A 1 378 ? -4.344 -4.417 -3.441 1.00 93.12 378 LYS A N 1
ATOM 3043 C CA . LYS A 1 378 ? -4.381 -4.942 -2.075 1.00 93.12 378 LYS A CA 1
ATOM 3044 C C . LYS A 1 378 ? -3.783 -3.931 -1.113 1.00 93.12 378 LYS A C 1
ATOM 3046 O O . LYS A 1 378 ? -2.880 -3.192 -1.502 1.00 93.12 378 LYS A O 1
ATOM 3051 N N . VAL A 1 379 ? -4.242 -3.916 0.137 1.00 94.56 379 VAL A N 1
ATOM 3052 C CA . VAL A 1 379 ? -3.587 -3.095 1.165 1.00 94.56 379 VAL A CA 1
ATOM 3053 C C . VAL A 1 379 ? -2.122 -3.475 1.239 1.00 94.56 379 VAL A C 1
ATOM 3055 O O . VAL A 1 379 ? -1.778 -4.658 1.187 1.00 94.56 379 VAL A O 1
ATOM 3058 N N . ALA A 1 380 ? -1.272 -2.455 1.287 1.00 94.06 380 ALA A N 1
ATOM 3059 C CA . ALA A 1 380 ? 0.153 -2.623 1.090 1.00 94.06 380 ALA A CA 1
ATOM 3060 C C . ALA A 1 380 ? 0.775 -3.604 2.097 1.00 94.06 380 ALA A C 1
ATOM 3062 O O . ALA A 1 380 ? 1.532 -4.492 1.701 1.00 94.06 380 ALA A O 1
ATOM 3063 N N . THR A 1 381 ? 0.410 -3.481 3.376 1.00 94.69 381 THR A N 1
ATOM 3064 C CA . THR A 1 381 ? 0.941 -4.292 4.480 1.00 94.69 381 THR A CA 1
ATOM 3065 C C . THR A 1 381 ? -0.082 -4.456 5.613 1.00 94.69 381 THR A C 1
ATOM 3067 O O . THR A 1 381 ? -1.034 -3.676 5.703 1.00 94.69 381 THR A O 1
ATOM 3070 N N . PRO A 1 382 ? 0.114 -5.423 6.535 1.00 93.50 382 PRO A N 1
ATOM 3071 C CA . PRO A 1 382 ? -0.661 -5.503 7.775 1.00 93.50 382 PRO A CA 1
ATOM 3072 C C . PRO A 1 382 ? -0.546 -4.252 8.656 1.00 93.50 382 PRO A C 1
ATOM 3074 O O . PRO A 1 382 ? -1.510 -3.896 9.321 1.00 93.50 382 PRO A O 1
ATOM 3077 N N . PHE A 1 383 ? 0.604 -3.567 8.633 1.00 93.19 383 PHE A N 1
ATOM 3078 C CA . PHE A 1 383 ? 0.795 -2.303 9.347 1.00 93.19 383 PHE A CA 1
ATOM 3079 C C . PHE A 1 383 ? -0.160 -1.222 8.820 1.00 93.19 383 PHE A C 1
ATOM 3081 O O . PHE A 1 383 ? -0.905 -0.615 9.584 1.00 93.19 383 PHE A O 1
ATOM 3088 N N . ILE A 1 384 ? -0.222 -1.050 7.497 1.00 94.12 384 ILE A N 1
ATOM 3089 C CA . ILE A 1 384 ? -1.148 -0.101 6.868 1.00 94.12 384 ILE A CA 1
ATOM 3090 C C . ILE A 1 384 ? -2.606 -0.537 7.073 1.00 94.12 384 ILE A C 1
ATOM 3092 O O . ILE A 1 384 ? -3.471 0.312 7.276 1.00 94.12 384 ILE A O 1
ATOM 3096 N N . TRP A 1 385 ? -2.895 -1.843 7.081 1.00 93.81 385 TRP A N 1
ATOM 3097 C CA . TRP A 1 385 ? -4.229 -2.354 7.420 1.00 93.81 385 TRP A CA 1
ATOM 3098 C C . TRP A 1 385 ? -4.657 -1.961 8.835 1.00 93.81 385 TRP A C 1
ATOM 3100 O O . TRP A 1 385 ? -5.787 -1.514 9.026 1.00 93.81 385 TRP A O 1
ATOM 3110 N N . ASP A 1 386 ? -3.762 -2.089 9.813 1.00 91.00 386 ASP A N 1
ATOM 3111 C CA . ASP A 1 386 ? -4.031 -1.671 11.187 1.00 91.00 386 ASP A CA 1
ATOM 3112 C C . ASP A 1 386 ? -4.288 -0.159 11.264 1.00 91.00 386 ASP A C 1
ATOM 3114 O O . ASP A 1 386 ? -5.278 0.270 11.853 1.00 91.00 386 ASP A O 1
ATOM 3118 N N . MET A 1 387 ? -3.505 0.655 10.548 1.00 93.06 387 MET A N 1
ATOM 3119 C CA . MET A 1 387 ? -3.764 2.096 10.442 1.00 93.06 387 MET A CA 1
ATOM 3120 C C . MET A 1 387 ? -5.129 2.413 9.807 1.00 93.06 387 MET A C 1
ATOM 3122 O O . MET A 1 387 ? -5.845 3.285 10.304 1.00 93.06 387 MET A O 1
ATOM 3126 N N . ILE A 1 388 ? -5.523 1.703 8.741 1.00 92.00 388 ILE A N 1
ATOM 3127 C CA . ILE A 1 388 ? -6.858 1.825 8.128 1.00 92.00 388 ILE A CA 1
ATOM 3128 C C . ILE A 1 388 ? -7.940 1.459 9.150 1.00 92.00 388 ILE A C 1
ATOM 3130 O O . ILE A 1 388 ? -8.931 2.178 9.284 1.00 92.00 388 ILE A O 1
ATOM 3134 N N . HIS A 1 389 ? -7.753 0.365 9.891 1.00 89.69 389 HIS A N 1
ATOM 3135 C CA . HIS A 1 389 ? -8.700 -0.097 10.899 1.00 89.69 389 HIS A CA 1
ATOM 3136 C C . HIS A 1 389 ? -8.870 0.923 12.030 1.00 89.69 389 HIS A C 1
ATOM 3138 O O . HIS A 1 389 ? -9.998 1.314 12.338 1.00 89.69 389 HIS A O 1
ATOM 3144 N N . GLN A 1 390 ? -7.766 1.411 12.598 1.00 88.88 390 GLN A N 1
ATOM 3145 C CA . GLN A 1 390 ? -7.770 2.450 13.627 1.00 88.88 390 GLN A CA 1
ATOM 3146 C C . GLN A 1 390 ? -8.430 3.741 13.123 1.00 88.88 390 GLN A C 1
ATOM 3148 O O . GLN A 1 390 ? -9.234 4.348 13.835 1.00 88.88 390 GLN A O 1
ATOM 3153 N N . HIS A 1 391 ? -8.155 4.146 11.878 1.00 89.56 391 HIS A N 1
ATOM 3154 C CA . HIS A 1 391 ? -8.794 5.316 11.280 1.00 89.56 391 HIS A CA 1
ATOM 3155 C C . HIS A 1 391 ? -10.307 5.124 11.109 1.00 89.56 391 HIS A C 1
ATOM 3157 O O . HIS A 1 391 ? -11.092 6.008 11.453 1.00 89.56 391 HIS A O 1
ATOM 3163 N N . ALA A 1 392 ? -10.741 3.952 10.639 1.00 89.19 392 ALA A N 1
ATOM 3164 C CA . ALA A 1 392 ? -12.156 3.623 10.501 1.00 89.19 392 ALA A CA 1
ATOM 3165 C C . ALA A 1 392 ? -12.877 3.630 11.860 1.00 89.19 392 ALA A C 1
ATOM 3167 O O . ALA A 1 392 ? -13.968 4.195 11.977 1.00 89.19 392 ALA A O 1
ATOM 3168 N N . GLN A 1 393 ? -12.252 3.075 12.905 1.00 87.38 393 GLN A N 1
ATOM 3169 C CA . GLN A 1 393 ? -12.759 3.154 14.278 1.00 87.38 393 GLN A CA 1
ATOM 3170 C C . GLN A 1 393 ? -12.874 4.608 14.751 1.00 87.38 393 GLN A C 1
ATOM 3172 O O . GLN A 1 393 ? -13.908 4.990 15.299 1.00 87.38 393 GLN A O 1
ATOM 3177 N N . HIS A 1 394 ? -11.861 5.437 14.482 1.00 87.88 394 HIS A N 1
ATOM 3178 C CA . HIS A 1 394 ? -11.881 6.863 14.801 1.00 87.88 394 HIS A CA 1
ATOM 3179 C C . HIS A 1 394 ? -13.041 7.598 14.107 1.00 87.88 394 HIS A C 1
ATOM 3181 O O . HIS A 1 394 ? -13.781 8.339 14.761 1.00 87.88 394 HIS A O 1
ATOM 3187 N N . LEU A 1 395 ? -13.249 7.379 12.803 1.00 88.69 395 LEU A N 1
ATOM 3188 C CA . LEU A 1 395 ? -14.346 7.997 12.050 1.00 88.69 395 LEU A CA 1
ATOM 3189 C C . LEU A 1 395 ? -15.719 7.557 12.573 1.00 88.69 395 LEU A C 1
ATOM 3191 O O . LEU A 1 395 ? -16.622 8.392 12.718 1.00 88.69 395 LEU A O 1
ATOM 3195 N N . LEU A 1 396 ? -15.872 6.270 12.897 1.00 88.81 396 LEU A N 1
ATOM 3196 C CA . LEU A 1 396 ? -17.093 5.730 13.489 1.00 88.81 396 LEU A CA 1
ATOM 3197 C C . LEU A 1 396 ? -17.348 6.333 14.876 1.00 88.81 396 LEU A C 1
ATOM 3199 O O . LEU A 1 396 ? -18.443 6.838 15.124 1.00 88.81 396 LEU A O 1
ATOM 3203 N N . GLY A 1 397 ? -16.339 6.347 15.750 1.00 90.62 397 GLY A N 1
ATOM 3204 C CA . GLY A 1 397 ? -16.413 6.940 17.085 1.00 90.62 397 GLY A CA 1
ATOM 3205 C C . GLY A 1 397 ? -16.767 8.427 17.033 1.00 90.62 397 GLY A C 1
ATOM 3206 O O . GLY A 1 397 ? -17.705 8.870 17.696 1.00 90.62 397 GLY A O 1
ATOM 3207 N N . SER A 1 398 ? -16.103 9.195 16.167 1.00 90.31 398 SER A N 1
ATOM 3208 C CA . SER A 1 398 ? -16.388 10.620 15.948 1.00 90.31 398 SER A CA 1
ATOM 3209 C C . SER A 1 398 ? -17.821 10.855 15.453 1.00 90.31 398 SER A C 1
ATOM 3211 O O . SER A 1 398 ? -18.529 11.735 15.954 1.00 90.31 398 SER A O 1
ATOM 3213 N N . SER A 1 399 ? -18.291 10.040 14.505 1.00 91.81 399 SER A N 1
ATOM 3214 C CA . SER A 1 399 ? -19.652 10.134 13.964 1.00 91.81 399 SER A CA 1
ATOM 3215 C C . SER A 1 399 ? -20.709 9.787 15.013 1.00 91.81 399 SER A C 1
ATOM 3217 O O . SER A 1 399 ? -21.668 10.542 15.197 1.00 91.81 399 SER A O 1
ATOM 3219 N N . MET A 1 400 ? -20.504 8.701 15.761 1.00 92.62 400 MET A N 1
ATOM 3220 C CA . MET A 1 400 ? -21.390 8.286 16.850 1.00 92.62 400 MET A CA 1
ATOM 3221 C C . MET A 1 400 ? -21.439 9.327 17.968 1.00 92.62 400 MET A C 1
ATOM 3223 O O . MET A 1 400 ? -22.530 9.663 18.428 1.00 92.62 400 MET A O 1
ATOM 3227 N N . ARG A 1 401 ? -20.299 9.926 18.337 1.00 92.94 401 ARG A N 1
ATOM 3228 C CA . ARG A 1 401 ? -20.241 11.013 19.325 1.00 92.94 401 ARG A CA 1
ATOM 3229 C C . ARG A 1 401 ? -21.056 12.229 18.884 1.00 92.94 401 ARG A C 1
ATOM 3231 O O . ARG A 1 401 ? -21.827 12.775 19.670 1.00 92.94 401 ARG A O 1
ATOM 3238 N N . LYS A 1 402 ? -20.943 12.642 17.615 1.00 93.38 402 LYS A N 1
ATOM 3239 C CA . LYS A 1 402 ? -21.736 13.755 17.057 1.00 93.38 402 LYS A CA 1
ATOM 3240 C C . LYS A 1 402 ? -23.239 13.464 17.099 1.00 93.38 402 LYS A C 1
ATOM 3242 O O . LYS A 1 402 ? -24.016 14.347 17.468 1.00 93.38 402 LYS A O 1
ATOM 3247 N N . ILE A 1 403 ? -23.648 12.244 16.742 1.00 93.81 403 ILE A N 1
ATOM 3248 C CA . ILE A 1 403 ? -25.052 11.808 16.809 1.00 93.81 403 ILE A CA 1
ATOM 3249 C C . ILE A 1 403 ? -25.539 11.822 18.261 1.00 93.81 403 ILE A C 1
ATOM 3251 O O . ILE A 1 403 ? -26.567 12.431 18.550 1.00 93.81 403 ILE A O 1
ATOM 3255 N N . TYR A 1 404 ? -24.778 11.218 19.173 1.00 94.25 404 TYR A N 1
ATOM 3256 C CA . TYR A 1 404 ? -25.091 11.163 20.598 1.00 94.25 404 TYR A CA 1
ATOM 3257 C C . TYR A 1 404 ? -25.282 12.562 21.201 1.00 94.25 404 TYR A C 1
ATOM 3259 O O . TYR A 1 404 ? -26.334 12.846 21.776 1.00 94.25 404 TYR A O 1
ATOM 3267 N N . ASN A 1 405 ? -24.340 13.481 20.970 1.00 92.88 405 ASN A N 1
ATOM 3268 C CA . ASN A 1 405 ? -24.421 14.858 21.467 1.00 92.88 405 ASN A CA 1
ATOM 3269 C C . ASN A 1 405 ? -25.629 15.617 20.895 1.00 92.88 405 ASN A C 1
ATOM 3271 O O . ASN A 1 405 ? -26.309 16.352 21.615 1.00 92.88 405 ASN A O 1
ATOM 3275 N N . ARG A 1 406 ? -25.955 15.410 19.610 1.00 93.44 406 ARG A N 1
ATOM 3276 C CA . ARG A 1 406 ? -27.160 15.993 19.006 1.00 93.44 406 ARG A CA 1
ATOM 3277 C C . ARG A 1 406 ? -28.427 15.458 19.680 1.00 93.44 406 ARG A C 1
ATOM 3279 O O . ARG A 1 406 ? -29.310 16.250 20.004 1.00 93.44 406 ARG A O 1
ATOM 3286 N N . LEU A 1 407 ? -28.511 14.153 19.933 1.00 93.56 407 LEU A N 1
ATOM 3287 C CA . LEU A 1 407 ? -29.669 13.536 20.590 1.00 93.56 407 LEU A CA 1
ATOM 3288 C C . LEU A 1 407 ? -29.824 13.988 22.049 1.00 93.56 407 LEU A C 1
ATOM 3290 O O . LEU A 1 407 ? -30.953 14.222 22.481 1.00 93.56 407 LEU A O 1
ATOM 3294 N N . LEU A 1 408 ? -28.721 14.170 22.782 1.00 91.00 408 LEU A N 1
ATOM 3295 C CA . LEU A 1 408 ? -28.729 14.713 24.145 1.00 91.00 408 LEU A CA 1
ATOM 3296 C C . LEU A 1 408 ? -29.281 16.144 24.205 1.00 91.00 408 LEU A C 1
ATOM 3298 O O . LEU A 1 408 ? -30.021 16.486 25.132 1.00 91.00 408 LEU A O 1
ATOM 3302 N N . SER A 1 409 ? -28.950 16.973 23.208 1.00 91.12 409 SER A N 1
ATOM 3303 C CA . SER A 1 409 ? -29.387 18.374 23.160 1.00 91.12 409 SER A CA 1
ATOM 3304 C C . SER A 1 409 ? -30.905 18.537 22.973 1.00 91.12 409 SER A C 1
ATOM 3306 O O . SER A 1 409 ? -31.489 19.514 23.442 1.00 91.12 409 SER A O 1
ATOM 3308 N N . GLY A 1 410 ? -31.572 17.571 22.332 1.00 92.62 410 GLY A N 1
ATOM 3309 C CA . GLY A 1 410 ? -33.010 17.613 22.072 1.00 92.62 410 GLY A CA 1
ATOM 3310 C C . GLY A 1 410 ? -33.827 16.923 23.164 1.00 92.62 410 GLY A C 1
ATOM 3311 O O . GLY A 1 410 ? -33.662 15.732 23.408 1.00 92.62 410 GLY A O 1
ATOM 3312 N N . HIS A 1 411 ? -34.782 17.629 23.780 1.00 90.31 411 HIS A N 1
ATOM 3313 C CA . HIS A 1 411 ? -35.638 17.060 24.835 1.00 90.31 411 HIS A CA 1
ATOM 3314 C C . HIS A 1 411 ? -36.397 15.798 24.378 1.00 90.31 411 HIS A C 1
ATOM 3316 O O . HIS A 1 411 ? -36.462 14.815 25.110 1.00 90.31 411 HIS A O 1
ATOM 3322 N N . LEU A 1 412 ? -36.931 15.802 23.149 1.00 90.44 412 LEU A N 1
ATOM 3323 C CA . LEU A 1 412 ? -37.679 14.671 22.581 1.00 90.44 412 LEU A CA 1
ATOM 3324 C C . LEU A 1 412 ? -36.785 13.476 22.205 1.00 90.44 412 LEU A C 1
ATOM 3326 O O . LEU A 1 412 ? -37.273 12.354 22.117 1.00 90.44 412 LEU A O 1
ATOM 3330 N N . SER A 1 413 ? -35.484 13.697 22.001 1.00 92.50 413 SER A N 1
ATOM 3331 C CA . SER A 1 413 ? -34.522 12.670 21.585 1.00 92.50 413 SER A CA 1
ATOM 3332 C C . SER A 1 413 ? -33.690 12.089 22.731 1.00 92.50 413 SER A C 1
ATOM 3334 O O . SER A 1 413 ? -32.988 11.098 22.519 1.00 92.50 413 SER A O 1
ATOM 3336 N N . ARG A 1 414 ? -33.790 12.637 23.953 1.00 91.00 414 ARG A N 1
ATOM 3337 C CA . ARG A 1 414 ? -33.019 12.161 25.119 1.00 91.00 414 ARG A CA 1
ATOM 3338 C C . ARG A 1 414 ? -33.229 10.684 25.427 1.00 91.00 414 ARG A C 1
ATOM 3340 O O . ARG A 1 414 ? -32.271 10.016 25.788 1.00 91.00 414 ARG A O 1
ATOM 3347 N N . GLY A 1 415 ? -34.444 10.163 25.240 1.00 93.75 415 GLY A N 1
ATOM 3348 C CA . GLY A 1 415 ? -34.707 8.731 25.419 1.00 93.75 415 GLY A CA 1
ATOM 3349 C C . GLY A 1 415 ? -33.841 7.864 24.498 1.00 93.75 415 GLY A C 1
ATOM 3350 O O . GLY A 1 415 ? -33.257 6.884 24.944 1.00 93.75 415 GLY A O 1
ATOM 3351 N N . THR A 1 416 ? -33.664 8.290 23.241 1.00 94.69 416 THR A N 1
ATOM 3352 C CA . THR A 1 416 ? -32.788 7.597 22.280 1.00 94.69 416 THR A CA 1
ATOM 3353 C C . THR A 1 416 ? -31.317 7.725 22.677 1.00 94.69 416 THR A C 1
ATOM 3355 O O . THR A 1 416 ? -30.578 6.749 22.599 1.00 94.69 416 THR A O 1
ATOM 3358 N N . ALA A 1 417 ? -30.888 8.905 23.144 1.00 94.62 417 ALA A N 1
ATOM 3359 C CA . ALA A 1 417 ? -29.530 9.096 23.657 1.00 94.62 417 ALA A CA 1
ATOM 3360 C C . ALA A 1 417 ? -29.238 8.175 24.852 1.00 94.62 417 ALA A C 1
ATOM 3362 O O . ALA A 1 417 ? -28.176 7.563 24.891 1.00 94.62 417 ALA A O 1
ATOM 3363 N N . GLY A 1 418 ? -30.194 8.024 25.776 1.00 95.06 418 GLY A N 1
ATOM 3364 C CA . GLY A 1 418 ? -30.091 7.097 26.903 1.00 95.06 418 GLY A CA 1
ATOM 3365 C C . GLY A 1 418 ? -29.919 5.644 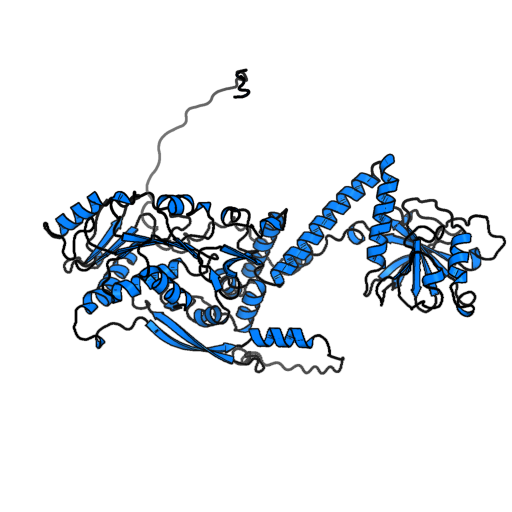26.459 1.00 95.06 418 GLY A C 1
ATOM 3366 O O . GLY A 1 418 ? -29.036 4.959 26.964 1.00 95.06 418 GLY A O 1
ATOM 3367 N N . SER A 1 419 ? -30.681 5.195 25.455 1.00 95.31 419 SER A N 1
ATOM 3368 C CA . SER A 1 419 ? -30.516 3.850 24.884 1.00 95.31 419 SER A CA 1
ATOM 3369 C C . SER A 1 419 ? -29.156 3.650 24.212 1.00 95.31 419 SER A C 1
ATOM 3371 O O . SER A 1 419 ? -28.555 2.587 24.359 1.00 95.31 419 SER A O 1
ATOM 3373 N N . ILE A 1 420 ? -28.654 4.660 23.489 1.00 95.25 420 ILE A N 1
ATOM 3374 C CA . ILE A 1 420 ? -27.311 4.610 22.894 1.00 95.25 420 ILE A CA 1
ATOM 3375 C C . ILE A 1 420 ? -26.260 4.516 24.001 1.00 95.25 420 ILE A C 1
ATOM 3377 O O . ILE A 1 420 ? -25.431 3.618 23.937 1.00 95.25 420 ILE A O 1
ATOM 3381 N N . PHE A 1 421 ? -26.329 5.386 25.015 1.00 96.44 421 PHE A N 1
ATOM 3382 C CA . PHE A 1 421 ? -25.415 5.389 26.160 1.00 96.44 421 PHE A CA 1
ATOM 3383 C C . PHE A 1 421 ? -25.370 4.026 26.852 1.00 96.44 421 PHE A C 1
ATOM 3385 O O . PHE A 1 421 ? -24.289 3.482 27.046 1.00 96.44 421 PHE A O 1
ATOM 3392 N N . GLU A 1 422 ? -26.530 3.454 27.185 1.00 96.12 422 GLU A N 1
ATOM 3393 C CA . GLU A 1 422 ? -26.619 2.132 27.811 1.00 96.12 422 GLU A CA 1
ATOM 3394 C C . GLU A 1 422 ? -25.948 1.063 26.939 1.00 96.12 422 GLU A C 1
ATOM 3396 O O . GLU A 1 422 ? -25.137 0.274 27.424 1.00 96.12 422 GLU A O 1
ATOM 3401 N N . TYR A 1 423 ? -26.226 1.067 25.632 1.00 95.56 423 TYR A N 1
ATOM 3402 C CA . TYR A 1 423 ? -25.641 0.104 24.705 1.00 95.56 423 TYR A CA 1
ATOM 3403 C C . TYR A 1 423 ? -24.110 0.213 24.618 1.00 95.56 423 TYR A C 1
ATOM 3405 O O . TYR A 1 423 ? -23.428 -0.812 24.708 1.00 95.56 423 TYR A O 1
ATOM 3413 N N . THR A 1 424 ? -23.546 1.417 24.464 1.00 94.94 424 THR A N 1
ATOM 3414 C CA . THR A 1 424 ? -22.083 1.590 24.414 1.00 94.94 424 THR A CA 1
ATOM 3415 C C . THR A 1 424 ? -21.425 1.350 25.766 1.00 94.94 424 THR A C 1
ATOM 3417 O O . THR A 1 424 ? -20.359 0.741 25.813 1.00 94.94 424 THR A O 1
ATOM 3420 N N . ALA A 1 425 ? -22.058 1.742 26.871 1.00 96.12 425 ALA A N 1
ATOM 3421 C CA . ALA A 1 425 ? -21.538 1.493 28.211 1.00 96.12 425 ALA A CA 1
ATOM 3422 C C . ALA A 1 425 ? -21.458 -0.010 28.525 1.00 96.12 425 ALA A C 1
ATOM 3424 O O . ALA A 1 425 ? -20.480 -0.458 29.125 1.00 96.12 425 ALA A O 1
ATOM 3425 N N . HIS A 1 426 ? -22.423 -0.810 28.053 1.00 96.25 426 HIS A N 1
ATOM 3426 C CA . HIS A 1 426 ? -22.305 -2.266 28.094 1.00 96.25 426 HIS A CA 1
ATOM 3427 C C . HIS A 1 426 ? -21.061 -2.756 27.353 1.00 96.25 426 HIS A C 1
ATOM 3429 O O . HIS A 1 426 ? -20.338 -3.583 27.897 1.00 96.25 426 HIS A O 1
ATOM 3435 N N . HIS A 1 427 ? -20.799 -2.254 26.141 1.00 93.69 427 HIS A N 1
ATOM 3436 C CA . HIS A 1 427 ? -19.631 -2.670 25.362 1.00 93.69 427 HIS A CA 1
ATOM 3437 C C . HIS A 1 427 ? -18.325 -2.366 26.106 1.00 93.69 427 HIS A C 1
ATOM 3439 O O . HIS A 1 427 ? -17.507 -3.268 26.273 1.00 93.69 427 HIS A O 1
ATOM 3445 N N . VAL A 1 428 ? -18.198 -1.145 26.639 1.00 93.94 428 VAL A N 1
ATOM 3446 C CA . VAL A 1 428 ? -17.041 -0.695 27.428 1.00 93.94 428 VAL A CA 1
ATOM 3447 C C . VAL A 1 428 ? -16.793 -1.608 28.629 1.00 93.94 428 VAL A C 1
ATOM 3449 O O . VAL A 1 428 ? -15.689 -2.122 28.769 1.00 93.94 428 VAL A O 1
ATOM 3452 N N . LEU A 1 429 ? -17.820 -1.861 29.449 1.00 94.94 429 LEU A N 1
ATOM 3453 C CA . LEU A 1 429 ? -17.693 -2.657 30.679 1.00 94.94 429 LEU A CA 1
ATOM 3454 C C . LEU A 1 429 ? -17.594 -4.169 30.442 1.00 94.94 429 LEU A C 1
ATOM 3456 O O . LEU A 1 429 ? -17.208 -4.912 31.341 1.00 94.94 429 LEU A O 1
ATOM 3460 N N . SER A 1 430 ? -17.997 -4.637 29.261 1.00 94.94 430 SER A N 1
ATOM 3461 C CA . SER A 1 430 ? -17.915 -6.049 28.876 1.00 94.94 430 SER A CA 1
ATOM 3462 C C . SER A 1 430 ? -16.582 -6.441 28.243 1.00 94.94 430 SER A C 1
ATOM 3464 O O . SER A 1 430 ? -16.351 -7.631 28.019 1.00 94.94 430 SER A O 1
ATOM 3466 N N . ALA A 1 431 ? -15.738 -5.464 27.904 1.00 92.19 431 ALA A N 1
ATOM 3467 C CA . ALA A 1 431 ? -14.479 -5.720 27.228 1.00 92.19 431 ALA A CA 1
ATOM 3468 C C . ALA A 1 431 ? -13.530 -6.517 28.139 1.00 92.19 431 ALA A C 1
ATOM 3470 O O . ALA A 1 431 ? -13.388 -6.235 29.329 1.00 92.19 431 ALA A O 1
ATOM 3471 N N . VAL A 1 432 ? -12.892 -7.539 27.568 1.00 86.69 432 VAL A N 1
ATOM 3472 C CA . VAL A 1 432 ? -11.909 -8.368 28.276 1.00 86.69 432 VAL A CA 1
ATOM 3473 C C . VAL A 1 432 ? -10.613 -7.576 28.442 1.00 86.69 432 VAL A C 1
ATOM 3475 O O . VAL A 1 432 ? -10.166 -6.919 27.503 1.00 86.69 432 VAL A O 1
ATOM 3478 N N . GLY A 1 433 ? -9.997 -7.675 29.620 1.00 86.06 433 GLY A N 1
ATOM 3479 C CA . GLY A 1 433 ? -8.725 -7.021 29.931 1.00 86.06 433 GLY A CA 1
ATOM 3480 C C . GLY A 1 433 ? -8.801 -6.065 31.119 1.00 86.06 433 GLY A C 1
ATOM 3481 O O . GLY A 1 433 ? -9.864 -5.830 31.695 1.00 86.06 433 GLY A O 1
ATOM 3482 N N . THR A 1 434 ? -7.640 -5.543 31.517 1.00 75.62 434 THR A N 1
ATOM 3483 C CA . THR A 1 434 ? -7.501 -4.701 32.710 1.00 75.62 434 THR A CA 1
ATOM 3484 C C . THR A 1 434 ? -8.161 -3.341 32.508 1.00 75.62 434 THR A C 1
ATOM 3486 O O . THR A 1 434 ? -7.721 -2.557 31.670 1.00 75.62 434 THR A O 1
ATOM 3489 N N . GLN A 1 435 ? -9.192 -3.039 33.299 1.00 86.00 435 GLN A N 1
ATOM 3490 C CA . GLN A 1 435 ? -9.878 -1.750 33.275 1.00 86.00 435 GLN A CA 1
ATOM 3491 C C . GLN A 1 435 ? -10.125 -1.263 34.700 1.00 86.00 435 GLN A C 1
ATOM 3493 O O . GLN A 1 435 ? -10.788 -1.928 35.500 1.00 86.00 435 GLN A O 1
ATOM 3498 N N . SER A 1 436 ? -9.600 -0.078 34.997 1.00 93.12 436 SER A N 1
ATOM 3499 C CA . SER A 1 436 ? -9.760 0.571 36.292 1.00 93.12 436 SER A CA 1
ATOM 3500 C C . SER A 1 436 ? -10.642 1.803 36.160 1.00 93.12 436 SER A C 1
ATOM 3502 O O . SER A 1 436 ? -10.345 2.696 35.368 1.00 93.12 436 SER A O 1
ATOM 3504 N N . TYR A 1 437 ? -11.693 1.878 36.972 1.00 95.62 437 TYR A N 1
ATOM 3505 C CA . TYR A 1 437 ? -12.666 2.966 36.942 1.00 95.62 437 TYR A CA 1
ATOM 3506 C C . TYR A 1 437 ? -12.655 3.759 38.236 1.00 95.62 437 TYR A C 1
ATOM 3508 O O . TYR A 1 437 ? -12.541 3.197 39.325 1.00 95.62 437 TYR A O 1
ATOM 3516 N N . ALA A 1 438 ? -12.809 5.075 38.119 1.00 96.31 438 ALA A N 1
ATOM 3517 C CA . ALA A 1 438 ? -12.978 5.940 39.269 1.00 96.31 438 ALA A CA 1
ATOM 3518 C C . ALA A 1 438 ? -14.455 5.930 39.694 1.00 96.31 438 ALA A C 1
ATOM 3520 O O . ALA A 1 438 ? -15.334 6.354 38.945 1.00 96.31 438 ALA A O 1
ATOM 3521 N N . ILE A 1 439 ? -14.718 5.413 40.890 1.00 97.31 439 ILE A N 1
ATOM 3522 C CA . ILE A 1 439 ? -16.059 5.157 41.413 1.00 97.31 439 ILE A CA 1
ATOM 3523 C C . ILE A 1 439 ? -16.241 5.929 42.715 1.00 97.31 439 ILE A C 1
ATOM 3525 O O . ILE A 1 439 ? -15.418 5.840 43.633 1.00 97.31 439 ILE A O 1
ATOM 3529 N N . ARG A 1 440 ? -17.331 6.693 42.795 1.00 96.88 440 ARG A N 1
ATOM 3530 C CA . ARG A 1 440 ? -17.661 7.558 43.929 1.00 96.88 440 ARG A CA 1
ATOM 3531 C C . ARG A 1 440 ? -18.772 6.937 44.766 1.00 96.88 440 ARG A C 1
ATOM 3533 O O . ARG A 1 440 ? -19.804 6.532 44.237 1.00 96.88 440 ARG A O 1
ATOM 3540 N N . SER A 1 441 ? -18.563 6.848 46.078 1.00 96.56 441 SER A N 1
ATOM 3541 C CA . SER A 1 441 ? -19.577 6.324 47.004 1.00 96.56 441 SER A CA 1
ATOM 3542 C C . SER A 1 441 ? -20.743 7.301 47.164 1.00 96.56 441 SER A C 1
ATOM 3544 O O . SER A 1 441 ? -20.529 8.504 47.324 1.00 96.56 441 SER A O 1
ATOM 3546 N N . LEU A 1 442 ? -21.971 6.781 47.180 1.00 95.31 442 LEU A N 1
ATOM 3547 C CA . LEU A 1 442 ? -23.194 7.535 47.448 1.00 95.31 442 LEU A CA 1
ATOM 3548 C C . LEU A 1 442 ? -23.701 7.165 48.847 1.00 95.31 442 LEU A C 1
ATOM 3550 O O . LEU A 1 442 ? -24.233 6.077 49.058 1.00 95.31 442 LEU A O 1
ATOM 3554 N N . SER A 1 443 ? -23.524 8.065 49.813 1.00 90.81 443 SER A N 1
ATOM 3555 C CA . SER A 1 443 ? -23.942 7.846 51.203 1.00 90.81 443 SER A CA 1
ATOM 3556 C C . SER A 1 443 ? -25.273 8.538 51.495 1.00 90.81 443 SER A C 1
ATOM 3558 O O . SER A 1 443 ? -25.484 9.685 51.099 1.00 90.81 443 SER A O 1
ATOM 3560 N N . SER A 1 444 ? -26.154 7.870 52.241 1.00 83.00 444 SER A N 1
ATOM 3561 C CA . SER A 1 444 ? -27.379 8.484 52.758 1.00 83.00 444 SER A CA 1
ATOM 3562 C C . SER A 1 444 ? -27.013 9.528 53.826 1.00 83.00 444 SER A C 1
ATOM 3564 O O . SER A 1 444 ? -26.575 9.174 54.917 1.00 83.00 444 SER A O 1
ATOM 3566 N N . GLY A 1 445 ? -27.114 10.821 53.498 1.00 76.94 445 GLY A N 1
ATOM 3567 C CA . GLY A 1 445 ? -27.016 11.920 54.474 1.00 76.94 445 GLY A CA 1
ATOM 3568 C C . GLY A 1 445 ? -25.664 12.637 54.631 1.00 76.94 445 GLY A C 1
ATOM 3569 O O . GLY A 1 445 ? -25.590 13.565 55.434 1.00 76.94 445 GLY A O 1
ATOM 3570 N N . HIS A 1 446 ? -24.616 12.299 53.866 1.00 69.75 446 HIS A N 1
ATOM 3571 C CA . HIS A 1 446 ? -23.318 12.992 53.945 1.00 69.75 446 HIS A CA 1
ATOM 3572 C C . HIS A 1 446 ? -22.786 13.449 52.580 1.00 69.75 446 HIS A C 1
ATOM 3574 O O . HIS A 1 446 ? -22.731 12.672 51.632 1.00 69.75 446 HIS A O 1
ATOM 3580 N N . ASN A 1 447 ? -22.325 14.705 52.510 1.00 66.88 447 ASN A N 1
ATOM 3581 C CA . ASN A 1 447 ? -21.733 15.306 51.305 1.00 66.88 447 ASN A CA 1
ATOM 3582 C C . ASN A 1 447 ? -20.270 14.888 51.059 1.00 66.88 447 ASN A C 1
ATOM 3584 O O . ASN A 1 447 ? -19.701 15.244 50.032 1.00 66.88 447 ASN A O 1
ATOM 3588 N N . SER A 1 448 ? -19.632 14.163 51.984 1.00 64.44 448 SER A N 1
ATOM 3589 C CA . SER A 1 448 ? -18.255 13.694 51.813 1.00 64.44 448 SER A CA 1
ATOM 3590 C C . SER A 1 448 ? -18.243 12.344 51.095 1.00 64.44 448 SER A C 1
ATOM 3592 O O . SER A 1 448 ? -18.279 11.290 51.731 1.00 64.44 448 SER A O 1
ATOM 3594 N N . SER A 1 449 ? -18.209 12.364 49.765 1.00 79.19 449 SER A N 1
ATOM 3595 C CA . SER A 1 449 ? -17.987 11.158 48.967 1.00 79.19 449 SER A CA 1
ATOM 3596 C C . SER A 1 449 ? -16.503 11.008 48.638 1.00 79.19 449 SER A C 1
ATOM 3598 O O . SER A 1 449 ? -15.929 11.888 47.999 1.00 79.19 449 SER A O 1
ATOM 3600 N N . SER A 1 450 ? -15.886 9.897 49.042 1.00 88.69 450 SER A N 1
ATOM 3601 C CA . SER A 1 450 ? -14.567 9.511 48.542 1.00 88.69 450 SER A CA 1
ATOM 3602 C C . SER A 1 450 ? -14.700 8.871 47.158 1.00 88.69 450 SER A C 1
ATOM 3604 O O . SER A 1 450 ? -15.601 8.064 46.906 1.00 88.69 450 SER A O 1
ATOM 3606 N N . GLN A 1 451 ? -13.804 9.255 46.251 1.00 93.50 451 GLN A N 1
ATOM 3607 C CA . GLN A 1 451 ? -13.612 8.583 44.972 1.00 93.50 451 GLN A CA 1
ATOM 3608 C C . GLN A 1 451 ? -12.541 7.507 45.156 1.00 93.50 451 GLN A C 1
ATOM 3610 O O . GLN A 1 451 ? -11.509 7.745 45.781 1.00 93.50 451 GLN A O 1
ATOM 3615 N N . THR A 1 452 ? -12.800 6.310 44.643 1.00 95.12 452 THR A N 1
ATOM 3616 C CA . THR A 1 452 ? -11.887 5.166 44.732 1.00 95.12 452 THR A CA 1
ATOM 3617 C C . THR A 1 452 ? -11.719 4.546 43.357 1.00 95.12 452 THR A C 1
ATOM 3619 O O . THR A 1 452 ? -12.667 4.509 42.578 1.00 95.12 452 THR A O 1
ATOM 3622 N N . GLN A 1 453 ? -10.519 4.070 43.044 1.00 96.62 453 GLN A N 1
ATOM 3623 C CA . GLN A 1 453 ? -10.259 3.380 41.787 1.00 96.62 453 GLN A CA 1
ATOM 3624 C C . GLN A 1 453 ? -10.537 1.888 41.968 1.00 96.62 453 GLN A C 1
ATOM 3626 O O . GLN A 1 453 ? -9.979 1.262 42.870 1.00 96.62 453 GLN A O 1
ATOM 3631 N N . TRP A 1 454 ? -11.435 1.324 41.164 1.00 96.44 454 TRP A N 1
ATOM 3632 C CA . TRP A 1 454 ? -11.773 -0.099 41.202 1.00 96.44 454 TRP A CA 1
ATOM 3633 C C . TRP A 1 454 ? -11.326 -0.782 39.923 1.00 96.44 454 TRP A C 1
ATOM 3635 O O . TRP A 1 454 ? -11.620 -0.297 38.834 1.00 96.44 454 TRP A O 1
ATOM 3645 N N . ASP A 1 455 ? -10.690 -1.938 40.071 1.00 95.00 455 ASP A N 1
ATOM 3646 C CA . ASP A 1 455 ? -10.474 -2.872 38.974 1.00 95.00 455 ASP A CA 1
ATOM 3647 C C . ASP A 1 455 ? -11.775 -3.639 38.695 1.00 95.00 455 ASP A C 1
ATOM 3649 O O . ASP A 1 455 ? -12.245 -4.426 39.520 1.00 95.00 455 ASP A O 1
ATOM 3653 N N . LEU A 1 456 ? -12.358 -3.382 37.526 1.00 94.25 456 LEU A N 1
ATOM 3654 C CA . LEU A 1 456 ? -13.535 -4.077 37.009 1.00 94.25 456 LEU A CA 1
ATOM 3655 C C . LEU A 1 456 ? -13.179 -4.899 35.767 1.00 94.25 456 LEU A C 1
ATOM 3657 O O . LEU A 1 456 ? -14.006 -5.051 34.874 1.00 94.25 456 LEU A O 1
ATOM 3661 N N . SER A 1 457 ? -11.958 -5.427 35.688 1.00 92.25 457 SER A N 1
ATOM 3662 C CA . SER A 1 457 ? -11.543 -6.249 34.555 1.00 92.25 457 SER A CA 1
ATOM 3663 C C . SER A 1 457 ? -12.334 -7.545 34.437 1.00 92.25 457 SER A C 1
ATOM 3665 O O . SER A 1 457 ? -12.516 -8.288 35.413 1.00 92.25 457 SER A O 1
ATOM 3667 N N . MET A 1 458 ? -12.795 -7.809 33.214 1.00 94.44 458 MET A N 1
ATOM 3668 C CA . MET A 1 458 ? -13.471 -9.045 32.844 1.00 94.44 458 MET A CA 1
ATOM 3669 C C . MET A 1 458 ? -12.446 -10.058 32.332 1.00 94.44 458 MET A C 1
ATOM 3671 O O . MET A 1 458 ? -11.559 -9.720 31.548 1.00 94.44 458 MET A O 1
ATOM 3675 N N . THR A 1 459 ? -12.579 -11.311 32.766 1.00 92.38 459 THR A N 1
ATOM 3676 C CA . THR A 1 459 ? -11.691 -12.421 32.369 1.00 92.38 459 THR A CA 1
ATOM 3677 C C . THR A 1 459 ? -12.322 -13.327 31.318 1.00 92.38 459 THR A C 1
ATOM 3679 O O . THR A 1 459 ? -11.697 -14.274 30.853 1.00 92.38 459 THR A O 1
ATOM 3682 N N . SER A 1 460 ? -13.587 -13.093 30.977 1.00 92.44 460 SER A N 1
ATOM 3683 C CA . SER A 1 460 ? -14.371 -13.927 30.070 1.00 92.44 460 SER A CA 1
ATOM 3684 C C . SER A 1 460 ? -15.284 -13.064 29.212 1.00 92.44 460 SER A C 1
ATOM 3686 O O . SER A 1 460 ? -15.624 -11.939 29.583 1.00 92.44 460 SER A O 1
ATOM 3688 N N . GLN A 1 461 ? -15.703 -13.608 28.070 1.00 92.19 461 GLN A N 1
ATOM 3689 C CA . GLN A 1 461 ? -16.709 -12.968 27.227 1.00 92.19 461 GLN A CA 1
ATOM 3690 C C . GLN A 1 461 ? -18.016 -12.761 28.001 1.00 92.19 461 GLN A C 1
ATOM 3692 O O . GLN A 1 461 ? -18.391 -13.568 28.855 1.00 92.19 461 GLN A O 1
ATOM 3697 N N . ALA A 1 462 ? -18.722 -11.676 27.686 1.00 95.25 462 ALA A N 1
ATOM 3698 C CA . ALA A 1 462 ? -20.007 -11.390 28.302 1.00 95.25 462 ALA A CA 1
ATOM 3699 C C . ALA A 1 462 ? -21.046 -12.478 28.006 1.00 95.25 462 ALA A C 1
ATOM 3701 O O . ALA A 1 462 ? -21.172 -12.962 26.881 1.00 95.25 462 ALA A O 1
ATOM 3702 N N . VAL A 1 463 ? -21.850 -12.801 29.015 1.00 96.81 463 VAL A N 1
ATOM 3703 C CA . VAL A 1 463 ? -22.972 -13.730 28.901 1.00 96.81 463 VAL A CA 1
ATOM 3704 C C . VAL A 1 463 ? -24.253 -12.924 28.735 1.00 96.81 463 VAL A C 1
ATOM 3706 O O . VAL A 1 463 ? -24.721 -12.266 29.671 1.00 96.81 463 VAL A O 1
ATOM 3709 N N . VAL A 1 464 ? -24.832 -12.992 27.536 1.00 96.50 464 VAL A N 1
ATOM 3710 C CA . VAL A 1 464 ? -26.145 -12.412 27.234 1.00 96.50 464 VAL A CA 1
ATOM 3711 C C . VAL A 1 464 ? -27.227 -13.471 27.442 1.00 96.50 464 VAL A C 1
ATOM 3713 O O . VAL A 1 464 ? -27.118 -14.571 26.906 1.00 96.50 464 VAL A O 1
ATOM 3716 N N . PHE A 1 465 ? -28.269 -13.164 28.217 1.00 96.06 465 PHE A N 1
ATOM 3717 C CA . PHE A 1 465 ? -29.306 -14.141 28.581 1.00 96.06 465 PHE A CA 1
ATOM 3718 C C . PHE A 1 465 ? -30.723 -13.573 28.460 1.00 96.06 465 PHE A C 1
ATOM 3720 O O . PHE A 1 465 ? -30.977 -12.421 28.789 1.00 96.06 465 PHE A O 1
ATOM 3727 N N . GLU A 1 466 ? -31.692 -14.381 28.037 1.00 95.56 466 GLU A N 1
ATOM 3728 C CA . GLU A 1 466 ? -33.091 -13.949 27.916 1.00 95.56 466 GLU A CA 1
ATOM 3729 C C . GLU A 1 466 ? -33.841 -14.059 29.248 1.00 95.56 466 GLU A C 1
ATOM 3731 O O . GLU A 1 466 ? -34.654 -13.201 29.585 1.00 95.56 466 GLU A O 1
ATOM 3736 N N . LYS A 1 467 ? -33.566 -15.109 30.031 1.00 94.62 467 LYS A N 1
ATOM 3737 C CA . LYS A 1 467 ? -34.196 -15.365 31.335 1.00 94.62 467 LYS A CA 1
ATOM 3738 C C . LYS A 1 467 ? -33.122 -15.629 32.375 1.00 94.62 467 LYS A C 1
ATOM 3740 O O . LYS A 1 467 ? -32.241 -16.450 32.153 1.00 94.62 467 LYS A O 1
ATOM 3745 N N . ILE A 1 468 ? -33.230 -14.996 33.542 1.00 93.56 468 ILE A N 1
ATOM 3746 C CA . ILE A 1 468 ? -32.212 -15.095 34.602 1.00 93.56 468 ILE A CA 1
ATOM 3747 C C . ILE A 1 468 ? -31.977 -16.539 35.091 1.00 93.56 468 ILE A C 1
ATOM 3749 O O . ILE A 1 468 ? -30.892 -16.881 35.547 1.00 93.56 468 ILE A O 1
ATOM 3753 N N . SER A 1 469 ? -32.966 -17.425 34.938 1.00 92.50 469 SER A N 1
ATOM 3754 C CA . SER A 1 469 ? -32.835 -18.850 35.252 1.00 92.50 469 SER A CA 1
ATOM 3755 C C . SER A 1 469 ? -31.831 -19.590 34.359 1.00 92.50 469 SER A C 1
ATOM 3757 O O . SER A 1 469 ? -31.323 -20.620 34.783 1.00 92.50 469 SER A O 1
ATOM 3759 N N . GLN A 1 470 ? -31.522 -19.083 33.156 1.00 94.44 470 GLN A N 1
ATOM 3760 C CA . GLN A 1 470 ? -30.570 -19.701 32.215 1.00 94.44 470 GLN A CA 1
ATOM 3761 C C . GLN A 1 470 ? -29.131 -19.699 32.743 1.00 94.44 470 GLN A C 1
ATOM 3763 O O . GLN A 1 470 ? -28.342 -20.567 32.386 1.00 94.44 470 GLN A O 1
ATOM 3768 N N . ILE A 1 471 ? -28.798 -18.733 33.599 1.00 94.44 471 ILE A N 1
ATOM 3769 C CA . ILE A 1 471 ? -27.455 -18.563 34.172 1.00 94.44 471 ILE A CA 1
ATOM 3770 C C . ILE A 1 471 ? -27.374 -19.027 35.633 1.00 94.44 471 ILE A C 1
ATOM 3772 O O . ILE A 1 471 ? -26.312 -18.974 36.251 1.00 94.44 471 ILE A O 1
ATOM 3776 N N . SER A 1 472 ? -28.487 -19.497 36.205 1.00 90.75 472 SER A N 1
ATOM 3777 C CA . SER A 1 472 ? -28.533 -19.986 37.584 1.00 90.75 472 SER A CA 1
ATOM 3778 C C . SER A 1 472 ? -27.645 -21.223 37.739 1.00 90.75 472 SER A C 1
ATOM 3780 O O . SER A 1 472 ? -27.843 -22.219 37.053 1.00 90.75 472 SER A O 1
ATOM 3782 N N . GLY A 1 473 ? -26.678 -21.167 38.657 1.00 89.25 473 GLY A N 1
ATOM 3783 C CA . GLY A 1 473 ? -25.710 -22.248 38.890 1.00 89.25 473 GLY A CA 1
ATOM 3784 C C . GLY A 1 473 ? -24.456 -22.204 38.008 1.00 89.25 473 GLY A C 1
ATOM 3785 O O . GLY A 1 473 ? -23.494 -22.889 38.333 1.00 89.25 473 GLY A O 1
ATOM 3786 N N . ASN A 1 474 ? -24.420 -21.349 36.979 1.00 91.12 474 ASN A N 1
ATOM 3787 C CA . ASN A 1 474 ? -23.306 -21.220 36.028 1.00 91.12 474 ASN A CA 1
ATOM 3788 C C . ASN A 1 474 ? -22.661 -19.823 36.083 1.00 91.12 474 ASN A C 1
ATOM 3790 O O . ASN A 1 474 ? -22.299 -19.239 35.061 1.00 91.12 474 ASN A O 1
ATOM 3794 N N . LEU A 1 475 ? -22.568 -19.249 37.284 1.00 93.25 475 LEU A N 1
ATOM 3795 C CA . LEU A 1 475 ? -21.965 -17.934 37.486 1.00 93.25 475 LEU A CA 1
ATOM 3796 C C . LEU A 1 475 ? -20.448 -18.075 37.638 1.00 93.25 475 LEU A C 1
ATOM 3798 O O . LEU A 1 475 ? -19.972 -18.733 38.562 1.00 93.25 475 LEU A O 1
ATOM 3802 N N . ALA A 1 476 ? -19.702 -17.432 36.749 1.00 93.88 476 ALA A N 1
ATOM 3803 C CA . ALA A 1 476 ? -18.256 -17.357 36.755 1.00 93.88 476 ALA A CA 1
ATOM 3804 C C . ALA A 1 476 ? -17.801 -15.998 37.326 1.00 93.88 476 ALA A C 1
ATOM 3806 O O . ALA A 1 476 ? -18.437 -14.965 37.071 1.00 93.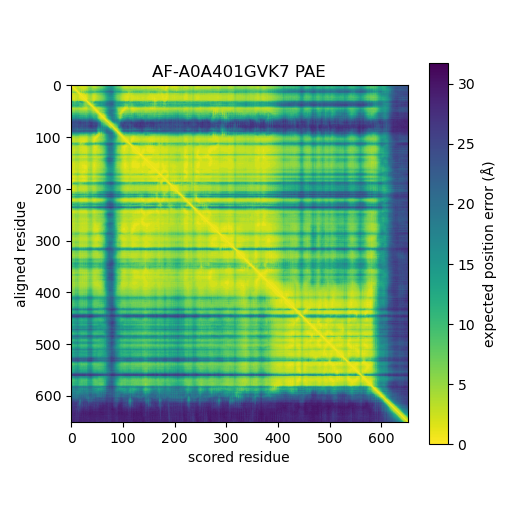88 476 ALA A O 1
ATOM 3807 N N . PRO A 1 477 ? -16.715 -15.968 38.120 1.00 93.88 477 PRO A N 1
ATOM 3808 C CA . PRO A 1 477 ? -16.092 -14.720 38.543 1.00 93.88 477 PRO A CA 1
ATOM 3809 C C . PRO A 1 477 ? -15.677 -13.873 37.336 1.00 93.88 477 PRO A C 1
ATOM 3811 O O . PRO A 1 477 ? -15.312 -14.416 36.296 1.00 93.88 477 PRO A O 1
ATOM 3814 N N . ARG A 1 478 ? -15.724 -12.546 37.487 1.00 94.94 478 ARG A N 1
ATOM 3815 C CA . ARG A 1 478 ? -15.285 -11.556 36.486 1.00 94.94 478 ARG A CA 1
ATOM 3816 C C . ARG A 1 478 ? -15.862 -11.801 35.088 1.00 94.94 478 ARG A C 1
ATOM 3818 O O . ARG A 1 478 ? -15.217 -11.561 34.072 1.00 94.94 478 ARG A O 1
ATOM 3825 N N . THR A 1 479 ? -17.104 -12.276 35.056 1.00 96.06 479 THR A N 1
ATOM 3826 C CA . THR A 1 479 ? -17.901 -12.439 33.842 1.00 96.06 479 THR A CA 1
ATOM 3827 C C . THR A 1 479 ? -19.020 -11.411 33.846 1.00 96.06 479 THR A C 1
ATOM 3829 O O . THR A 1 479 ? -19.730 -11.251 34.841 1.00 96.06 479 THR A O 1
ATOM 3832 N N . TYR A 1 480 ? -19.173 -10.701 32.732 1.00 97.56 480 TYR A N 1
ATOM 3833 C CA . TYR A 1 480 ? -20.194 -9.675 32.575 1.00 97.56 480 TYR A CA 1
ATOM 3834 C C . TYR A 1 480 ? -21.529 -10.299 32.150 1.00 97.56 480 TYR A C 1
ATOM 3836 O O . TYR A 1 480 ? -21.627 -10.881 31.072 1.00 97.56 480 TYR A O 1
ATOM 3844 N N . TYR A 1 481 ? -22.568 -10.172 32.974 1.00 97.50 481 TYR A N 1
ATOM 3845 C CA . TYR A 1 481 ? -23.898 -10.727 32.713 1.00 97.50 481 TYR A CA 1
ATOM 3846 C C . TYR A 1 481 ? -24.864 -9.632 32.268 1.00 97.50 481 TYR A C 1
ATOM 3848 O O . TYR A 1 481 ? -25.150 -8.700 33.026 1.00 97.50 481 TYR A O 1
ATOM 3856 N N . ARG A 1 482 ? -25.415 -9.771 31.056 1.00 97.12 482 ARG A N 1
ATOM 3857 C CA . ARG A 1 482 ? -26.361 -8.818 30.460 1.00 97.12 482 ARG A CA 1
ATOM 3858 C C . ARG A 1 482 ? -27.685 -9.508 30.096 1.00 97.12 482 ARG A C 1
ATOM 3860 O O . ARG A 1 482 ? -27.684 -10.417 29.269 1.00 97.12 482 ARG A O 1
ATOM 3867 N N . PRO A 1 483 ? -28.830 -9.091 30.653 1.00 96.56 483 PRO A N 1
ATOM 3868 C CA . PRO A 1 483 ? -30.121 -9.550 30.181 1.00 96.56 483 PRO A CA 1
ATOM 3869 C C . PRO A 1 483 ? -30.393 -8.998 28.767 1.00 96.56 483 PRO A C 1
ATOM 3871 O O . PRO A 1 483 ? -30.115 -7.838 28.473 1.00 96.56 483 PRO A O 1
ATOM 3874 N N . LEU A 1 484 ? -30.938 -9.832 27.880 1.00 92.75 484 LEU A N 1
ATOM 3875 C CA . LEU A 1 484 ? -31.292 -9.475 26.502 1.00 92.75 484 LEU A CA 1
ATOM 3876 C C . LEU A 1 484 ? -32.470 -8.491 26.461 1.00 92.75 484 LEU A C 1
ATOM 3878 O O . LEU A 1 484 ? -32.497 -7.579 25.642 1.00 92.75 484 LEU A O 1
ATOM 3882 N N . ASN A 1 485 ? -33.429 -8.680 27.368 1.00 90.00 485 ASN A N 1
ATOM 3883 C CA . ASN A 1 485 ? -34.590 -7.816 27.564 1.00 90.00 485 ASN A CA 1
ATOM 3884 C C . ASN A 1 485 ? -34.482 -7.145 28.937 1.00 90.00 485 ASN A C 1
ATOM 3886 O O . ASN A 1 485 ? -33.973 -7.773 29.861 1.00 90.00 485 ASN A O 1
ATOM 3890 N N . SER A 1 486 ? -35.027 -5.937 29.120 1.00 83.38 486 SER A N 1
ATOM 3891 C CA . SER A 1 486 ? -35.087 -5.229 30.417 1.00 83.38 486 SER A CA 1
ATOM 3892 C C . SER A 1 486 ? -36.050 -5.905 31.411 1.00 83.38 486 SER A C 1
ATOM 3894 O O . SER A 1 486 ? -37.048 -5.341 31.851 1.00 83.38 486 SER A O 1
ATOM 3896 N N . ASN A 1 487 ? -35.778 -7.165 31.745 1.00 87.25 487 ASN A N 1
ATOM 3897 C CA . ASN A 1 487 ? -36.599 -8.026 32.583 1.00 87.25 487 ASN A CA 1
ATOM 3898 C C . ASN A 1 487 ? -36.129 -8.049 34.044 1.00 87.25 487 ASN A C 1
ATOM 3900 O O . ASN A 1 487 ? -36.745 -8.732 34.859 1.00 87.25 487 ASN A O 1
ATOM 3904 N N . ILE A 1 488 ? -35.075 -7.319 34.407 1.00 92.44 488 ILE A N 1
ATOM 3905 C CA . ILE A 1 488 ? -34.668 -7.113 35.798 1.00 92.44 488 ILE A CA 1
ATOM 3906 C C . ILE A 1 488 ? -34.857 -5.622 36.106 1.00 92.44 488 ILE A C 1
ATOM 3908 O O . ILE A 1 488 ? -34.035 -4.807 35.698 1.00 92.44 488 ILE A O 1
ATOM 3912 N N . PRO A 1 489 ? -35.956 -5.231 36.780 1.00 93.50 489 PRO A N 1
ATOM 3913 C CA . PRO A 1 489 ? -36.218 -3.825 37.082 1.00 93.50 489 PRO A CA 1
ATOM 3914 C C . PRO A 1 489 ? -35.025 -3.165 37.788 1.00 93.50 489 PRO A C 1
ATOM 3916 O O . PRO A 1 489 ? -34.484 -3.743 38.723 1.00 93.50 489 PRO A O 1
ATOM 3919 N N . SER A 1 490 ? -34.621 -1.973 37.342 1.00 92.50 490 SER A N 1
ATOM 3920 C CA . SER A 1 490 ? -33.458 -1.209 37.841 1.00 92.50 490 SER A CA 1
ATOM 3921 C C . SER A 1 490 ? -32.074 -1.844 37.678 1.00 92.50 490 SER A C 1
ATOM 3923 O O . SER A 1 490 ? -31.101 -1.167 37.974 1.00 92.50 490 SER A O 1
ATOM 3925 N N . ILE A 1 491 ? -31.938 -3.086 37.205 1.00 96.75 491 ILE A N 1
ATOM 3926 C CA . ILE A 1 491 ? -30.626 -3.719 37.012 1.00 96.75 491 ILE A CA 1
ATOM 3927 C C . ILE A 1 491 ? -30.440 -4.027 35.533 1.00 96.75 491 ILE A C 1
ATOM 3929 O O . ILE A 1 491 ? -31.056 -4.944 34.992 1.00 96.75 491 ILE A O 1
ATOM 3933 N N . ASN A 1 492 ? -29.562 -3.274 34.882 1.00 97.12 492 ASN A N 1
ATOM 3934 C CA . ASN A 1 492 ? -29.280 -3.454 33.465 1.00 97.12 492 ASN A CA 1
ATOM 3935 C C . ASN A 1 492 ? -28.223 -4.534 33.217 1.00 97.12 492 ASN A C 1
ATOM 3937 O O . ASN A 1 492 ? -28.236 -5.157 32.167 1.00 97.12 492 ASN A O 1
ATOM 3941 N N . SER A 1 493 ? -27.305 -4.771 34.155 1.00 97.75 493 SER A N 1
ATOM 3942 C CA . SER A 1 493 ? -26.306 -5.851 34.083 1.00 97.75 493 SER A CA 1
ATOM 3943 C C . SER A 1 493 ? -25.650 -6.082 35.442 1.00 97.75 493 SER A C 1
ATOM 3945 O O . SER A 1 493 ? -25.857 -5.306 36.373 1.00 97.75 493 SER A O 1
ATOM 3947 N N . PHE A 1 494 ? -24.843 -7.133 35.575 1.00 97.56 494 PHE A N 1
ATOM 3948 C CA . PHE A 1 494 ? -24.069 -7.387 36.792 1.00 97.56 494 PHE A CA 1
ATOM 3949 C C . PHE A 1 494 ? -22.826 -8.249 36.536 1.00 97.56 494 PHE A C 1
ATOM 3951 O O . PHE A 1 494 ? -22.679 -8.856 35.479 1.00 97.56 494 PHE A O 1
ATOM 3958 N N . THR A 1 495 ? -21.929 -8.308 37.516 1.00 96.69 495 THR A N 1
ATOM 3959 C CA . THR A 1 495 ? -20.725 -9.153 37.531 1.00 96.69 495 THR A CA 1
ATOM 3960 C C . THR A 1 495 ? -20.389 -9.580 38.966 1.00 96.69 495 THR A C 1
ATOM 3962 O O . THR A 1 495 ? -20.998 -9.108 39.932 1.00 96.69 495 THR A O 1
ATOM 3965 N N . PHE A 1 496 ? -19.410 -10.474 39.115 1.00 93.69 496 PHE A N 1
ATOM 3966 C CA . PHE A 1 496 ? -18.888 -10.922 40.406 1.00 93.69 496 PHE A CA 1
ATOM 3967 C C . PHE A 1 496 ? -17.390 -10.685 40.480 1.00 93.69 496 PHE A C 1
ATOM 3969 O O . PHE A 1 496 ? -16.620 -11.396 39.839 1.00 93.69 496 PHE A O 1
ATOM 3976 N N . VAL A 1 497 ? -16.965 -9.743 41.313 1.00 92.81 497 VAL A N 1
ATOM 3977 C CA . VAL A 1 497 ? -15.541 -9.488 41.557 1.00 92.81 497 VAL A CA 1
ATOM 3978 C C . VAL A 1 497 ? -15.213 -9.970 42.963 1.00 92.81 497 VAL A C 1
ATOM 3980 O O . VAL A 1 497 ? -15.812 -9.525 43.945 1.00 92.81 497 VAL A O 1
ATOM 3983 N N . ASP A 1 498 ? -14.335 -10.968 43.057 1.00 90.69 498 ASP A N 1
ATOM 3984 C CA . ASP A 1 498 ? -13.894 -11.587 44.315 1.00 90.69 498 ASP A CA 1
ATOM 3985 C C . ASP A 1 498 ? -15.059 -12.067 45.200 1.00 90.69 498 ASP A C 1
ATOM 3987 O O . ASP A 1 498 ? -15.097 -11.885 46.422 1.00 90.69 498 ASP A O 1
ATOM 3991 N N . GLY A 1 499 ? -16.077 -12.649 44.558 1.00 90.06 499 GLY A N 1
ATOM 3992 C CA . GLY A 1 499 ? -17.300 -13.125 45.209 1.00 90.06 499 GLY A CA 1
ATOM 3993 C C . GLY A 1 499 ? -18.248 -12.018 45.687 1.00 90.06 499 GLY A C 1
ATOM 3994 O O . GLY A 1 499 ? -19.216 -12.317 46.386 1.00 90.06 499 GLY A O 1
ATOM 3995 N N . THR A 1 500 ? -17.986 -10.758 45.335 1.00 94.25 500 THR A N 1
ATOM 3996 C CA . THR A 1 500 ? -18.852 -9.609 45.626 1.00 94.25 500 THR A CA 1
ATOM 3997 C C . THR A 1 500 ? -19.734 -9.315 44.411 1.00 94.25 500 THR A C 1
ATOM 3999 O O . THR A 1 500 ? -19.191 -9.078 43.329 1.00 94.25 500 THR A O 1
ATOM 4002 N N . PRO A 1 501 ? -21.073 -9.315 44.550 1.00 95.50 501 PRO A N 1
ATOM 4003 C CA . PRO A 1 501 ? -21.965 -8.903 43.471 1.00 95.50 501 PRO A CA 1
ATOM 4004 C C . PRO A 1 501 ? -21.818 -7.405 43.193 1.00 95.50 501 PRO A C 1
ATOM 4006 O O . PRO A 1 501 ? -21.987 -6.584 44.100 1.00 95.50 501 PRO A O 1
ATOM 4009 N N . ILE A 1 502 ? -21.531 -7.066 41.938 1.00 97.12 502 ILE A N 1
ATOM 4010 C CA . ILE A 1 502 ? -21.529 -5.692 41.435 1.00 97.12 502 ILE A CA 1
ATOM 4011 C C . ILE A 1 502 ? -22.643 -5.585 40.402 1.00 97.12 502 ILE A C 1
ATOM 4013 O O . ILE A 1 502 ? -22.618 -6.264 39.378 1.00 97.12 502 ILE A O 1
ATOM 4017 N N . LEU A 1 503 ? -23.641 -4.765 40.698 1.00 97.88 503 LEU A N 1
ATOM 4018 C CA . LEU A 1 503 ? -24.790 -4.509 39.846 1.00 97.88 503 LEU A CA 1
ATOM 4019 C C . LEU A 1 503 ? -24.595 -3.177 39.129 1.00 97.88 503 LEU A C 1
ATOM 4021 O O . LEU A 1 503 ? -24.106 -2.227 39.733 1.00 97.88 503 LEU A O 1
ATOM 4025 N N . PHE A 1 504 ? -25.027 -3.090 37.878 1.00 98.06 504 PHE A N 1
ATOM 4026 C CA . PHE A 1 504 ? -24.953 -1.872 37.084 1.00 98.06 504 PHE A CA 1
ATOM 4027 C C . PHE A 1 504 ? -26.351 -1.398 36.700 1.00 98.06 504 PHE A C 1
ATOM 4029 O O . PHE A 1 504 ? -27.176 -2.181 36.214 1.00 98.06 504 PHE A O 1
ATOM 4036 N N . GLN A 1 505 ? -26.583 -0.103 36.888 1.00 97.62 505 GLN A N 1
ATOM 4037 C CA . GLN A 1 505 ? -27.777 0.597 36.435 1.00 97.62 505 GLN A CA 1
ATOM 4038 C C . GLN A 1 505 ? -27.354 1.772 35.548 1.00 97.62 505 GLN A C 1
ATOM 4040 O O . GLN A 1 505 ? -26.708 2.699 36.032 1.00 97.62 505 GLN A O 1
ATOM 4045 N N . PHE A 1 506 ? -27.682 1.735 34.255 1.00 97.44 506 PHE A N 1
ATOM 4046 C CA . PHE A 1 506 ? -27.346 2.817 33.321 1.00 97.44 506 PHE A CA 1
ATOM 4047 C C . PHE A 1 506 ? -28.441 3.872 33.340 1.00 97.44 506 PHE A C 1
ATOM 4049 O O . PHE A 1 506 ? -29.631 3.550 33.277 1.00 97.44 506 PHE A O 1
ATOM 4056 N N . THR A 1 507 ? -28.051 5.142 33.414 1.00 95.44 507 THR A N 1
ATOM 4057 C CA . THR A 1 507 ? -29.022 6.234 33.396 1.00 95.44 507 THR A CA 1
ATOM 4058 C C . THR A 1 507 ? -28.442 7.549 32.916 1.00 95.44 507 THR A C 1
ATOM 4060 O O . THR A 1 507 ? -27.276 7.872 33.124 1.00 95.44 507 THR A O 1
ATOM 4063 N N . THR A 1 508 ? -29.304 8.335 32.282 1.00 93.81 508 THR A N 1
ATOM 4064 C CA . THR A 1 508 ? -29.053 9.737 31.931 1.00 93.81 508 THR A CA 1
ATOM 4065 C C . THR A 1 508 ? -29.905 10.695 32.774 1.00 93.81 508 THR A C 1
ATOM 4067 O O . THR A 1 508 ? -29.957 11.886 32.480 1.00 93.81 508 THR A O 1
ATOM 4070 N N . SER A 1 509 ? -30.624 10.182 33.779 1.00 93.06 509 SER A N 1
ATOM 4071 C CA . SER A 1 509 ? -31.425 10.956 34.737 1.00 93.06 509 SER A CA 1
ATOM 4072 C C . SER A 1 509 ? -30.672 11.091 36.058 1.00 93.06 509 SER A C 1
ATOM 4074 O O . SER A 1 509 ? -30.005 10.147 36.466 1.00 93.06 509 SER A O 1
ATOM 4076 N N . LEU A 1 510 ? -30.814 12.230 36.742 1.00 94.75 510 LEU A N 1
ATOM 4077 C CA . LEU A 1 510 ? -30.289 12.429 38.102 1.00 94.75 510 LEU A CA 1
ATOM 4078 C C . LEU A 1 510 ? -31.088 11.665 39.164 1.00 94.75 510 LEU A C 1
ATOM 4080 O O . LEU A 1 510 ? -30.541 11.319 40.208 1.00 94.75 510 LEU A O 1
ATOM 4084 N N . ASP A 1 511 ? -32.360 11.395 38.874 1.00 93.50 511 ASP A N 1
ATOM 4085 C CA . ASP A 1 511 ? -33.287 10.734 39.781 1.00 93.50 511 ASP A CA 1
ATOM 4086 C C . ASP A 1 511 ? -33.758 9.426 39.149 1.00 93.50 511 ASP A C 1
ATOM 4088 O O . ASP A 1 511 ? -34.328 9.411 38.049 1.00 93.50 511 ASP A O 1
ATOM 4092 N N . GLN A 1 512 ? -33.496 8.315 39.830 1.00 92.62 512 GLN A N 1
ATOM 4093 C CA . GLN A 1 512 ? -33.918 6.993 39.409 1.00 92.62 512 GLN A CA 1
ATOM 4094 C C . GLN A 1 512 ? -34.053 6.059 40.608 1.00 92.62 512 GLN A C 1
ATOM 4096 O O . GLN A 1 512 ? -33.069 5.650 41.219 1.00 92.62 512 GLN A O 1
ATOM 4101 N N . SER A 1 513 ? -35.284 5.665 40.919 1.00 94.69 513 SER A N 1
ATOM 4102 C CA . SER A 1 513 ? -35.522 4.761 42.035 1.00 94.69 513 SER A CA 1
ATOM 4103 C C . SER A 1 513 ? -35.012 3.342 41.783 1.00 94.69 513 SER A C 1
ATOM 4105 O O . SER A 1 513 ? -35.036 2.810 40.664 1.00 94.69 513 SER A O 1
ATOM 4107 N N . ILE A 1 514 ? -34.567 2.706 42.865 1.00 96.38 514 ILE A N 1
ATOM 4108 C CA . ILE A 1 514 ? -34.085 1.327 42.876 1.00 96.38 514 ILE A CA 1
ATOM 4109 C C . ILE A 1 514 ? -35.272 0.411 43.142 1.00 96.38 514 ILE A C 1
ATOM 4111 O O . ILE A 1 514 ? -35.793 0.341 44.255 1.00 96.38 514 ILE A O 1
ATOM 4115 N N . LYS A 1 515 ? -35.707 -0.330 42.126 1.00 95.88 515 LYS A N 1
ATOM 4116 C CA . LYS A 1 515 ? -36.803 -1.287 42.257 1.00 95.88 515 LYS A CA 1
ATOM 4117 C C . LYS A 1 515 ? -36.308 -2.528 43.000 1.00 95.88 515 LYS A C 1
ATOM 4119 O O . LYS A 1 515 ? -35.560 -3.337 42.448 1.00 95.88 515 LYS A O 1
ATOM 4124 N N . VAL A 1 516 ? -36.780 -2.728 44.233 1.00 94.94 516 VAL A N 1
ATOM 4125 C CA . VAL A 1 516 ? -36.373 -3.845 45.120 1.00 94.94 516 VAL A CA 1
ATOM 4126 C C . VAL A 1 516 ? -36.571 -5.213 44.453 1.00 94.94 516 VAL A C 1
ATOM 4128 O O . VAL A 1 516 ? -35.783 -6.139 44.650 1.00 94.94 516 VAL A O 1
ATOM 4131 N N . GLN A 1 517 ? -37.581 -5.331 43.588 1.00 94.94 517 GLN A N 1
ATOM 4132 C CA . GLN A 1 517 ? -37.853 -6.549 42.828 1.00 94.94 517 GLN A CA 1
ATOM 4133 C C . GLN A 1 517 ? -36.663 -6.996 41.956 1.00 94.94 517 GLN A C 1
ATOM 4135 O O . GLN A 1 517 ? -36.448 -8.197 41.790 1.00 94.94 517 GLN A O 1
ATOM 4140 N N . GLY A 1 518 ? -35.884 -6.064 41.396 1.00 94.94 518 GLY A N 1
ATOM 4141 C CA . GLY A 1 518 ? -34.693 -6.393 40.609 1.00 94.94 518 GLY A CA 1
ATOM 4142 C C . GLY A 1 518 ? -33.600 -7.042 41.450 1.00 94.94 518 GLY A C 1
ATOM 4143 O O . GLY A 1 518 ? -33.078 -8.097 41.086 1.00 94.94 518 GLY A O 1
ATOM 4144 N N . LEU A 1 519 ? -33.332 -6.466 42.624 1.00 95.44 519 LEU A N 1
ATOM 4145 C CA . LEU A 1 519 ? -32.373 -6.994 43.599 1.00 95.44 519 LEU A CA 1
ATOM 4146 C C . LEU A 1 519 ? -32.757 -8.407 44.051 1.00 95.44 519 LEU A C 1
ATOM 4148 O O . LEU A 1 519 ? -31.922 -9.310 44.049 1.00 95.44 519 LEU A O 1
ATOM 4152 N N . GLN A 1 520 ? -34.040 -8.628 44.355 1.00 94.06 520 GLN A N 1
ATOM 4153 C CA . GLN A 1 520 ? -34.561 -9.946 44.728 1.00 94.06 520 GLN A CA 1
ATOM 4154 C C . GLN A 1 520 ? -34.369 -10.985 43.613 1.00 94.06 520 GLN A C 1
ATOM 4156 O O . GLN A 1 520 ? -33.984 -12.121 43.894 1.00 94.06 520 GLN A O 1
ATOM 4161 N N . ARG A 1 521 ? -34.588 -10.611 42.342 1.00 94.75 521 ARG A N 1
ATOM 4162 C CA . ARG A 1 521 ? -34.374 -11.516 41.198 1.00 94.75 521 ARG A CA 1
ATOM 4163 C C . ARG A 1 521 ? -32.919 -11.961 41.100 1.00 94.75 521 ARG A C 1
ATOM 4165 O O . ARG A 1 521 ? -32.675 -13.160 40.987 1.00 94.75 521 ARG A O 1
ATOM 4172 N N . VAL A 1 522 ? -31.971 -11.028 41.200 1.00 93.94 522 VAL A N 1
ATOM 4173 C CA . VAL A 1 522 ? -30.539 -11.367 41.202 1.00 93.94 522 VAL A CA 1
ATOM 4174 C C . VAL A 1 522 ? -30.188 -12.203 42.436 1.00 93.94 522 VAL A C 1
ATOM 4176 O O . VAL A 1 522 ? -29.477 -13.195 42.324 1.00 93.94 522 VAL A O 1
ATOM 4179 N N . ALA A 1 523 ? -30.740 -11.894 43.613 1.00 93.62 523 ALA A N 1
ATOM 4180 C CA . ALA A 1 523 ? -30.429 -12.627 44.845 1.00 93.62 523 ALA A CA 1
ATOM 4181 C C . ALA A 1 523 ? -30.844 -14.094 44.767 1.00 93.62 523 ALA A C 1
ATOM 4183 O O . ALA A 1 523 ? -30.126 -14.965 45.259 1.00 93.62 523 ALA A O 1
ATOM 4184 N N . ASN A 1 524 ? -31.958 -14.378 44.094 1.00 93.25 524 ASN A N 1
ATOM 4185 C CA . ASN A 1 524 ? -32.480 -15.729 43.939 1.00 93.25 524 ASN A CA 1
ATOM 4186 C C . ASN A 1 524 ? -31.583 -16.648 43.100 1.00 93.25 524 ASN A C 1
ATOM 4188 O O . ASN A 1 524 ? -31.633 -17.859 43.310 1.00 93.25 524 ASN A O 1
ATOM 4192 N N . ILE A 1 525 ? -30.740 -16.104 42.217 1.00 91.88 525 ILE A N 1
ATOM 4193 C CA . ILE A 1 525 ? -29.777 -16.902 41.439 1.00 91.88 525 ILE A CA 1
ATOM 4194 C C . ILE A 1 525 ? -28.405 -17.026 42.111 1.00 91.88 525 ILE A C 1
ATOM 4196 O O . ILE A 1 525 ? -27.588 -17.841 41.685 1.00 91.88 525 ILE A O 1
ATOM 4200 N N . LEU A 1 526 ? -28.137 -16.255 43.173 1.00 89.44 526 LEU A N 1
ATOM 4201 C CA . LEU A 1 526 ? -26.877 -16.369 43.906 1.00 89.44 526 LEU A CA 1
ATOM 4202 C C . LEU A 1 526 ? -26.881 -17.587 44.839 1.00 89.44 526 LEU A C 1
ATOM 4204 O O . LEU A 1 526 ? -27.908 -17.861 45.480 1.00 89.44 526 LEU A O 1
ATOM 4208 N N . PRO A 1 527 ? -25.725 -18.258 45.021 1.00 85.31 527 PRO A N 1
ATOM 4209 C CA . PRO A 1 527 ? -25.555 -19.267 46.060 1.00 85.31 527 PRO A CA 1
ATOM 4210 C C . PRO A 1 527 ? -25.912 -18.709 47.442 1.00 85.31 527 PRO A C 1
ATOM 4212 O O . PRO A 1 527 ? -25.545 -17.580 47.775 1.00 85.31 527 PRO A O 1
ATOM 4215 N N . THR A 1 528 ? -26.568 -19.507 48.289 1.00 83.12 528 THR A N 1
ATOM 4216 C CA . THR A 1 528 ? -27.042 -19.083 49.623 1.00 83.12 528 THR A CA 1
ATOM 4217 C C . THR A 1 528 ? -25.931 -18.458 50.473 1.00 83.12 528 THR A C 1
ATOM 4219 O O . THR A 1 528 ? -26.163 -17.478 51.173 1.00 83.12 528 THR A O 1
ATOM 4222 N N . LYS A 1 529 ? -24.695 -18.967 50.363 1.00 75.50 529 LYS A N 1
ATOM 4223 C CA . LYS A 1 529 ? -23.522 -18.427 51.073 1.00 75.50 529 LYS A CA 1
ATOM 4224 C C . LYS A 1 529 ? -23.142 -17.008 50.620 1.00 75.50 529 LYS A C 1
ATOM 4226 O O . LYS A 1 529 ? -22.674 -16.226 51.444 1.00 75.50 529 LYS A O 1
ATOM 4231 N N . SER A 1 530 ? -23.358 -16.670 49.349 1.00 74.69 530 SER A N 1
ATOM 4232 C CA . SER A 1 530 ? -23.044 -15.356 48.769 1.00 74.69 530 SER A CA 1
ATOM 4233 C C . SER A 1 530 ? -24.137 -14.320 49.036 1.00 74.69 530 SER A C 1
ATOM 4235 O O . SER A 1 530 ? -23.844 -13.130 49.076 1.00 74.69 530 SER A O 1
ATOM 4237 N N . ARG A 1 531 ? -25.383 -14.755 49.281 1.00 77.44 531 ARG A N 1
ATOM 4238 C CA . ARG A 1 531 ? -26.512 -13.851 49.573 1.00 77.44 531 ARG A CA 1
ATOM 4239 C C . ARG A 1 531 ? -26.330 -13.029 50.850 1.00 77.44 531 ARG A C 1
ATOM 4241 O O . ARG A 1 531 ? -26.839 -11.917 50.905 1.00 77.44 531 ARG A O 1
ATOM 4248 N N . TYR A 1 532 ? -25.636 -13.567 51.858 1.00 75.94 532 TYR A N 1
ATOM 4249 C CA . TYR A 1 532 ? -25.624 -12.989 53.212 1.00 75.94 532 TYR A CA 1
ATOM 4250 C C . TYR A 1 532 ? -24.241 -12.580 53.736 1.00 75.94 532 TYR A C 1
ATOM 4252 O O . TYR A 1 532 ? -24.164 -11.952 54.786 1.00 75.94 532 TYR A O 1
ATOM 4260 N N . ARG A 1 533 ? -23.141 -12.941 53.057 1.00 75.44 533 ARG A N 1
ATOM 4261 C CA . ARG A 1 533 ? -21.782 -12.717 53.592 1.00 75.44 533 ARG A CA 1
ATOM 4262 C C . ARG A 1 533 ? -21.153 -11.377 53.232 1.00 75.44 533 ARG A C 1
ATOM 4264 O O . ARG A 1 533 ? -20.308 -10.909 53.985 1.00 75.44 533 ARG A O 1
ATOM 4271 N N . LYS A 1 534 ? -21.496 -10.796 52.083 1.00 81.69 534 LYS A N 1
ATOM 4272 C CA . LYS A 1 534 ? -20.888 -9.553 51.596 1.00 81.69 534 LYS A CA 1
ATOM 4273 C C . LYS A 1 534 ? -21.970 -8.552 51.234 1.00 81.69 534 LYS A C 1
ATOM 4275 O O . LYS A 1 534 ? -23.014 -8.943 50.713 1.00 81.69 534 LYS A O 1
ATOM 4280 N N . LYS A 1 535 ? -21.695 -7.274 51.491 1.00 93.06 535 LYS A N 1
ATOM 4281 C CA . LYS A 1 535 ? -22.509 -6.187 50.958 1.00 93.06 535 LYS A CA 1
ATOM 4282 C C . LYS A 1 535 ? -22.381 -6.152 49.443 1.00 93.06 535 LYS A C 1
ATOM 4284 O O . LYS A 1 535 ? -21.307 -6.382 48.888 1.00 93.06 535 LYS A O 1
ATOM 4289 N N . TRP A 1 536 ? -23.504 -5.923 48.791 1.00 96.06 536 TRP A N 1
ATOM 4290 C CA . TRP A 1 536 ? -23.585 -5.797 47.348 1.00 96.06 536 TRP A CA 1
ATOM 4291 C C . TRP A 1 536 ? -23.246 -4.370 46.958 1.00 96.06 536 TRP A C 1
ATOM 4293 O O . TRP A 1 536 ? -23.463 -3.444 47.738 1.00 96.06 536 TRP A O 1
ATOM 4303 N N . LYS A 1 537 ? -22.761 -4.193 45.734 1.00 97.12 537 LYS A N 1
ATOM 4304 C CA . LYS A 1 537 ? -22.407 -2.878 45.212 1.00 97.12 537 LYS A CA 1
ATOM 4305 C C . LYS A 1 537 ? -23.295 -2.567 44.018 1.00 97.12 537 LYS A C 1
ATOM 4307 O O . LYS A 1 537 ? -23.219 -3.268 43.015 1.00 97.12 537 LYS A O 1
ATOM 4312 N N . LEU A 1 538 ? -24.149 -1.557 44.125 1.00 97.69 538 LEU A N 1
ATOM 4313 C CA . LEU A 1 538 ? -24.930 -1.041 43.005 1.00 97.69 538 LEU A CA 1
ATOM 4314 C C . LEU A 1 538 ? -24.228 0.194 42.449 1.00 97.69 538 LEU A C 1
ATOM 4316 O O . LEU A 1 538 ? -24.109 1.204 43.136 1.00 97.69 538 LEU A O 1
ATOM 4320 N N . VAL A 1 539 ? -23.760 0.103 41.210 1.00 98.06 539 VAL A N 1
ATOM 4321 C CA . VAL A 1 539 ? -23.057 1.170 40.504 1.00 98.06 539 VAL A CA 1
ATOM 4322 C C . VAL A 1 539 ? -24.002 1.787 39.478 1.00 98.06 539 VAL A C 1
ATOM 4324 O O . VAL A 1 539 ? -24.382 1.148 38.494 1.00 98.06 539 VAL A O 1
ATOM 4327 N N . PHE A 1 540 ? -24.360 3.047 39.694 1.00 98.19 540 PHE A N 1
ATOM 4328 C CA . PHE A 1 540 ? -25.016 3.875 38.694 1.00 98.19 540 PHE A CA 1
ATOM 4329 C C . PHE A 1 540 ? -23.986 4.314 37.663 1.00 98.19 540 PHE A C 1
ATOM 4331 O O . PHE A 1 540 ? -23.013 4.991 37.992 1.00 98.19 540 PHE A O 1
ATOM 4338 N N . VAL A 1 541 ? -24.190 3.913 36.417 1.00 98.12 541 VAL A N 1
ATOM 4339 C CA . VAL A 1 541 ? -23.326 4.280 35.301 1.00 98.12 541 VAL A CA 1
ATOM 4340 C C . VAL A 1 541 ? -23.981 5.440 34.568 1.00 98.12 541 VAL A C 1
ATOM 4342 O O . VAL A 1 541 ? -25.082 5.298 34.031 1.00 98.12 541 VAL A O 1
ATOM 4345 N N . VAL A 1 542 ? -23.319 6.592 34.576 1.00 97.50 542 VAL A N 1
ATOM 4346 C CA . VAL A 1 542 ? -23.856 7.859 34.056 1.00 97.50 542 VAL A CA 1
ATOM 4347 C C . VAL A 1 542 ? -22.827 8.569 33.178 1.00 97.50 542 VAL A C 1
ATOM 4349 O O . VAL A 1 542 ? -21.653 8.202 33.171 1.00 97.50 542 VAL A O 1
ATOM 4352 N N . SER A 1 543 ? -23.245 9.591 32.427 1.00 96.19 543 SER A N 1
ATOM 4353 C CA . SER A 1 543 ? -22.289 10.489 31.759 1.00 96.19 543 SER A CA 1
ATOM 4354 C C . SER A 1 543 ? -21.430 11.214 32.800 1.00 96.19 543 SER A C 1
ATOM 4356 O O . SER A 1 543 ? -21.943 11.598 33.856 1.00 96.19 543 SER A O 1
ATOM 4358 N N . THR A 1 544 ? -20.159 11.479 32.492 1.00 95.81 544 THR A N 1
ATOM 4359 C CA . THR A 1 544 ? -19.273 12.314 33.328 1.00 95.81 544 THR A CA 1
ATOM 4360 C C . THR A 1 544 ? -19.855 13.689 33.653 1.00 95.81 544 THR A C 1
ATOM 4362 O O . THR A 1 544 ? -19.538 14.239 34.699 1.00 95.81 544 THR A O 1
ATOM 4365 N N . ASP A 1 545 ? -20.750 14.227 32.821 1.00 94.44 545 ASP A N 1
ATOM 4366 C CA . ASP A 1 545 ? -21.405 15.521 33.080 1.00 94.44 545 ASP A CA 1
ATOM 4367 C C . ASP A 1 545 ? -22.437 15.455 34.219 1.00 94.44 545 ASP A C 1
ATOM 4369 O O . ASP A 1 545 ? -22.769 16.464 34.839 1.00 94.44 545 ASP A O 1
ATOM 4373 N N . ILE A 1 546 ? -22.979 14.262 34.476 1.00 95.25 546 ILE A N 1
ATOM 4374 C CA . ILE A 1 546 ? -24.021 14.002 35.478 1.00 95.25 546 ILE A CA 1
ATOM 4375 C C . ILE A 1 546 ? -23.395 13.460 36.766 1.00 95.25 546 ILE A C 1
ATOM 4377 O O . ILE A 1 546 ? -23.906 13.728 37.854 1.00 95.25 546 ILE A O 1
ATOM 4381 N N . GLU A 1 547 ? -22.286 12.725 36.645 1.00 96.62 547 GLU A N 1
ATOM 4382 C CA . GLU A 1 547 ? -21.601 12.044 37.748 1.00 96.62 547 GLU A CA 1
ATOM 4383 C C . GLU A 1 547 ? -21.411 12.932 38.991 1.00 96.62 547 GLU A C 1
ATOM 4385 O O . GLU A 1 547 ? -21.853 12.489 40.054 1.00 96.62 547 GLU A O 1
ATOM 4390 N N . PRO A 1 548 ? -20.909 14.185 38.916 1.00 95.31 548 PRO A N 1
ATOM 4391 C CA . PRO A 1 548 ? -20.673 14.999 40.112 1.00 95.31 548 PRO A CA 1
ATOM 4392 C C . PRO A 1 548 ? -21.960 15.381 40.852 1.00 95.31 548 PRO A C 1
ATOM 4394 O O . PRO A 1 548 ? -21.966 15.538 42.073 1.00 95.31 548 PRO A O 1
ATOM 4397 N N . GLY A 1 549 ? -23.063 15.538 40.112 1.00 94.81 549 GLY A N 1
ATOM 4398 C CA . GLY A 1 549 ? -24.372 15.910 40.646 1.00 94.81 549 GLY A CA 1
ATOM 4399 C C . GLY A 1 549 ? -25.225 14.721 41.085 1.00 94.81 549 GLY A C 1
ATOM 4400 O O . GLY A 1 549 ? -26.266 14.927 41.712 1.00 94.81 549 GLY A O 1
ATOM 4401 N N . PHE A 1 550 ? -24.811 13.493 40.765 1.00 96.25 550 PHE A N 1
ATOM 4402 C CA . PHE A 1 550 ? -25.583 12.290 41.045 1.00 96.25 550 PHE A CA 1
ATOM 4403 C C . PHE A 1 550 ? -25.606 11.986 42.549 1.00 96.25 550 PHE A C 1
ATOM 4405 O O . PHE A 1 550 ? -24.567 11.986 43.221 1.00 96.25 550 PHE A O 1
ATOM 4412 N N . LYS A 1 551 ? -26.799 11.737 43.092 1.00 95.50 551 LYS A N 1
ATOM 4413 C CA . LYS A 1 551 ? -27.033 11.549 44.532 1.00 95.50 551 LYS A CA 1
ATOM 4414 C C . LYS A 1 551 ? -27.484 10.128 44.846 1.00 95.50 551 LYS A C 1
ATOM 4416 O O . LYS A 1 551 ? -27.769 9.338 43.951 1.00 95.50 551 LYS A O 1
ATOM 4421 N N . TYR A 1 552 ? -27.532 9.823 46.140 1.00 95.69 552 TYR A N 1
ATOM 4422 C CA . TYR A 1 552 ? -28.134 8.599 46.659 1.00 95.69 552 TYR A CA 1
ATOM 4423 C C . TYR A 1 552 ? -29.584 8.458 46.176 1.00 95.69 552 TYR A C 1
ATOM 4425 O O . TYR A 1 552 ? -30.358 9.413 46.251 1.00 95.69 552 TYR A O 1
ATOM 4433 N N . GLN A 1 553 ? -29.940 7.267 45.702 1.00 96.12 553 GLN A N 1
ATOM 4434 C CA . GLN A 1 553 ? -31.239 6.962 45.114 1.00 96.12 553 GLN A CA 1
ATOM 4435 C C . GLN A 1 553 ? -32.126 6.186 46.091 1.00 96.12 553 GLN A C 1
ATOM 4437 O O . GLN A 1 553 ? -31.658 5.332 46.847 1.00 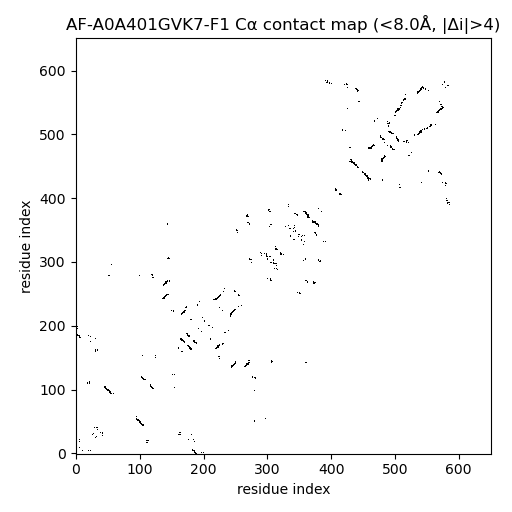96.12 553 GLN A O 1
ATOM 4442 N N . LEU A 1 554 ? -33.429 6.471 46.073 1.00 95.00 554 LEU A N 1
ATOM 4443 C CA . LEU A 1 554 ? -34.397 5.841 46.974 1.00 95.00 554 LEU A CA 1
ATOM 4444 C C . LEU A 1 554 ? -34.853 4.468 46.462 1.00 95.00 554 LEU A C 1
ATOM 4446 O O . LEU A 1 554 ? -34.975 4.238 45.257 1.00 95.00 554 LEU A O 1
ATOM 4450 N N . TYR A 1 555 ? -35.154 3.564 47.395 1.00 94.75 555 TYR A N 1
ATOM 4451 C CA . TYR A 1 555 ? -35.702 2.241 47.097 1.00 94.75 555 TYR A CA 1
ATOM 4452 C C . TYR A 1 555 ? -37.222 2.295 46.905 1.00 94.75 555 TYR A C 1
ATOM 4454 O O . TYR A 1 555 ? -37.937 2.946 47.667 1.00 94.75 555 TYR A O 1
ATOM 4462 N N . GLU A 1 556 ? -37.727 1.564 45.909 1.00 94.12 556 GLU A N 1
ATOM 4463 C CA . GLU A 1 556 ? -39.155 1.449 45.612 1.00 94.12 556 GLU A CA 1
ATOM 4464 C C . GLU A 1 556 ? -39.630 -0.021 45.509 1.00 94.12 556 GLU A C 1
ATOM 4466 O O . GLU A 1 556 ? -39.089 -0.792 44.705 1.00 94.12 556 GLU A O 1
ATOM 4471 N N . PRO A 1 557 ? -40.680 -0.418 46.263 1.00 92.50 557 PRO A N 1
ATOM 4472 C CA . PRO A 1 557 ? -41.276 0.342 47.369 1.00 92.50 557 PRO A CA 1
ATOM 4473 C C . PRO A 1 557 ? -40.254 0.554 48.504 1.00 92.50 557 PRO A C 1
ATOM 4475 O O . PRO A 1 557 ? -39.257 -0.173 48.547 1.00 92.50 557 PRO A O 1
ATOM 4478 N N . PRO A 1 558 ? -40.501 1.499 49.433 1.00 84.06 558 PRO A N 1
ATOM 4479 C CA . PRO A 1 558 ? -39.708 1.613 50.649 1.00 84.06 558 PRO A CA 1
ATOM 4480 C C . PRO A 1 558 ? -39.657 0.242 51.318 1.00 84.06 558 PRO A C 1
ATOM 4482 O O . PRO A 1 558 ? -40.689 -0.347 51.662 1.00 84.06 558 PRO A O 1
ATOM 4485 N N . SER A 1 559 ? -38.461 -0.323 51.398 1.00 70.25 559 SER A N 1
ATOM 4486 C CA . SER A 1 559 ? -38.295 -1.695 51.840 1.00 70.25 559 SER A CA 1
ATOM 4487 C C . SER A 1 559 ? -38.454 -1.763 53.357 1.00 70.25 559 SER A C 1
ATOM 4489 O O . SER A 1 559 ? -37.757 -1.066 54.084 1.00 70.25 559 SER A O 1
ATOM 4491 N N . ARG A 1 560 ? -39.337 -2.642 53.850 1.00 58.31 560 ARG A N 1
ATOM 4492 C CA . ARG A 1 560 ? -39.329 -3.045 55.271 1.00 58.31 560 ARG A CA 1
ATOM 4493 C C . ARG A 1 560 ? -38.133 -3.955 55.601 1.00 58.31 560 ARG A C 1
ATOM 4495 O O . ARG A 1 560 ? -37.815 -4.137 56.769 1.00 58.31 560 ARG A O 1
ATOM 4502 N N . GLU A 1 561 ? -37.500 -4.543 54.580 1.00 57.88 561 GLU A N 1
ATOM 4503 C CA . GLU A 1 561 ? -36.270 -5.338 54.674 1.00 57.88 561 GLU A CA 1
ATOM 4504 C C . GLU A 1 561 ? -35.004 -4.479 54.518 1.00 57.88 561 GLU A C 1
ATOM 4506 O O . GLU A 1 561 ? -34.994 -3.468 53.819 1.00 57.88 561 GLU A O 1
ATOM 4511 N N . THR A 1 562 ? -33.903 -4.976 55.081 1.00 80.88 562 THR A N 1
ATOM 4512 C CA . THR A 1 562 ? -32.553 -4.396 55.195 1.00 80.88 562 THR A CA 1
ATOM 4513 C C . THR A 1 562 ? -31.784 -4.176 53.876 1.00 80.88 562 THR A C 1
ATOM 4515 O O . THR A 1 562 ? -30.556 -4.191 53.876 1.00 80.88 562 THR A O 1
ATOM 4518 N N . TRP A 1 563 ? -32.442 -3.978 52.724 1.00 90.56 563 TRP A N 1
ATOM 4519 C CA . TRP A 1 563 ? -31.739 -3.734 51.449 1.00 90.56 563 TRP A CA 1
ATOM 4520 C C . TRP A 1 563 ? -30.846 -2.490 51.499 1.00 90.56 563 TRP A C 1
ATOM 4522 O O . TRP A 1 563 ? -29.733 -2.542 50.984 1.00 90.56 563 TRP A O 1
ATOM 4532 N N . GLU A 1 564 ? -31.275 -1.440 52.202 1.00 90.06 564 GLU A N 1
ATOM 4533 C CA . GLU A 1 564 ? -30.460 -0.246 52.482 1.00 90.06 564 GLU A CA 1
ATOM 4534 C C . GLU A 1 564 ? -29.164 -0.574 53.240 1.00 90.06 564 GLU A C 1
ATOM 4536 O O . GLU A 1 564 ? -28.124 0.023 52.986 1.00 90.06 564 GLU A O 1
ATOM 4541 N N . GLU A 1 565 ? -29.193 -1.568 54.129 1.00 90.44 565 GLU A N 1
ATOM 4542 C CA . GLU A 1 565 ? -28.015 -2.012 54.885 1.00 90.44 565 GLU A CA 1
ATOM 4543 C C . GLU A 1 565 ? -27.129 -2.976 54.077 1.00 90.44 565 GLU A C 1
ATOM 4545 O O . GLU A 1 565 ? -25.938 -3.135 54.363 1.00 90.44 565 GLU A O 1
ATOM 4550 N N . ARG A 1 566 ? -27.714 -3.648 53.075 1.00 92.38 566 ARG A N 1
ATOM 4551 C CA . ARG A 1 566 ? -27.072 -4.710 52.283 1.00 92.38 566 ARG A CA 1
ATOM 4552 C C . ARG A 1 566 ? -26.463 -4.228 50.975 1.00 92.38 566 ARG A C 1
ATOM 4554 O O . ARG A 1 566 ? -25.540 -4.885 50.493 1.00 92.38 566 ARG A O 1
ATOM 4561 N N . VAL A 1 567 ? -26.989 -3.161 50.381 1.00 95.00 567 VAL A N 1
ATOM 4562 C CA . VAL A 1 567 ? -26.573 -2.665 49.064 1.00 95.00 567 VAL A CA 1
ATOM 4563 C C . VAL A 1 567 ? -25.996 -1.270 49.217 1.00 95.00 567 VAL A C 1
ATOM 4565 O O . VAL A 1 567 ? -26.698 -0.312 49.530 1.00 95.00 567 VAL A O 1
ATOM 4568 N N . GLU A 1 568 ? -24.700 -1.166 48.963 1.00 96.00 568 GLU A N 1
ATOM 4569 C CA . GLU A 1 568 ? -23.996 0.106 48.903 1.00 96.00 568 GLU A CA 1
ATOM 4570 C C . GLU A 1 568 ? -24.156 0.698 47.505 1.00 96.00 568 GLU A C 1
ATOM 4572 O O . GLU A 1 568 ? -24.047 -0.009 46.499 1.00 96.00 568 GLU A O 1
ATOM 4577 N N . GLN A 1 569 ? -24.448 1.996 47.448 1.00 96.81 569 GLN A N 1
ATOM 4578 C CA . GLN A 1 569 ? -24.652 2.711 46.198 1.00 96.81 569 GLN A CA 1
ATOM 4579 C C . GLN A 1 569 ? -23.389 3.465 45.805 1.00 96.81 569 GLN A C 1
ATOM 4581 O O . GLN A 1 569 ? -22.722 4.090 46.631 1.00 96.81 569 GLN A O 1
ATOM 4586 N N . TYR A 1 570 ? -23.096 3.438 44.517 1.00 97.75 570 TYR A N 1
ATOM 4587 C CA . TYR A 1 570 ? -21.950 4.092 43.919 1.00 97.75 570 TYR A CA 1
ATOM 4588 C C . TYR A 1 570 ? -22.352 4.727 42.600 1.00 97.75 570 TYR A C 1
ATOM 4590 O O . TYR A 1 570 ? -23.315 4.296 41.972 1.00 97.75 570 TYR A O 1
ATOM 4598 N N . VAL A 1 571 ? -21.585 5.706 42.146 1.00 97.56 571 VAL A N 1
ATOM 4599 C CA . VAL A 1 571 ? -21.701 6.248 40.796 1.00 97.56 571 VAL A CA 1
ATOM 4600 C C . VAL A 1 571 ? -20.363 6.151 40.074 1.00 97.56 571 VAL A C 1
ATOM 4602 O O . VAL A 1 571 ? -19.296 6.286 40.676 1.00 97.56 571 VAL A O 1
ATOM 4605 N N . MET A 1 572 ? -20.441 5.878 38.779 1.00 97.94 572 MET A N 1
ATOM 4606 C CA . MET A 1 572 ? -19.325 5.815 37.851 1.00 97.94 572 MET A CA 1
ATOM 4607 C C . MET A 1 572 ? -19.670 6.657 36.623 1.00 97.94 572 MET A C 1
ATOM 4609 O O . MET A 1 572 ? -20.676 6.409 35.954 1.00 97.94 572 MET A O 1
ATOM 4613 N N . GLY A 1 573 ? -18.835 7.650 36.336 1.00 97.19 573 GLY A N 1
ATOM 4614 C CA . GLY A 1 573 ? -18.943 8.471 35.135 1.00 97.19 573 GLY A CA 1
ATOM 4615 C C . GLY A 1 573 ? -18.213 7.820 33.965 1.00 97.19 573 GLY A C 1
ATOM 4616 O O . GLY A 1 573 ? -17.056 7.431 34.115 1.00 97.19 573 GLY A O 1
ATOM 4617 N N . LEU A 1 574 ? -18.867 7.729 32.808 1.00 97.06 574 LEU A N 1
ATOM 4618 C CA . LEU A 1 574 ? -18.229 7.398 31.533 1.00 97.06 574 LEU A CA 1
ATOM 4619 C C . LEU A 1 574 ? -18.227 8.626 30.624 1.00 97.06 574 LEU A C 1
ATOM 4621 O O . LEU A 1 574 ? -19.275 9.239 30.403 1.00 97.06 574 LEU A O 1
ATOM 4625 N N . SER A 1 575 ? -17.053 8.990 30.112 1.00 94.94 575 SER A N 1
ATOM 4626 C CA . SER A 1 575 ? -16.921 10.115 29.187 1.00 94.94 575 SER A CA 1
ATOM 4627 C C . SER A 1 575 ? -17.353 9.729 27.773 1.00 94.94 575 SER A C 1
ATOM 4629 O O . SER A 1 575 ? -17.387 8.551 27.400 1.00 94.94 575 SER A O 1
ATOM 4631 N N . ALA A 1 576 ? -17.646 10.729 26.941 1.00 92.19 576 ALA A N 1
ATOM 4632 C CA . ALA A 1 576 ? -17.940 10.502 25.529 1.00 92.19 576 ALA A CA 1
ATOM 4633 C C . ALA A 1 576 ? -16.756 9.851 24.785 1.00 92.19 576 ALA A C 1
ATOM 4635 O O . ALA A 1 576 ? -16.962 9.103 23.833 1.00 92.19 576 ALA A O 1
ATOM 4636 N N . GLU A 1 577 ? -15.523 10.104 25.222 1.00 91.31 577 GLU A N 1
ATOM 4637 C CA . GLU A 1 577 ? -14.300 9.496 24.694 1.00 91.31 577 GLU A CA 1
ATOM 4638 C C . GLU A 1 577 ? -14.209 8.014 25.050 1.00 91.31 577 GLU A C 1
ATOM 4640 O O . GLU A 1 577 ? -13.818 7.218 24.205 1.00 91.31 577 GLU A O 1
ATOM 4645 N N . GLN A 1 578 ? -14.612 7.628 26.262 1.00 92.69 578 GLN A N 1
ATOM 4646 C CA . GLN A 1 578 ? -14.650 6.221 26.667 1.00 92.69 578 GLN A CA 1
ATOM 4647 C C . GLN A 1 578 ? -15.752 5.449 25.932 1.00 92.69 578 GLN A C 1
ATOM 4649 O O . GLN A 1 578 ? -15.552 4.299 25.555 1.00 92.69 578 GLN A O 1
ATOM 4654 N N . LEU A 1 579 ? -16.910 6.079 25.711 1.00 92.62 579 LEU A N 1
ATOM 4655 C CA . LEU A 1 579 ? -18.046 5.469 25.008 1.00 92.62 579 LEU A CA 1
ATOM 4656 C C . LEU A 1 579 ? -17.831 5.377 23.494 1.00 92.62 579 LEU A C 1
ATOM 4658 O O . LEU A 1 579 ? -18.310 4.442 22.856 1.00 92.62 579 LEU A O 1
ATOM 4662 N N . PHE A 1 580 ? -17.148 6.366 22.919 1.00 93.94 580 PHE A N 1
ATOM 4663 C CA . PHE A 1 580 ? -16.917 6.504 21.485 1.00 93.94 580 PHE A CA 1
ATOM 4664 C C . PHE A 1 580 ? -15.433 6.814 21.246 1.00 93.94 580 PHE A C 1
ATOM 4666 O O . PHE A 1 580 ? -15.088 7.973 20.974 1.00 93.94 580 PHE A O 1
ATOM 4673 N N . PRO A 1 581 ? -14.547 5.814 21.396 1.00 88.38 581 PRO A N 1
ATOM 4674 C CA . PRO A 1 581 ? -13.108 6.020 21.325 1.00 88.38 581 PRO A CA 1
ATOM 4675 C C . PRO A 1 581 ? -12.696 6.643 19.992 1.00 88.38 581 PRO A C 1
ATOM 4677 O O . PRO A 1 581 ? -13.096 6.204 18.916 1.00 88.38 581 PRO A O 1
ATOM 4680 N N . THR A 1 582 ? -11.892 7.699 20.090 1.00 84.75 582 THR A N 1
ATOM 4681 C CA . THR A 1 582 ? -11.266 8.403 18.957 1.00 84.75 582 THR A CA 1
ATOM 4682 C C . THR A 1 582 ? -9.735 8.346 19.023 1.00 84.75 582 THR A C 1
ATOM 4684 O O . THR A 1 582 ? -9.058 8.738 18.083 1.00 84.75 582 THR A O 1
ATOM 4687 N N . ALA A 1 583 ? -9.165 7.858 20.126 1.00 65.31 583 ALA A N 1
ATOM 4688 C CA . ALA A 1 583 ? -7.779 8.136 20.506 1.00 65.31 583 ALA A CA 1
ATOM 4689 C C . ALA A 1 583 ? -6.701 7.230 19.872 1.00 65.31 583 ALA A C 1
ATOM 4691 O O . ALA A 1 583 ? -5.546 7.314 20.272 1.00 65.31 583 ALA A O 1
ATOM 4692 N N . GLY A 1 584 ? -7.025 6.383 18.890 1.00 64.38 584 GLY A N 1
ATOM 4693 C CA . GLY A 1 584 ? -6.038 5.450 18.321 1.00 64.38 584 GLY A CA 1
ATOM 4694 C C . GLY A 1 584 ? -4.907 6.122 17.531 1.00 64.38 584 GLY A C 1
ATOM 4695 O O . GLY A 1 584 ? -3.782 5.641 17.536 1.00 64.38 584 GLY A O 1
ATOM 4696 N N . MET A 1 585 ? -5.174 7.258 16.880 1.00 57.81 585 MET A N 1
ATOM 4697 C CA . MET A 1 585 ? -4.268 7.779 15.847 1.00 57.81 585 MET A CA 1
ATOM 4698 C C . MET A 1 585 ? -3.317 8.891 16.309 1.00 57.81 585 MET A C 1
ATOM 4700 O O . MET A 1 585 ? -2.218 9.012 15.773 1.00 57.81 585 MET A O 1
ATOM 4704 N N . GLU A 1 586 ? -3.711 9.706 17.293 1.00 61.56 586 GLU A N 1
ATOM 4705 C CA . GLU A 1 586 ? -2.910 10.868 17.722 1.00 61.56 586 GLU A CA 1
ATOM 4706 C C . GLU A 1 586 ? -1.591 10.452 18.395 1.00 61.56 586 GLU A C 1
ATOM 4708 O O . GLU A 1 586 ? -0.587 11.153 18.270 1.00 61.56 586 GLU A O 1
ATOM 4713 N N . GLN A 1 587 ? -1.553 9.278 19.036 1.00 58.44 587 GLN A N 1
ATOM 4714 C CA . GLN A 1 587 ? -0.340 8.768 19.684 1.00 58.44 587 GLN A CA 1
ATOM 4715 C C . GLN A 1 587 ? 0.747 8.344 18.686 1.00 58.44 587 GLN A C 1
ATOM 4717 O O . GLN A 1 587 ? 1.922 8.537 18.977 1.00 58.44 587 GLN A O 1
ATOM 4722 N N . VAL A 1 588 ? 0.377 7.831 17.505 1.00 56.50 588 VAL A N 1
ATOM 4723 C CA . VAL A 1 588 ? 1.342 7.347 16.496 1.00 56.50 588 VAL A CA 1
ATOM 4724 C C . VAL A 1 588 ? 2.153 8.496 15.889 1.00 56.50 588 VAL A C 1
ATOM 4726 O O . VAL A 1 588 ? 3.334 8.335 15.590 1.00 56.50 588 VAL A O 1
ATOM 4729 N N . VAL A 1 589 ? 1.537 9.669 15.722 1.00 55.66 589 VAL A N 1
ATOM 4730 C CA . VAL A 1 589 ? 2.208 10.849 15.151 1.00 55.66 589 VAL A CA 1
ATOM 4731 C C . VAL A 1 589 ? 2.893 11.675 16.247 1.00 55.66 589 VAL A C 1
ATOM 4733 O O . VAL A 1 589 ? 4.019 12.134 16.058 1.00 55.66 589 VAL A O 1
ATOM 4736 N N . GLY A 1 590 ? 2.254 11.821 17.415 1.00 51.44 590 GLY A N 1
ATOM 4737 C CA . GLY A 1 590 ? 2.741 12.673 18.503 1.00 51.44 590 GLY A CA 1
ATOM 4738 C C . GLY A 1 590 ? 4.011 12.174 19.199 1.00 51.44 590 GLY A C 1
ATOM 4739 O O . GLY A 1 590 ? 4.799 12.988 19.674 1.00 51.44 590 GLY A O 1
ATOM 4740 N N . SER A 1 591 ? 4.270 10.861 19.225 1.00 52.03 591 SER A N 1
ATOM 4741 C CA . SER A 1 591 ? 5.500 10.323 19.826 1.00 52.03 591 SER A CA 1
ATOM 4742 C C . SER A 1 591 ? 6.747 10.511 18.954 1.00 52.03 591 SER A C 1
ATOM 4744 O O . SER A 1 591 ? 7.854 10.360 19.455 1.00 52.03 591 SER A O 1
ATOM 4746 N N . SER A 1 592 ? 6.593 10.834 17.663 1.00 47.84 592 SER A N 1
ATOM 4747 C CA . SER A 1 592 ? 7.723 11.067 16.748 1.00 47.84 592 SER A CA 1
ATOM 4748 C C . SER A 1 592 ? 8.053 12.549 16.550 1.00 47.84 592 SER A C 1
ATOM 4750 O O . SER A 1 592 ? 9.111 12.852 16.002 1.00 47.84 592 SER A O 1
ATOM 4752 N N . SER A 1 593 ? 7.164 13.470 16.936 1.00 42.38 593 SER A N 1
ATOM 4753 C CA . SER A 1 593 ? 7.315 14.902 16.649 1.00 42.38 593 SER A CA 1
ATOM 4754 C C . SER A 1 593 ? 7.922 15.719 17.791 1.00 42.38 593 SER A C 1
ATOM 4756 O O . SER A 1 593 ? 8.254 16.877 17.571 1.00 42.38 593 SER A O 1
ATOM 4758 N N . ALA A 1 594 ? 8.065 15.158 18.998 1.00 47.28 594 ALA A N 1
ATOM 4759 C CA . ALA A 1 594 ? 8.545 15.906 20.167 1.00 47.28 594 ALA A CA 1
ATOM 4760 C C . ALA A 1 594 ? 10.010 16.386 20.050 1.00 47.28 594 ALA A C 1
ATOM 4762 O O . ALA A 1 594 ? 10.379 17.328 20.743 1.00 47.28 594 ALA A O 1
ATOM 4763 N N . ASP A 1 595 ? 10.795 15.814 19.129 1.00 46.53 595 ASP A N 1
ATOM 4764 C CA . ASP A 1 595 ? 12.206 16.170 18.894 1.00 46.53 595 ASP A CA 1
ATOM 4765 C C . ASP A 1 595 ? 12.456 16.896 17.554 1.00 46.53 595 ASP A C 1
ATOM 4767 O O . ASP A 1 595 ? 13.603 17.143 17.179 1.00 46.53 595 ASP A O 1
ATOM 4771 N N . ALA A 1 596 ? 11.407 17.237 16.798 1.00 43.69 596 ALA A N 1
ATOM 4772 C CA . ALA A 1 596 ? 11.551 17.935 15.522 1.00 43.69 596 ALA A CA 1
ATOM 4773 C C . ALA A 1 596 ? 11.346 19.445 15.715 1.00 43.69 596 ALA A C 1
ATOM 4775 O O . ALA A 1 596 ? 10.214 19.923 15.771 1.00 43.69 596 ALA A O 1
ATOM 4776 N N . GLU A 1 597 ? 12.446 20.201 15.808 1.00 38.66 597 GLU A N 1
ATOM 4777 C CA . GLU A 1 597 ? 12.413 21.665 15.731 1.00 38.66 597 GLU A CA 1
ATOM 4778 C C . GLU A 1 597 ? 11.655 22.130 14.476 1.00 38.66 597 GLU A C 1
ATOM 4780 O O . GLU A 1 597 ? 11.872 21.653 13.356 1.00 38.66 597 GLU A O 1
ATOM 4785 N N . GLU A 1 598 ? 10.749 23.078 14.706 1.00 36.88 598 GLU A N 1
ATOM 4786 C CA . GLU A 1 598 ? 9.780 23.638 13.771 1.00 36.88 598 GLU A CA 1
ATOM 4787 C C . GLU A 1 598 ? 10.484 24.263 12.551 1.00 36.88 598 GLU A C 1
ATOM 4789 O O . GLU A 1 598 ? 10.878 25.428 12.533 1.00 36.88 598 GLU A O 1
ATOM 4794 N N . THR A 1 599 ? 10.672 23.465 11.503 1.00 36.56 599 THR A N 1
ATOM 4795 C CA . THR A 1 599 ? 11.216 23.908 10.219 1.00 36.56 599 THR A CA 1
ATOM 4796 C C . THR A 1 599 ? 10.073 23.995 9.214 1.00 36.56 599 THR A C 1
ATOM 4798 O O . THR A 1 599 ? 9.475 22.998 8.818 1.00 36.56 599 THR A O 1
ATOM 4801 N N . ASN A 1 600 ? 9.730 25.226 8.821 1.00 30.94 600 ASN A N 1
ATOM 4802 C CA . ASN A 1 600 ? 8.755 25.505 7.767 1.00 30.94 600 ASN A CA 1
ATOM 4803 C C . ASN A 1 600 ? 9.258 24.937 6.432 1.00 30.94 600 ASN A C 1
ATOM 4805 O O . ASN A 1 600 ? 10.082 25.563 5.762 1.00 30.94 600 ASN A O 1
ATOM 4809 N N . PHE A 1 601 ? 8.746 23.775 6.029 1.00 34.56 601 PHE A N 1
ATOM 4810 C CA . PHE A 1 601 ? 9.008 23.199 4.713 1.00 34.56 601 PHE A CA 1
ATOM 4811 C C . PHE A 1 601 ? 7.861 23.499 3.733 1.00 34.56 601 PHE A C 1
ATOM 4813 O O . PHE A 1 601 ? 6.688 23.396 4.099 1.00 34.56 601 PHE A O 1
ATOM 4820 N N . PRO A 1 602 ? 8.169 23.884 2.480 1.00 29.92 602 PRO A N 1
ATOM 4821 C CA . PRO A 1 602 ? 7.158 24.107 1.455 1.00 29.92 602 PRO A CA 1
ATOM 4822 C C . PRO A 1 602 ? 6.519 22.776 1.013 1.00 29.92 602 PRO A C 1
ATOM 4824 O O . PRO A 1 602 ? 7.170 21.733 1.076 1.00 29.92 602 PRO A O 1
ATOM 4827 N N . PRO A 1 603 ? 5.266 22.788 0.515 1.00 29.66 603 PRO A N 1
ATOM 4828 C CA . PRO A 1 603 ? 4.648 21.600 -0.065 1.00 29.66 603 PRO A CA 1
ATOM 4829 C C . PRO A 1 603 ? 5.486 21.105 -1.252 1.00 29.66 603 PRO A C 1
ATOM 4831 O O . PRO A 1 603 ? 5.815 21.878 -2.154 1.00 29.66 603 PRO A O 1
ATOM 4834 N N . HIS A 1 604 ? 5.849 19.821 -1.225 1.00 38.69 604 HIS A N 1
ATOM 4835 C CA . HIS A 1 604 ? 6.731 19.203 -2.209 1.00 38.69 604 HIS A CA 1
ATOM 4836 C C . HIS A 1 604 ? 6.198 19.347 -3.640 1.00 38.69 604 HIS A C 1
ATOM 4838 O O . HIS A 1 604 ? 5.106 18.889 -3.977 1.00 38.69 604 HIS A O 1
ATOM 4844 N N . ALA A 1 605 ? 7.041 19.934 -4.490 1.00 27.70 605 ALA A N 1
ATOM 4845 C CA . ALA A 1 605 ? 7.083 19.629 -5.908 1.00 27.70 605 ALA A CA 1
ATOM 4846 C C . ALA A 1 605 ? 7.615 18.198 -6.079 1.00 27.70 605 ALA A C 1
ATOM 4848 O O . ALA A 1 605 ? 8.598 17.813 -5.443 1.00 27.70 605 ALA A O 1
ATOM 4849 N N . SER A 1 606 ? 6.971 17.421 -6.941 1.00 36.31 606 SER A N 1
ATOM 4850 C CA . SER A 1 606 ? 7.457 16.128 -7.407 1.00 36.31 606 SER A CA 1
ATOM 4851 C C . SER A 1 606 ? 8.838 16.269 -8.067 1.00 36.31 606 SER A C 1
ATOM 4853 O O . SER A 1 606 ? 9.118 17.220 -8.802 1.00 36.31 606 SER A O 1
ATOM 4855 N N . GLU A 1 607 ? 9.743 15.333 -7.779 1.00 35.50 607 GLU A N 1
ATOM 4856 C CA . GLU A 1 607 ? 11.148 15.359 -8.204 1.00 35.50 607 GLU A CA 1
ATOM 4857 C C . GLU A 1 607 ? 11.336 15.146 -9.720 1.00 35.50 607 GLU A C 1
ATOM 4859 O O . GLU A 1 607 ? 11.782 14.099 -10.180 1.00 35.50 607 GLU A O 1
ATOM 4864 N N . SER A 1 608 ? 11.092 16.189 -10.515 1.00 34.28 608 SER A N 1
ATOM 4865 C CA . SER A 1 608 ? 11.907 16.465 -11.715 1.00 34.28 608 SER A CA 1
ATOM 4866 C C . SER A 1 608 ? 13.041 17.466 -11.433 1.00 34.28 608 SER A C 1
ATOM 4868 O O . SER A 1 608 ? 13.798 17.815 -12.331 1.00 34.28 608 SER A O 1
ATOM 4870 N N . SER A 1 609 ? 13.200 17.921 -10.183 1.00 27.75 609 SER A N 1
ATOM 4871 C CA . SER A 1 609 ? 14.103 19.029 -9.828 1.00 27.75 609 SER A CA 1
ATOM 4872 C C . SER A 1 609 ? 15.474 18.627 -9.261 1.00 27.75 609 SER A C 1
ATOM 4874 O O . SER A 1 609 ? 16.339 19.494 -9.166 1.00 27.75 609 SER A O 1
ATOM 4876 N N . MET A 1 610 ? 15.734 17.361 -8.911 1.00 28.84 610 MET A N 1
ATOM 4877 C CA . MET A 1 610 ? 17.063 16.945 -8.413 1.00 28.84 610 MET A CA 1
ATOM 4878 C C . MET A 1 610 ? 18.089 16.644 -9.527 1.00 28.84 610 MET A C 1
ATOM 4880 O O . MET A 1 610 ? 19.238 16.328 -9.233 1.00 28.84 610 MET A O 1
ATOM 4884 N N . LEU A 1 611 ? 17.718 16.812 -10.805 1.00 32.75 611 LEU A N 1
ATOM 4885 C CA . LEU A 1 611 ? 18.630 16.688 -11.956 1.00 32.75 611 LEU A CA 1
ATOM 4886 C C . LEU A 1 611 ? 19.045 18.033 -12.589 1.00 32.75 611 LEU A C 1
ATOM 4888 O O . LEU A 1 611 ? 19.797 18.041 -13.560 1.00 32.75 611 LEU A O 1
ATOM 4892 N N . ALA A 1 612 ? 18.634 19.179 -12.035 1.00 30.89 612 ALA A N 1
ATOM 4893 C CA . ALA A 1 612 ? 19.040 20.500 -12.526 1.00 30.89 612 ALA A CA 1
ATOM 4894 C C . ALA A 1 612 ? 20.111 21.138 -11.624 1.00 30.89 612 ALA A C 1
ATOM 4896 O O . ALA A 1 612 ? 19.874 22.132 -10.943 1.00 30.89 612 ALA A O 1
ATOM 4897 N N . GLY A 1 613 ? 21.311 20.559 -11.620 1.00 25.98 613 GLY A N 1
ATOM 4898 C CA . GLY A 1 613 ? 22.484 21.112 -10.946 1.00 25.98 613 GLY A CA 1
ATOM 4899 C C . GLY A 1 613 ? 23.591 21.455 -11.937 1.00 25.98 613 GLY A C 1
ATOM 4900 O O . GLY A 1 613 ? 24.469 20.629 -12.145 1.00 25.98 613 GLY A O 1
ATOM 4901 N N . THR A 1 614 ? 23.524 22.645 -12.551 1.00 28.27 614 THR A N 1
ATOM 4902 C CA . THR A 1 614 ? 24.626 23.546 -12.987 1.00 28.27 614 THR A CA 1
ATOM 4903 C C . THR A 1 614 ? 24.226 24.365 -14.220 1.00 28.27 614 THR A C 1
ATOM 4905 O O . THR A 1 614 ? 24.231 23.865 -15.335 1.00 28.27 614 THR A O 1
ATOM 4908 N N . SER A 1 615 ? 23.904 25.648 -14.021 1.00 27.94 615 SER A N 1
ATOM 4909 C CA . SER A 1 615 ? 24.445 26.781 -14.794 1.00 27.94 615 SER A CA 1
ATOM 4910 C C . SER A 1 615 ? 23.736 28.065 -14.350 1.00 27.94 615 SER A C 1
ATOM 4912 O O . SER A 1 615 ? 22.645 28.381 -14.808 1.00 27.94 615 SER A O 1
ATOM 4914 N N . ASN A 1 616 ? 24.349 28.799 -13.422 1.00 25.86 616 ASN A N 1
ATOM 4915 C CA . ASN A 1 616 ? 24.013 30.196 -13.163 1.00 25.86 616 ASN A CA 1
ATOM 4916 C C . ASN A 1 616 ? 25.317 30.979 -13.014 1.00 25.86 616 ASN A C 1
ATOM 4918 O O . ASN A 1 616 ? 25.850 31.134 -11.920 1.00 25.86 616 ASN A O 1
ATOM 4922 N N . ALA A 1 617 ? 25.834 31.450 -14.145 1.00 27.52 617 ALA A N 1
ATOM 4923 C CA . ALA A 1 617 ? 26.713 32.607 -14.220 1.00 27.52 617 ALA A CA 1
ATOM 4924 C C . ALA A 1 617 ? 26.674 33.136 -15.655 1.00 27.52 617 ALA A C 1
ATOM 4926 O O . ALA A 1 617 ? 27.353 32.602 -16.521 1.00 27.52 617 ALA A O 1
ATOM 4927 N N . VAL A 1 618 ? 25.815 34.128 -15.897 1.00 29.50 618 VAL A N 1
ATOM 4928 C CA . VAL A 1 618 ? 26.014 35.333 -16.730 1.00 29.50 618 VAL A CA 1
ATOM 4929 C C . VAL A 1 618 ? 24.624 35.940 -16.925 1.00 29.50 618 VAL A C 1
ATOM 4931 O O . VAL A 1 618 ? 23.840 35.432 -17.715 1.00 29.50 618 VAL A O 1
ATOM 4934 N N . LEU A 1 619 ? 24.318 36.995 -16.161 1.00 25.11 619 LEU A N 1
ATOM 4935 C CA . LEU A 1 619 ? 23.585 38.201 -16.587 1.00 25.11 619 LEU A CA 1
ATOM 4936 C C . LEU A 1 619 ? 23.235 39.046 -15.352 1.00 25.11 619 LEU A C 1
ATOM 4938 O O . LEU A 1 619 ? 22.116 39.050 -14.851 1.00 25.11 619 LEU A O 1
ATOM 4942 N N . ALA A 1 620 ? 24.224 39.799 -14.877 1.00 24.39 620 ALA A N 1
ATOM 4943 C CA . ALA A 1 620 ? 23.986 41.026 -14.136 1.00 24.39 620 ALA A CA 1
ATOM 4944 C C . ALA A 1 620 ? 24.328 42.187 -15.073 1.00 24.39 620 ALA A C 1
ATOM 4946 O O . ALA A 1 620 ? 25.506 42.453 -15.288 1.00 24.39 620 ALA A O 1
ATOM 4947 N N . ALA A 1 621 ? 23.314 42.836 -15.653 1.00 25.20 621 ALA A N 1
ATOM 4948 C CA . ALA A 1 621 ? 23.377 44.236 -16.077 1.00 25.20 621 ALA A CA 1
ATOM 4949 C C . ALA A 1 621 ? 22.007 44.736 -16.582 1.00 25.20 621 ALA A C 1
ATOM 4951 O O . ALA A 1 621 ? 21.553 44.356 -17.655 1.00 25.20 621 ALA A O 1
ATOM 4952 N N . LEU A 1 622 ? 21.449 45.685 -15.821 1.00 25.11 622 LEU A N 1
ATOM 4953 C CA . LEU A 1 622 ? 20.707 46.865 -16.292 1.00 25.11 622 LEU A CA 1
ATOM 4954 C C . LEU A 1 622 ? 19.234 46.704 -16.736 1.00 25.11 622 LEU A C 1
ATOM 4956 O O . LEU A 1 622 ? 18.905 46.606 -17.912 1.00 25.11 622 LEU A O 1
ATOM 4960 N N . ALA A 1 623 ? 18.336 46.894 -15.767 1.00 26.31 623 ALA A N 1
ATOM 4961 C CA . ALA A 1 623 ? 17.201 47.825 -15.893 1.00 26.31 623 ALA A CA 1
ATOM 4962 C C . ALA A 1 623 ? 17.616 49.167 -15.213 1.00 26.31 623 ALA A C 1
ATOM 4964 O O . ALA A 1 623 ? 18.629 49.130 -14.507 1.00 26.31 623 ALA A O 1
ATOM 4965 N N . PRO A 1 624 ? 16.905 50.322 -15.309 1.00 38.25 624 PRO A N 1
ATOM 4966 C CA . PRO A 1 624 ? 15.497 50.479 -15.704 1.00 38.25 624 PRO A CA 1
ATOM 4967 C C . PRO A 1 624 ? 15.130 51.770 -16.485 1.00 38.25 624 PRO A C 1
ATOM 4969 O O . PRO A 1 624 ? 15.824 52.780 -16.440 1.00 38.25 624 PRO A O 1
ATOM 4972 N N . SER A 1 625 ? 13.939 51.783 -17.094 1.00 24.39 625 SER A N 1
ATOM 4973 C CA . SER A 1 625 ? 13.061 52.967 -17.135 1.00 24.39 625 SER A CA 1
ATOM 4974 C C . SER A 1 625 ? 11.694 52.576 -17.700 1.00 24.39 625 SER A C 1
ATOM 4976 O O . SER A 1 625 ? 11.603 52.220 -18.869 1.00 24.39 625 SER A O 1
ATOM 4978 N N . LEU A 1 626 ? 10.627 52.660 -16.900 1.00 26.08 626 LEU A N 1
ATOM 4979 C CA . LEU A 1 626 ? 9.570 53.645 -17.149 1.00 26.08 626 LEU A CA 1
ATOM 4980 C C . LEU A 1 626 ? 8.474 53.619 -16.077 1.00 26.08 626 LEU A C 1
ATOM 4982 O O . LEU A 1 626 ? 8.029 52.588 -15.583 1.00 26.08 626 LEU A O 1
ATOM 4986 N N . ARG A 1 627 ? 8.112 54.852 -15.735 1.00 27.39 627 ARG A N 1
ATOM 4987 C CA . ARG A 1 627 ? 7.184 55.360 -14.731 1.00 27.39 627 ARG A CA 1
ATOM 4988 C C . ARG A 1 627 ? 5.738 54.866 -14.845 1.00 27.39 627 ARG A C 1
ATOM 4990 O O . ARG A 1 627 ? 5.186 54.698 -15.924 1.00 27.39 627 ARG A O 1
ATOM 4997 N N . SER A 1 628 ? 5.140 54.834 -13.658 1.00 29.53 628 SER A N 1
ATOM 4998 C CA . SER A 1 628 ? 3.747 55.113 -13.296 1.00 29.53 628 SER A CA 1
ATOM 4999 C C . SER A 1 628 ? 2.911 55.961 -14.269 1.00 29.53 628 SER A C 1
ATOM 5001 O O . SER A 1 628 ? 3.321 57.072 -14.599 1.00 29.53 628 SER A O 1
ATOM 5003 N N . VAL A 1 629 ? 1.677 55.517 -14.518 1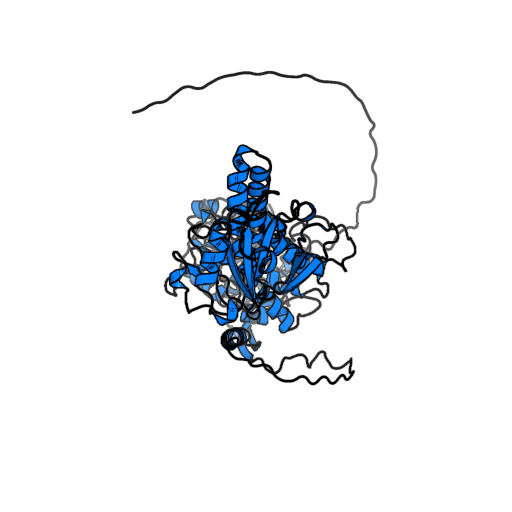.00 30.22 629 VAL A N 1
ATOM 5004 C CA . VAL A 1 629 ? 0.388 56.255 -14.496 1.00 30.22 629 VAL A CA 1
ATOM 5005 C C . VAL A 1 629 ? -0.665 55.140 -14.338 1.00 30.22 629 VAL A C 1
ATOM 5007 O O . VAL A 1 629 ? -0.515 54.108 -14.973 1.00 30.22 629 VAL A O 1
ATOM 5010 N N . GLY A 1 630 ? -1.726 55.149 -13.542 1.00 27.62 630 GLY A N 1
ATOM 5011 C CA . GLY A 1 630 ? -2.461 56.106 -12.726 1.00 27.62 630 GLY A CA 1
ATOM 5012 C C . GLY A 1 630 ? -3.814 55.420 -12.436 1.00 27.62 630 GLY A C 1
ATOM 5013 O O . GLY A 1 630 ? -4.232 54.543 -13.191 1.00 27.62 630 GLY A O 1
ATOM 5014 N N . ALA A 1 631 ? -4.458 55.764 -11.320 1.00 31.27 631 ALA A N 1
ATOM 5015 C CA . ALA A 1 631 ? -5.771 55.264 -10.888 1.00 31.27 631 ALA A CA 1
ATOM 5016 C C . ALA A 1 631 ? -6.853 55.416 -11.999 1.00 31.27 631 ALA A C 1
ATOM 5018 O O . ALA A 1 631 ? -6.658 56.157 -12.958 1.00 31.27 631 ALA A O 1
ATOM 5019 N N . THR A 1 632 ? -8.049 54.810 -11.960 1.00 28.84 632 THR A N 1
ATOM 5020 C CA . THR A 1 632 ? -9.164 55.218 -11.078 1.00 28.84 632 THR A CA 1
ATOM 5021 C C . THR A 1 632 ? -10.403 54.296 -11.268 1.00 28.84 632 THR A C 1
ATOM 5023 O O . THR A 1 632 ? -10.698 53.892 -12.387 1.00 28.84 632 THR A O 1
ATOM 5026 N N . THR A 1 633 ? -11.165 54.081 -10.179 1.00 30.53 633 THR A N 1
ATOM 5027 C CA . THR A 1 633 ? -12.648 53.921 -10.059 1.00 30.53 633 THR A CA 1
ATOM 5028 C C . THR A 1 633 ? -13.449 52.750 -10.686 1.00 30.53 633 THR A C 1
ATOM 5030 O O . THR A 1 633 ? -13.707 52.699 -11.878 1.00 30.53 633 THR A O 1
ATOM 5033 N N . GLN A 1 634 ? -14.034 51.960 -9.767 1.00 29.28 634 GLN A N 1
ATOM 5034 C CA . GLN A 1 634 ? -15.482 51.860 -9.451 1.00 29.28 634 GLN A CA 1
ATOM 5035 C C . GLN A 1 634 ? -16.455 51.068 -10.358 1.00 29.28 634 GLN A C 1
ATOM 5037 O O . GLN A 1 634 ? -16.830 51.484 -11.442 1.00 29.28 634 GLN A O 1
ATOM 5042 N N . ALA A 1 635 ? -16.956 49.978 -9.757 1.00 31.33 635 ALA A N 1
ATOM 5043 C CA . ALA A 1 635 ? -18.333 49.460 -9.710 1.00 31.33 635 ALA A CA 1
ATOM 5044 C C . ALA A 1 635 ? -19.227 49.465 -10.966 1.00 31.33 635 ALA A C 1
ATOM 5046 O O . ALA A 1 635 ? -19.654 50.517 -11.422 1.00 31.33 635 ALA A O 1
ATOM 5047 N N . GLN A 1 636 ? -19.777 48.287 -11.299 1.00 29.56 636 GLN A N 1
ATOM 5048 C CA . GLN A 1 636 ? -21.230 48.142 -11.455 1.00 29.56 636 GLN A CA 1
ATOM 5049 C C . GLN A 1 636 ? -21.710 46.686 -11.359 1.00 29.56 636 GLN A C 1
ATOM 5051 O O . GLN A 1 636 ? -21.047 45.735 -11.764 1.00 29.56 636 GLN A O 1
ATOM 5056 N N . ARG A 1 637 ? -22.887 46.552 -10.744 1.00 32.75 637 ARG A N 1
ATOM 5057 C CA . ARG A 1 637 ? -23.644 45.332 -10.472 1.00 32.75 637 ARG A CA 1
ATOM 5058 C C . ARG A 1 637 ? -24.467 44.895 -11.691 1.00 32.75 637 ARG A C 1
ATOM 5060 O O . ARG A 1 637 ? -24.960 45.729 -12.436 1.00 32.75 637 ARG A O 1
ATOM 5067 N N . SER A 1 638 ? -24.760 43.591 -11.705 1.00 31.33 638 SER A N 1
ATOM 5068 C CA . SER A 1 638 ? -26.043 42.959 -12.069 1.00 31.33 638 SER A CA 1
ATOM 5069 C C . SER A 1 638 ? -26.653 43.217 -13.451 1.00 31.33 638 SER A C 1
ATOM 5071 O O . SER A 1 638 ? -27.189 44.286 -13.712 1.00 31.33 638 SER A O 1
ATOM 5073 N N . ALA A 1 639 ? -26.788 42.135 -14.222 1.00 29.80 639 ALA A N 1
ATOM 5074 C CA . ALA A 1 639 ? -28.066 41.494 -14.571 1.00 29.80 639 ALA A CA 1
ATOM 5075 C C . ALA A 1 639 ? -27.974 40.868 -15.967 1.00 29.80 639 ALA A C 1
ATOM 5077 O O . ALA A 1 639 ? -27.858 41.595 -16.944 1.00 29.80 639 ALA A O 1
ATOM 5078 N N . HIS A 1 640 ? -28.176 39.553 -16.087 1.00 32.69 640 HIS A N 1
ATOM 5079 C CA . HIS A 1 640 ? -29.056 39.044 -17.137 1.00 32.69 640 HIS A CA 1
ATOM 5080 C C . HIS A 1 640 ? -29.689 37.710 -16.755 1.00 32.69 640 HIS A C 1
ATOM 5082 O O . HIS A 1 640 ? -29.131 36.869 -16.057 1.00 32.69 640 HIS A O 1
ATOM 5088 N N . LYS A 1 641 ? -30.949 37.620 -17.154 1.00 32.34 641 LYS A N 1
ATOM 5089 C CA . LYS A 1 641 ? -32.004 36.749 -16.668 1.00 32.34 641 LYS A CA 1
ATOM 5090 C C . LYS A 1 641 ? -32.374 35.820 -17.824 1.00 32.34 641 LYS A C 1
ATOM 5092 O O . LYS A 1 641 ? -32.568 36.297 -18.933 1.00 32.34 641 LYS A O 1
ATOM 5097 N N . ARG A 1 642 ? -32.692 34.571 -17.474 1.00 30.88 642 ARG A N 1
ATOM 5098 C CA . ARG A 1 642 ? -33.766 33.737 -18.054 1.00 30.88 642 ARG A CA 1
ATOM 5099 C C . ARG A 1 642 ? -33.588 33.043 -19.422 1.00 30.88 642 ARG A C 1
ATOM 5101 O O . ARG A 1 642 ? -33.456 33.668 -20.461 1.00 30.88 642 ARG A O 1
ATOM 5108 N N . LYS A 1 643 ? -33.996 31.764 -19.336 1.00 30.80 643 LYS A N 1
ATOM 5109 C CA . LYS A 1 643 ? -34.805 30.941 -20.261 1.00 30.80 643 LYS A CA 1
ATOM 5110 C C . LYS A 1 643 ? -34.072 30.231 -21.406 1.00 30.80 643 LYS A C 1
ATOM 5112 O O . LYS A 1 643 ? -33.846 30.816 -22.453 1.00 30.80 643 LYS A O 1
ATOM 5117 N N . ARG A 1 644 ? -34.045 28.894 -21.320 1.00 31.95 644 ARG A N 1
ATOM 5118 C CA . ARG A 1 644 ? -35.033 28.048 -22.021 1.00 31.95 644 ARG A CA 1
ATOM 5119 C C . ARG A 1 644 ? -35.034 26.613 -21.482 1.00 31.95 644 ARG A C 1
ATOM 5121 O O . ARG A 1 644 ? -34.009 25.950 -21.461 1.00 31.95 644 ARG A O 1
ATOM 5128 N N . ALA A 1 645 ? -36.220 26.164 -21.085 1.00 35.00 645 ALA A N 1
ATOM 5129 C CA . ALA A 1 645 ? -36.603 24.766 -20.976 1.00 35.00 645 ALA A CA 1
ATOM 5130 C C . ALA A 1 645 ? -37.633 24.498 -22.084 1.00 35.00 645 ALA A C 1
ATOM 5132 O O . ALA A 1 645 ? -38.560 25.293 -22.248 1.00 35.00 645 ALA A O 1
ATOM 5133 N N . SER A 1 646 ? -37.464 23.408 -22.829 1.00 35.50 646 SER A N 1
ATOM 5134 C CA . SER A 1 646 ? -38.526 22.692 -23.551 1.00 35.50 646 SER A CA 1
ATOM 5135 C C . SER A 1 646 ? -37.975 21.295 -23.861 1.00 35.50 646 SER A C 1
ATOM 5137 O O . SER A 1 646 ? -36.987 21.164 -24.576 1.00 35.50 646 SER A O 1
ATOM 5139 N N . SER A 1 647 ? -38.421 20.284 -23.120 1.00 35.84 647 SER A N 1
ATOM 5140 C CA . SER A 1 647 ? -39.418 19.304 -23.576 1.00 35.84 647 SER A CA 1
ATOM 5141 C C . SER A 1 647 ? -38.893 18.335 -24.637 1.00 35.84 647 SER A C 1
ATOM 5143 O O . SER A 1 647 ? -38.672 18.731 -25.779 1.00 35.84 647 SER A O 1
ATOM 5145 N N . LYS A 1 648 ? -38.836 17.049 -24.290 1.00 42.41 648 LYS A N 1
ATOM 5146 C CA . LYS A 1 648 ? -39.177 15.956 -25.206 1.00 42.41 648 LYS A CA 1
ATOM 5147 C C . LYS A 1 648 ? -39.604 14.743 -24.384 1.00 42.41 648 LYS A C 1
ATOM 5149 O O . LYS A 1 648 ? -38.790 14.138 -23.696 1.00 42.41 648 LYS A O 1
ATOM 5154 N N . SER A 1 649 ? -40.902 14.452 -24.436 1.00 44.47 649 SER A N 1
ATOM 5155 C CA . SER A 1 649 ? -41.445 13.130 -24.162 1.00 44.47 649 SER A CA 1
ATOM 5156 C C . SER A 1 649 ? -41.447 12.309 -25.456 1.00 44.47 649 SER A C 1
ATOM 5158 O O . SER A 1 649 ? -41.648 12.848 -26.543 1.00 44.47 649 SER A O 1
ATOM 5160 N N . ASN A 1 650 ? -41.189 11.018 -25.271 1.00 48.19 650 ASN A N 1
ATOM 5161 C CA . ASN A 1 650 ? -41.649 9.829 -25.990 1.00 48.19 650 ASN A CA 1
ATOM 5162 C C . ASN A 1 650 ? -41.925 9.896 -27.501 1.00 48.19 650 ASN A C 1
ATOM 5164 O O . ASN A 1 650 ? -42.946 10.425 -27.945 1.00 48.19 650 ASN A O 1
ATOM 5168 N N . ARG A 1 651 ? -41.137 9.109 -28.240 1.00 48.50 651 ARG A N 1
ATOM 5169 C CA . ARG A 1 651 ? -41.649 7.921 -28.934 1.00 48.50 651 ARG A CA 1
ATOM 5170 C C . ARG A 1 651 ? -40.574 6.848 -29.006 1.00 48.50 651 ARG A C 1
ATOM 5172 O O . ARG A 1 651 ? -39.399 7.250 -29.152 1.00 48.50 651 ARG A O 1
#

InterPro domains:
  IPR052980 Crinkler effector [PTHR33129] (116-557)

Secondary structure (DSSP, 8-state):
--EEETT-TTS-GGGS-HHHHHHHHHHHHHTGGGSSS-GGGS---EEEEEEEEE-HHHHHHHHHHTTT--------------TTSTTSS-S-TTS-EEEEEEEEEE-TTSSS-SS-SEEEE-HHHHHHHHHHHS--S-EEEE-STTS-HHHHHHHHHHHHHHTT--EEEEEETTEEEEEETTEEEEE--SS--HHHHHHHHHHHHTSSPTT--TTTT--EEEEEEE-TTS----S-GGG-TTEEEEEEE-S-GGGTHHHHHHHTPEEEEPPPPPHHHHHHHGGGS--SSPPPHHHHHHHHHHH-S-HHHHHHHHS-SSTHHHHHHHHHHHHHHHH-SSGGGGS-SSGGG-STTS-TTTEEEEEEEETTEEEEEEEEEEES-HHHHHHHHHHHHHHHHHHHHHHHHHHHHSGGGHHHHHHHHHHHHHHHHH-BB--EEEEEEE-TT-S-PPEEEEE--BSS--EEESSGGGGTT-PPTT--EEESSS-STT-SEEEEETTEEEEEEE-S-S---EEHHHHHHHHHHS-HHHHHHS-EEEEEEEETTTGGG--PPPEES--SSTHHHHEEEEEEEE-HHHHS--TTTHHHHHHHHTT-----PPPPPPSSSTT----------------------------------------

Nearest PDB structures (foldseek):
  8q43-assembly1_A  TM=3.569E-01  e=5.370E-01  Thermoanaerobacter brockii subsp. finnii Ako-1
  8q42-assembly1_B  TM=1.171E-01  e=1.747E-02  Thermoanaerobacter brockii subsp. finnii Ako-1
  8q44-assembly1_B  TM=1.143E-01  e=2.758E-02  Thermoanaerobacter brockii subsp. finnii Ako-1
  8q43-assembly1_B  TM=1.162E-01  e=8.160E-02  Thermoanaerobacter brockii subsp. finnii Ako-1
  8q41-assembly1_A  TM=1.236E-01  e=2.154E-01  Thermoanaerobacter brockii subsp. finnii Ako-1

Foldseek 3Di:
DDKDFLQPPPDDLVPDDLLSQLVSVLLVQQAVVLPPPDPVSHPPQKDKDKDWAFPVVVVVVVVVVPPPDDDDDDDDDDDDDDPDPPPPVPPPPPTHTDMDMWIKGAQLPRSDPNPARIDTDDPLLVVVLVVCVVDLAAEEEEFFVQQCLVVSLVVNVSVCSNVQAWEWEAADQFWIWTHHPQGIMIGGDNADDPVVVQVNQCVVVVHDHPRDDQQPQRAYEYEHEQDPRHADHPYDCNRRVNYHYYYYDYLACVRPVVVCVVRVHFYFWTDQADPSSLVVCQVRDPAPDGFDSVLLVVLCQQQNRNSCRSCQCRRDPANVSVLVLVVVLVVLLVLCPDCVLCWDPFSNSNHPNHDSRQWGKGFDADPNDTDRRGIGIDGRHVNSVVVNVLSVLLVQLVVLLVVLVVLCVDPVSVVVSLVLQLVLVLVLLQDADWDWFFKWFFDDPDPDIDTDIDTLHAHDGEDEAQALVVCQPVADARHKYAYPDCPQPQFGIWHAHPLAIETEGEDADLADAAEVSNVVRVLVSDDPVSNPDAAHEYEYEYAPVSQSVRHDYHYPPRDPDCNVVRYTYMYTHDYSCSSRPNPPPPVVSVVSCPPDDDDDDDDDDDPPPVPPPDDDDDDDDDDDDDDDDDDDDDDDDDDDDDDDDDDDDDD

pLDDT: mean 82.17, std 19.99, range [24.39, 98.31]

Mean predicted aligned error: 11.32 Å

Sequence (651 aa):
MRVYHLSDPNAQTRSFDLGSLSYRILYRELWKRSDSDEPEDRRQVFIQSRISIPDYENLKDRMQSNVVEADSSSAGIVEDDDDAAAALASVDPGIPRIPFDYTRLDLSWLPSPMVRRQVLVRQEYKDAMASFEENQKPVVLTGQPGVGNSLFLIYALVDRLIKGLPTIYAPHADAFFLFRESGAYQFGGTEMDFVFLRQELSKIHGGDVPGGNIDGTDKGWILFDSNESQAIPQWYSFFFHTWKVILSSSPKPSRYNEWAKQQGANKYIMKPWSWCEIYAAMPLQEINRQPTDRELWDAYSEFGASVRTVYWSCVHRSCVHRAQYLLEIWFALNKCQDPNTLFPLGDGGWDDSVSDVLVIVGPATLDGKIYRGIMHGKVATPFIWDMIHQHAQHLLGSSMRKIYNRLLSGHLSRGTAGSIFEYTAHHVLSAVGTQSYAIRSLSSGHNSSSQTQWDLSMTSQAVVFEKISQISGNLAPRTYYRPLNSNIPSINSFTFVDGTPILFQFTTSLDQSIKVQGLQRVANILPTKSRYRKKWKLVFVVSTDIEPGFKYQLYEPPSRETWEERVEQYVMGLSAEQLFPTAGMEQVVGSSSADAEETNFPPHASESSMLAGTSNAVLAALAPSLRSVGATTQAQRSAHKRKRASSKSNR